Protein AF-A0A351NG83-F1 (afdb_monomer_lite)

pLDDT: mean 91.75, std 8.19, range [42.44, 98.88]

Foldseek 3Di:
DDPPPDDDDDDDDDFFQKEKEKEADAQWEWEAEPVRDIFTADGQKAPKWKDWVVDTDDFADDGRITMDIGRADPPTWIKIWIAHPNDIDIDTQDGHRDGPYYGYYYDYNYHHPYYDADAFLWFAFQSGHTHDNVNLVPDLFDDPRTFFTFLFQPPVLADVVQCVLFPDWGTKTWGQAFFDFPPHQKDFQFDPPPPDPCNGQDAQQDADPVDGPLGFHALFDQQALVSSVVSQLPPFCQLSLLVSCCVVVVVVVVVVGRRQQVSQVVVCVVRPHHPNKSRWTFGGSNVVVSNLCRQQVQDPPPQWDDDDSGSKIWRALVRRVCRQVSQCVSSVRYPPVRHDGPVNFPQKAFHSHWHWTADPVRDIGTFTFMWGGDSITITDGHHSRDMGGTIIMMID

Sequence (396 aa):
MEKTDTELSVTAILEHLMSVAAWSLTDGTVYSAHSGFKYTTPSSCSNMKVSLGDKTITPGTIPFYYTFYYYPEEGKHLTVSYDEAGVSKSFDVQLGTESGKLSFLEEGSFKDGGARELSVGDLFYGDGSILPVETVREMSQAPSGVAGVVFQTDLSRISDKEKSVLAGAHALVLSARMPSYKGNTSMKWFDDYPEGKDDGNRNESVEDPDYPGMYLPFITDTKDYMHSYELNRADINGYWNNVVIRTRRAADMEKGWYPAFSAVVAFGDQVPAPSYSTGWYLPSAGQLMDAFANLGKVDFDDHIRDFNGNGDFLVDASYCADMIKFMDSYLEKIPSEERDLFSGATGALWSSSHSWTYFSTGDISYAARLVSFYNDFSVISYSTFGVSETRAVLAF

Structure (mmCIF, N/CA/C/O backbone):
data_AF-A0A351NG83-F1
#
_entry.id   AF-A0A351NG83-F1
#
loop_
_atom_site.group_PDB
_atom_site.id
_atom_site.type_symbol
_atom_site.label_atom_id
_atom_site.label_alt_id
_atom_site.label_comp_id
_atom_site.label_asym_id
_atom_site.label_entity_id
_atom_site.label_seq_id
_atom_site.pdbx_PDB_ins_code
_atom_site.Cartn_x
_atom_site.Cartn_y
_atom_site.Cartn_z
_atom_site.occupancy
_atom_site.B_iso_or_equiv
_atom_site.auth_seq_id
_atom_site.auth_comp_id
_atom_site.auth_asym_id
_atom_site.auth_atom_id
_atom_site.pdbx_PDB_model_num
ATOM 1 N N . MET A 1 1 ? -7.869 -52.369 -19.961 1.00 42.44 1 MET A N 1
ATOM 2 C CA . MET A 1 1 ? -8.127 -52.101 -18.532 1.00 42.44 1 MET A CA 1
ATOM 3 C C . MET A 1 1 ? -8.518 -50.643 -18.432 1.00 42.44 1 MET A C 1
ATOM 5 O O . MET A 1 1 ? -7.645 -49.794 -18.550 1.00 42.44 1 MET A O 1
ATOM 9 N N . GLU A 1 2 ? -9.815 -50.359 -18.338 1.00 43.56 2 GLU A N 1
ATOM 10 C CA . GLU A 1 2 ? -10.303 -49.026 -17.971 1.00 43.56 2 GLU A CA 1
ATOM 11 C C . GLU A 1 2 ? -9.914 -48.769 -16.514 1.00 43.56 2 GLU A C 1
ATOM 13 O O . GLU A 1 2 ? -10.270 -49.550 -15.631 1.00 43.56 2 GLU A O 1
ATOM 18 N N . LYS A 1 3 ? -9.135 -47.713 -16.263 1.00 47.25 3 LYS A N 1
ATOM 19 C CA . LYS A 1 3 ? -8.992 -47.158 -14.918 1.00 47.25 3 LYS A CA 1
ATOM 20 C C . LYS A 1 3 ? -10.252 -46.345 -14.648 1.00 47.25 3 LYS A C 1
ATOM 22 O O . LYS A 1 3 ? -10.395 -45.241 -15.159 1.00 47.25 3 LYS A O 1
ATOM 27 N N . THR A 1 4 ? -11.178 -46.911 -13.891 1.00 51.69 4 THR A N 1
ATOM 28 C CA . THR A 1 4 ? -12.226 -46.137 -13.230 1.00 51.69 4 THR A CA 1
ATOM 29 C C . THR A 1 4 ? -11.583 -45.393 -12.065 1.00 51.69 4 THR A C 1
ATOM 31 O O . THR A 1 4 ? -11.309 -46.002 -11.031 1.00 51.69 4 THR A O 1
ATOM 34 N N . ASP A 1 5 ? -11.305 -44.103 -12.245 1.00 55.81 5 ASP A N 1
ATOM 35 C CA . ASP A 1 5 ? -10.977 -43.200 -11.142 1.00 55.81 5 ASP A CA 1
ATOM 36 C C . ASP A 1 5 ? -12.251 -42.988 -10.313 1.00 55.81 5 ASP A C 1
ATOM 38 O O . ASP A 1 5 ? -13.104 -42.161 -10.624 1.00 55.81 5 ASP A O 1
ATOM 42 N N . THR A 1 6 ? -12.435 -43.809 -9.280 1.00 63.91 6 THR A N 1
ATOM 43 C CA . THR A 1 6 ? -13.439 -43.559 -8.242 1.00 63.91 6 THR A CA 1
ATOM 44 C C . THR A 1 6 ? -12.976 -42.383 -7.393 1.00 63.91 6 THR A C 1
ATOM 46 O O . THR A 1 6 ? -12.051 -42.521 -6.594 1.00 63.91 6 THR A O 1
ATOM 49 N N . GLU A 1 7 ? -13.621 -41.233 -7.570 1.00 66.75 7 GLU A N 1
ATOM 50 C CA . GLU A 1 7 ? -13.459 -40.061 -6.714 1.00 66.75 7 GLU A CA 1
ATOM 51 C C . GLU A 1 7 ? -13.867 -40.421 -5.275 1.00 66.75 7 GLU A C 1
ATOM 53 O O . GLU A 1 7 ? -15.012 -40.790 -5.001 1.00 66.75 7 GLU A O 1
ATOM 58 N N . LEU A 1 8 ? -12.910 -40.369 -4.347 1.00 72.31 8 LEU A N 1
ATOM 59 C CA . LEU A 1 8 ? -13.147 -40.618 -2.929 1.00 72.31 8 LEU A CA 1
ATOM 60 C C . LEU A 1 8 ? -13.460 -39.277 -2.256 1.00 72.31 8 LEU A C 1
ATOM 62 O O . LEU A 1 8 ? -12.559 -38.478 -2.011 1.00 72.31 8 LEU A O 1
ATOM 66 N N . SER A 1 9 ? -14.734 -39.012 -1.971 1.00 76.12 9 SER A N 1
ATOM 67 C CA . SER A 1 9 ? -15.136 -37.815 -1.226 1.00 76.12 9 SER A CA 1
ATOM 68 C C . SER A 1 9 ? -15.107 -38.095 0.277 1.00 76.12 9 SER A C 1
ATOM 70 O O . SER A 1 9 ? -15.742 -39.039 0.751 1.00 76.12 9 SER A O 1
ATOM 72 N N . VAL A 1 10 ? -14.364 -37.280 1.031 1.00 78.12 10 VAL A N 1
ATOM 73 C CA . VAL A 1 10 ? -14.358 -37.292 2.500 1.00 78.12 10 VAL A CA 1
ATOM 74 C C . VAL A 1 10 ? -15.059 -36.032 2.989 1.00 78.12 10 VAL A C 1
ATOM 76 O O . VAL A 1 10 ? -14.613 -34.921 2.719 1.00 78.12 10 VAL A O 1
ATOM 79 N N . THR A 1 11 ? -16.144 -36.202 3.741 1.00 80.62 11 THR A N 1
ATOM 80 C CA . THR A 1 11 ? -16.802 -35.111 4.467 1.00 80.62 11 THR A CA 1
ATOM 81 C C . THR A 1 11 ? -16.404 -35.190 5.935 1.00 80.62 11 THR A C 1
ATOM 83 O O . THR A 1 11 ? -16.713 -36.173 6.606 1.00 80.62 11 THR A O 1
ATOM 86 N N . ALA A 1 12 ? -15.716 -34.164 6.433 1.00 83.19 12 ALA A N 1
ATOM 87 C CA . ALA A 1 12 ? -15.406 -34.011 7.850 1.00 83.19 12 ALA A CA 1
ATOM 88 C C . ALA A 1 12 ? -16.297 -32.923 8.461 1.00 83.19 12 ALA A C 1
ATOM 90 O O . ALA A 1 12 ? -16.466 -31.855 7.875 1.00 83.19 12 ALA A O 1
ATOM 91 N N . ILE A 1 13 ? -16.844 -33.193 9.646 1.00 85.06 13 ILE A N 1
ATOM 92 C CA . ILE A 1 13 ? -17.485 -32.185 10.496 1.00 85.06 13 ILE A CA 1
ATOM 93 C C . ILE A 1 13 ? -16.449 -31.801 11.547 1.00 85.06 13 ILE A C 1
ATOM 95 O O . ILE A 1 13 ? -15.964 -32.663 12.279 1.00 85.06 13 ILE A O 1
ATOM 99 N N . LEU A 1 14 ? -16.078 -30.525 11.578 1.00 84.06 14 LEU A N 1
ATOM 100 C CA . LEU A 1 14 ? -15.133 -29.978 12.544 1.00 84.06 14 LEU A CA 1
ATOM 101 C C . LEU A 1 14 ? -15.899 -29.103 13.532 1.00 84.06 14 LEU A C 1
ATOM 103 O O . LEU A 1 14 ? -16.695 -28.259 13.127 1.00 84.06 14 LEU A O 1
ATOM 107 N N . GLU A 1 15 ? -15.636 -29.299 14.819 1.00 86.94 15 GLU A N 1
ATOM 108 C CA . GLU A 1 15 ? -16.169 -28.466 15.895 1.00 86.94 15 GLU A CA 1
ATOM 109 C C . GLU A 1 15 ? -15.043 -27.610 16.482 1.00 86.94 15 GLU A C 1
ATOM 111 O O . GLU A 1 15 ? -13.910 -28.071 16.658 1.00 86.94 15 GLU A O 1
ATOM 116 N N . HIS A 1 16 ? -15.341 -26.348 16.787 1.00 88.75 16 HIS A N 1
ATOM 117 C CA . HIS A 1 16 ? -14.373 -25.456 17.417 1.00 88.75 16 HIS A CA 1
ATOM 118 C C . HIS A 1 16 ? -14.199 -25.823 18.894 1.00 88.75 16 HIS A C 1
ATOM 120 O O . HIS A 1 16 ? -15.128 -25.697 19.685 1.00 88.75 16 HIS A O 1
ATOM 126 N N . LEU A 1 17 ? -12.989 -26.239 19.277 1.00 90.25 17 LEU A N 1
ATOM 127 C CA . LEU A 1 17 ? -12.651 -26.549 20.675 1.00 90.25 17 LEU A CA 1
ATOM 128 C C . LEU A 1 17 ? -12.497 -25.290 21.541 1.00 90.25 17 LEU A C 1
ATOM 130 O O . LEU A 1 17 ? -12.757 -25.323 22.745 1.00 90.25 17 LEU A O 1
ATOM 134 N N . MET A 1 18 ? -12.070 -24.190 20.920 1.00 92.62 18 MET A N 1
ATOM 135 C CA . MET A 1 18 ? -11.889 -22.890 21.561 1.00 92.62 18 MET A CA 1
ATOM 136 C C . MET A 1 18 ? -13.145 -22.028 21.424 1.00 92.62 18 MET A C 1
ATOM 138 O O . MET A 1 18 ? -13.962 -22.231 20.524 1.00 92.62 18 MET A O 1
ATOM 142 N N . SER A 1 19 ? -13.251 -21.039 22.300 1.00 93.25 19 SER A N 1
ATOM 143 C CA . SER A 1 19 ? -14.236 -19.962 22.246 1.00 93.25 19 SER A CA 1
ATOM 144 C C . SER A 1 19 ? -13.538 -18.617 22.083 1.00 93.25 19 SER A C 1
ATOM 146 O O . SER A 1 19 ? -12.317 -18.511 22.235 1.00 93.25 19 SER A O 1
ATOM 148 N N . VAL A 1 20 ? -14.309 -17.596 21.723 1.00 92.62 20 VAL A N 1
ATOM 149 C CA . VAL A 1 20 ? -13.804 -16.250 21.442 1.00 92.62 20 VAL A CA 1
ATOM 150 C C . VAL A 1 20 ? -14.465 -15.267 22.388 1.00 92.62 20 VAL A C 1
ATOM 152 O O . VAL A 1 20 ? -15.683 -15.259 22.530 1.00 92.62 20 VAL A O 1
ATOM 155 N N . ALA A 1 21 ? -13.664 -14.437 23.042 1.00 93.38 21 ALA A N 1
ATOM 156 C CA . ALA A 1 21 ? -14.142 -13.240 23.711 1.00 93.38 21 ALA A CA 1
ATOM 157 C C . ALA A 1 21 ? -13.855 -12.068 22.783 1.00 93.38 21 ALA A C 1
ATOM 159 O O . ALA A 1 21 ? -12.723 -11.933 22.320 1.00 93.38 21 ALA A O 1
ATOM 160 N N . ALA A 1 22 ? -14.866 -11.257 22.504 1.00 92.31 22 ALA A N 1
ATOM 161 C CA . ALA A 1 22 ? -14.753 -10.058 21.699 1.00 92.31 22 ALA A CA 1
ATOM 162 C C . ALA A 1 22 ? -15.296 -8.862 22.476 1.00 92.31 22 ALA A C 1
ATOM 164 O O . ALA A 1 22 ? -16.342 -8.955 23.121 1.00 92.31 22 ALA A O 1
ATOM 165 N N . TRP A 1 23 ? -14.590 -7.741 22.417 1.00 91.50 23 TRP A N 1
ATOM 166 C CA . TRP A 1 23 ? -15.070 -6.502 23.009 1.00 91.50 23 TRP A CA 1
ATOM 167 C C . TRP A 1 23 ? -14.701 -5.298 22.162 1.00 91.50 23 TRP A C 1
ATOM 169 O O . TRP A 1 23 ? -13.664 -5.279 21.496 1.00 91.50 23 TRP A O 1
ATOM 179 N N . SER A 1 24 ? -15.553 -4.282 22.200 1.00 87.00 24 SER A N 1
ATOM 180 C CA . SER A 1 24 ? -15.232 -2.967 21.657 1.00 87.00 24 SER A CA 1
ATOM 181 C C . SER A 1 24 ? -14.767 -2.037 22.765 1.00 87.00 24 SER A C 1
ATOM 183 O O . SER A 1 24 ? -15.198 -2.163 23.909 1.00 87.00 24 SER A O 1
ATOM 185 N N . LEU A 1 25 ? -13.920 -1.081 22.400 1.00 84.75 25 LEU A N 1
ATOM 186 C CA . LEU A 1 25 ? -13.549 0.035 23.257 1.00 84.75 25 LEU A CA 1
ATOM 187 C C . LEU A 1 25 ? -13.326 1.270 22.384 1.00 84.75 25 LEU A C 1
ATOM 189 O O . LEU A 1 25 ? -12.249 1.448 21.816 1.00 84.75 25 LEU A O 1
ATOM 193 N N . THR A 1 26 ? -14.348 2.111 22.237 1.00 78.19 26 THR A N 1
ATOM 194 C CA . THR A 1 26 ? -14.203 3.372 21.500 1.00 78.19 26 THR A CA 1
ATOM 195 C C . THR A 1 26 ? -15.241 4.416 21.907 1.00 78.19 26 THR A C 1
ATOM 197 O O . THR A 1 26 ? -16.398 4.113 22.203 1.00 78.19 26 THR A O 1
ATOM 200 N N . ASP A 1 27 ? -14.815 5.671 21.910 1.00 83.81 27 ASP A N 1
ATOM 201 C CA . ASP A 1 27 ? -15.650 6.876 21.943 1.00 83.81 27 ASP A CA 1
ATOM 202 C C . ASP A 1 27 ? -15.748 7.539 20.552 1.00 83.81 27 ASP A C 1
ATOM 204 O O . ASP A 1 27 ? -16.252 8.659 20.394 1.00 83.81 27 ASP A O 1
ATOM 208 N N . GLY A 1 28 ? -15.240 6.840 19.534 1.00 87.81 28 GLY A N 1
ATOM 209 C CA . GLY A 1 28 ? -15.212 7.263 18.149 1.00 87.81 28 GLY A CA 1
ATOM 210 C C . GLY A 1 28 ? -16.588 7.280 17.485 1.00 87.81 28 GLY A C 1
ATOM 211 O O . GLY A 1 28 ? -17.612 6.837 18.013 1.00 87.81 28 GLY A O 1
ATOM 212 N N . THR A 1 29 ? -16.597 7.818 16.272 1.00 92.38 29 THR A N 1
ATOM 213 C CA . THR A 1 29 ? -17.779 7.884 15.416 1.00 92.38 29 THR A CA 1
ATOM 214 C C . THR A 1 29 ? -17.796 6.684 14.478 1.00 92.38 29 THR A C 1
ATOM 216 O O . THR A 1 29 ? -16.798 6.413 13.814 1.00 92.38 29 THR A O 1
ATOM 219 N N . VAL A 1 30 ? -18.917 5.969 14.424 1.00 92.06 30 VAL A N 1
ATOM 220 C CA . VAL A 1 30 ? -19.143 4.828 13.532 1.00 92.06 30 VAL A CA 1
ATOM 221 C C . VAL A 1 30 ? -19.791 5.327 12.250 1.00 92.06 30 VAL A C 1
ATOM 223 O O . VAL A 1 30 ? -20.857 5.934 12.295 1.00 92.06 30 VAL A O 1
ATOM 226 N N . TYR A 1 31 ? -19.187 5.020 11.110 1.00 94.62 31 TYR A N 1
ATOM 227 C CA . TYR A 1 31 ? -19.758 5.276 9.791 1.00 94.62 31 TYR A CA 1
ATOM 228 C C . TYR A 1 31 ? -20.116 3.964 9.105 1.00 94.62 31 TYR A C 1
ATOM 230 O O . TYR A 1 31 ? -19.478 2.934 9.331 1.00 94.62 31 TYR A O 1
ATOM 238 N N . SER A 1 32 ? -21.142 4.004 8.258 1.00 94.62 32 SER A N 1
ATOM 239 C CA . SER A 1 32 ? -21.557 2.864 7.435 1.00 94.62 32 SER A CA 1
ATOM 240 C C . SER A 1 32 ? -21.501 3.229 5.952 1.00 94.62 32 SER A C 1
ATOM 242 O O . SER A 1 32 ? -22.180 4.154 5.514 1.00 94.62 32 SER A O 1
ATOM 244 N N . ALA A 1 33 ? -20.729 2.487 5.168 1.00 92.94 33 ALA A N 1
ATOM 245 C CA . ALA A 1 33 ? -20.773 2.542 3.713 1.00 92.94 33 ALA A CA 1
ATOM 246 C C . ALA A 1 33 ? -22.022 1.814 3.187 1.00 92.94 33 ALA A C 1
ATOM 248 O O . ALA A 1 33 ? -22.579 0.930 3.848 1.00 92.94 33 ALA A O 1
ATOM 249 N N . HIS A 1 34 ? -22.452 2.129 1.967 1.00 91.31 34 HIS A N 1
ATOM 250 C CA . HIS A 1 34 ? -23.617 1.504 1.331 1.00 91.31 34 HIS A CA 1
ATOM 251 C C . HIS A 1 34 ? -23.414 0.006 1.076 1.00 91.31 34 HIS A C 1
ATOM 253 O O . HIS A 1 34 ? -24.388 -0.743 1.015 1.00 91.31 34 HIS A O 1
ATOM 259 N N . SER A 1 35 ? -22.162 -0.448 0.971 1.00 87.56 35 SER A N 1
ATOM 260 C CA . SER A 1 35 ? -21.803 -1.871 0.893 1.00 87.56 35 SER A CA 1
ATOM 261 C C . SER A 1 35 ? -22.109 -2.651 2.178 1.00 87.56 35 SER A C 1
ATOM 263 O O . SER A 1 35 ? -22.038 -3.878 2.181 1.00 87.56 35 SER A O 1
ATOM 265 N N . GLY A 1 36 ? -22.431 -1.958 3.274 1.00 88.38 36 GLY A N 1
ATOM 266 C CA . GLY A 1 36 ? -22.555 -2.534 4.609 1.00 88.38 36 GLY A CA 1
ATOM 267 C C . GLY A 1 36 ? -21.229 -2.600 5.367 1.00 88.38 36 GLY A C 1
ATOM 268 O O . GLY A 1 36 ? -21.243 -2.939 6.551 1.00 88.38 36 GLY A O 1
ATOM 269 N N . PHE A 1 37 ? -20.105 -2.242 4.729 1.00 90.00 37 PHE A N 1
ATOM 270 C CA . PHE A 1 37 ? -18.849 -2.023 5.439 1.00 90.00 37 PHE A CA 1
ATOM 271 C C . PHE A 1 37 ? -19.033 -0.898 6.451 1.00 90.00 37 PHE A C 1
ATOM 273 O O . PHE A 1 37 ? -19.611 0.145 6.146 1.00 90.00 37 PHE A O 1
ATOM 280 N N . LYS A 1 38 ? -18.537 -1.106 7.662 1.00 90.56 38 LYS A N 1
ATOM 281 C CA . LYS A 1 38 ? -18.536 -0.084 8.696 1.00 90.56 38 LYS A CA 1
ATOM 282 C C . LYS A 1 38 ? -17.090 0.190 9.083 1.00 90.56 38 LYS A C 1
ATOM 284 O O . LYS A 1 38 ? -16.280 -0.731 9.101 1.00 90.56 38 LYS A O 1
ATOM 289 N N . TYR A 1 39 ? -16.804 1.413 9.515 1.00 90.94 39 TYR A N 1
ATOM 290 C CA . TYR A 1 39 ? -15.543 1.747 10.182 1.00 90.94 39 TYR A CA 1
ATOM 291 C C . TYR A 1 39 ? -15.767 2.745 11.323 1.00 90.94 39 TYR A C 1
ATOM 293 O O . TYR A 1 39 ? -16.790 3.433 11.370 1.00 90.94 39 TYR A O 1
ATOM 301 N N . THR A 1 40 ? -14.813 2.826 12.251 1.00 91.44 40 THR A N 1
ATOM 302 C CA . THR A 1 40 ? -14.808 3.827 13.329 1.00 91.44 40 THR A CA 1
ATOM 303 C C . THR A 1 40 ? -13.722 4.860 13.118 1.00 91.44 40 THR A C 1
ATOM 305 O O . THR A 1 40 ? -12.652 4.528 12.615 1.00 91.44 40 THR A O 1
ATOM 308 N N . THR A 1 41 ? -13.940 6.087 13.584 1.00 92.94 41 THR A N 1
ATOM 309 C CA . THR A 1 41 ? -12.832 7.027 13.801 1.00 92.94 41 THR A CA 1
ATOM 310 C C . THR A 1 41 ? -11.921 6.540 14.931 1.00 92.94 41 THR A C 1
ATOM 312 O O . THR A 1 41 ? -12.380 5.763 15.777 1.00 92.94 41 THR A O 1
ATOM 315 N N . PRO A 1 42 ? -10.666 7.021 14.987 1.00 89.56 42 PRO A N 1
ATOM 316 C CA . PRO A 1 42 ? -9.767 6.744 16.101 1.00 89.56 42 PRO A CA 1
ATOM 317 C C . PRO A 1 42 ? -10.409 7.076 17.446 1.00 89.56 42 PRO A C 1
ATOM 319 O O . PRO A 1 42 ? -11.111 8.084 17.579 1.00 89.56 42 PRO A O 1
ATOM 322 N N . SER A 1 43 ? -10.164 6.207 18.421 1.00 87.12 43 SER A N 1
ATOM 323 C CA . SER A 1 43 ? -10.601 6.377 19.805 1.00 87.12 43 SER A CA 1
ATOM 324 C C . SER A 1 43 ? -9.673 7.342 20.545 1.00 87.12 43 SER A C 1
ATOM 326 O O . SER A 1 43 ? -8.468 7.366 20.293 1.00 87.12 43 SER A O 1
ATOM 328 N N . SER A 1 44 ? -10.207 8.109 21.496 1.00 85.44 44 SER A N 1
ATOM 329 C CA . SER A 1 44 ? -9.383 8.832 22.474 1.00 85.44 44 SER A CA 1
ATOM 330 C C . SER A 1 44 ? -8.885 7.927 23.609 1.00 85.44 44 SER A C 1
ATOM 332 O O . SER A 1 44 ? -8.035 8.340 24.405 1.00 85.44 44 SER A O 1
ATOM 334 N N . CYS A 1 45 ? -9.392 6.689 23.684 1.00 86.69 45 CYS A N 1
ATOM 335 C CA . CYS A 1 45 ? -8.940 5.699 24.652 1.00 86.69 45 CYS A CA 1
ATOM 336 C C . CYS A 1 45 ? -7.484 5.309 24.375 1.00 86.69 45 CYS A C 1
ATOM 338 O O . CYS A 1 45 ? -7.104 5.002 23.248 1.00 86.69 45 CYS A O 1
ATOM 340 N N . SER A 1 46 ? -6.670 5.274 25.423 1.00 86.25 46 SER A N 1
ATOM 341 C CA . SER A 1 46 ? -5.237 4.988 25.336 1.00 86.25 46 SER A CA 1
ATOM 342 C C . SER A 1 46 ? -4.790 4.030 26.440 1.00 86.25 46 SER A C 1
ATOM 344 O O . SER A 1 46 ? -5.576 3.654 27.310 1.00 86.25 46 SER A O 1
ATOM 346 N N . ASN A 1 47 ? -3.528 3.590 26.387 1.00 87.56 47 ASN A N 1
ATOM 347 C CA . ASN A 1 47 ? -2.910 2.719 27.396 1.00 87.56 47 ASN A CA 1
ATOM 348 C C . ASN A 1 47 ? -3.699 1.435 27.703 1.00 87.56 47 ASN A C 1
ATOM 350 O O . ASN A 1 47 ? -3.647 0.931 28.829 1.00 87.56 47 ASN A O 1
ATOM 354 N N . MET A 1 48 ? -4.408 0.893 26.707 1.00 90.19 48 MET A N 1
ATOM 355 C CA . MET A 1 48 ? -5.180 -0.328 26.892 1.00 90.19 48 MET A CA 1
ATOM 356 C C . MET A 1 48 ? -4.255 -1.490 27.275 1.00 90.19 48 MET A C 1
ATOM 358 O O . MET A 1 48 ? -3.265 -1.775 26.600 1.00 90.19 48 MET A O 1
ATOM 362 N N . LYS A 1 49 ? -4.602 -2.185 28.356 1.00 93.19 49 LYS A N 1
ATOM 363 C CA . LYS A 1 49 ? -3.957 -3.419 28.807 1.00 93.19 49 LYS A CA 1
ATOM 364 C C . LYS A 1 49 ? -5.023 -4.455 29.095 1.00 93.19 49 LYS A C 1
ATOM 366 O O . LYS A 1 49 ? -6.062 -4.135 29.666 1.00 93.19 49 LYS A O 1
ATOM 371 N N . VAL A 1 50 ? -4.731 -5.691 28.718 1.00 94.69 50 VAL A N 1
ATOM 372 C CA . VAL A 1 50 ? -5.618 -6.834 28.918 1.00 94.69 50 VAL A CA 1
ATOM 373 C C . VAL A 1 50 ? -4.877 -7.856 29.761 1.00 94.69 50 VAL A C 1
ATOM 375 O O . VAL A 1 50 ? -3.723 -8.181 29.468 1.00 94.69 50 VAL A O 1
ATOM 378 N N . SER A 1 51 ? -5.522 -8.376 30.799 1.00 94.94 51 SER A N 1
ATOM 379 C CA . SER A 1 51 ? -4.950 -9.424 31.639 1.00 94.94 51 SER A CA 1
ATOM 380 C C . SER A 1 51 ? -5.927 -10.560 31.903 1.00 94.94 51 SER A C 1
ATOM 382 O O . SER A 1 51 ? -7.124 -10.348 32.073 1.00 94.94 51 SER A O 1
ATOM 384 N N . LEU A 1 52 ? -5.388 -11.776 31.976 1.00 92.69 52 LEU A N 1
ATOM 385 C CA . LEU A 1 52 ? -6.078 -12.975 32.441 1.00 92.69 52 LEU A CA 1
ATOM 386 C C . LEU A 1 52 ? -5.391 -13.448 33.727 1.00 92.69 52 LEU A C 1
ATOM 388 O O . LEU A 1 52 ? -4.343 -14.103 33.674 1.00 92.69 52 LEU A O 1
ATOM 392 N N . GLY A 1 53 ? -5.951 -13.083 34.883 1.00 88.75 53 GLY A N 1
ATOM 393 C CA . GLY A 1 53 ? -5.232 -13.176 36.158 1.00 88.75 53 GLY A CA 1
ATOM 394 C C . GLY A 1 53 ? -3.945 -12.346 36.110 1.00 88.75 53 GLY A C 1
ATOM 395 O O . GLY A 1 53 ? -3.965 -11.205 35.660 1.00 88.75 53 GLY A O 1
ATOM 396 N N . ASP A 1 54 ? -2.812 -12.940 36.486 1.00 88.56 54 ASP A N 1
ATOM 397 C CA . ASP A 1 54 ? -1.506 -12.256 36.495 1.00 88.56 54 ASP A CA 1
ATOM 398 C C . ASP A 1 54 ? -0.817 -12.192 35.117 1.00 88.56 54 ASP A C 1
ATOM 400 O O . ASP A 1 54 ? 0.301 -11.687 34.994 1.00 88.56 54 ASP A O 1
ATOM 404 N N . LYS A 1 55 ? -1.433 -12.749 34.066 1.00 91.12 55 LYS A N 1
ATOM 405 C CA . LYS A 1 55 ? -0.839 -12.795 32.725 1.00 91.12 55 LYS A CA 1
ATOM 406 C C . LYS A 1 55 ? -1.332 -11.638 31.874 1.00 91.12 55 LYS A C 1
ATOM 408 O O . LYS A 1 55 ? -2.527 -11.536 31.614 1.00 91.12 55 LYS A O 1
ATOM 413 N N . THR A 1 56 ? -0.402 -10.841 31.360 1.00 92.88 56 THR A N 1
ATOM 414 C CA . THR A 1 56 ? -0.683 -9.870 30.298 1.00 92.88 56 THR A CA 1
ATOM 415 C C . THR A 1 56 ? -0.988 -10.592 28.991 1.00 92.88 56 THR A C 1
ATOM 417 O O . THR A 1 56 ? -0.283 -11.529 28.609 1.00 92.88 56 THR A O 1
ATOM 420 N N . ILE A 1 57 ? -2.028 -10.136 28.305 1.00 90.62 57 ILE A N 1
ATOM 421 C CA . ILE A 1 57 ? -2.497 -10.665 27.032 1.00 90.62 57 ILE A CA 1
ATOM 422 C C . ILE A 1 57 ? -2.352 -9.583 25.963 1.00 90.62 57 ILE A C 1
ATOM 424 O O . ILE A 1 57 ? -2.734 -8.434 26.177 1.00 90.62 57 ILE A O 1
ATOM 428 N N . THR A 1 58 ? -1.848 -9.973 24.794 1.00 87.50 58 THR A N 1
ATOM 429 C CA . THR A 1 58 ? -1.970 -9.170 23.574 1.00 87.50 58 THR A CA 1
ATOM 430 C C . THR A 1 58 ? -3.229 -9.634 22.844 1.00 87.50 58 THR A C 1
ATOM 432 O O . THR A 1 58 ? -3.251 -10.778 22.380 1.00 87.50 58 THR A O 1
ATOM 435 N N . PRO A 1 59 ? -4.297 -8.820 22.785 1.00 88.25 59 PRO A N 1
ATOM 436 C CA . PRO A 1 59 ? -5.504 -9.209 22.072 1.00 88.25 59 PRO A CA 1
ATOM 437 C C . PRO A 1 59 ? -5.237 -9.273 20.565 1.00 88.25 59 PRO A C 1
ATOM 439 O O . PRO A 1 59 ? -4.449 -8.495 20.027 1.00 88.25 59 PRO A O 1
ATOM 442 N N . GLY A 1 60 ? -5.922 -10.185 19.881 1.00 81.56 60 GLY A N 1
ATOM 443 C CA . GLY A 1 60 ? -6.099 -10.082 18.437 1.00 81.56 60 GLY A CA 1
ATOM 444 C C . GLY A 1 60 ? -7.090 -8.967 18.107 1.00 81.56 60 GLY A C 1
ATOM 445 O O . GLY A 1 60 ? -7.782 -8.451 18.984 1.00 81.56 60 GLY A O 1
ATOM 446 N N . THR A 1 61 ? -7.215 -8.623 16.834 1.00 73.94 61 THR A N 1
ATOM 447 C CA . THR A 1 61 ? -8.228 -7.679 16.352 1.00 73.94 61 THR A CA 1
ATOM 448 C C . THR A 1 61 ? -9.009 -8.302 15.207 1.00 73.94 61 THR A C 1
ATOM 450 O O . THR A 1 61 ? -8.470 -9.056 14.399 1.00 73.94 61 THR A O 1
ATOM 453 N N . ILE A 1 62 ? -10.298 -8.009 15.168 1.00 73.25 62 ILE A N 1
ATOM 454 C CA . ILE A 1 62 ? -11.155 -8.077 13.983 1.00 73.25 62 ILE A CA 1
ATOM 455 C C . ILE A 1 62 ? -11.765 -6.677 13.824 1.00 73.25 62 ILE A C 1
ATOM 457 O O . ILE A 1 62 ? -11.697 -5.896 14.780 1.00 73.25 62 ILE A O 1
ATOM 461 N N . PRO A 1 63 ? -12.344 -6.305 12.669 1.00 69.25 63 PRO A N 1
ATOM 462 C CA . PRO A 1 63 ? -12.985 -5.000 12.542 1.00 69.25 63 PRO A CA 1
ATOM 463 C C . PRO A 1 63 ? -13.925 -4.746 13.730 1.00 69.25 63 PRO A C 1
ATOM 465 O O . PRO A 1 63 ? -14.725 -5.621 14.061 1.00 69.25 63 PRO A O 1
ATOM 468 N N . PHE A 1 64 ? -13.796 -3.580 14.375 1.00 71.50 64 PHE A N 1
ATOM 469 C CA . PHE A 1 64 ? -14.530 -3.131 15.578 1.00 71.50 64 PHE A CA 1
ATOM 470 C C . PHE A 1 64 ? -14.183 -3.761 16.923 1.00 71.50 64 PHE A C 1
ATOM 472 O O . PHE A 1 64 ? -14.537 -3.176 17.952 1.00 71.50 64 PHE A O 1
ATOM 479 N N . TYR A 1 65 ? -13.522 -4.917 16.948 1.00 83.06 65 TYR A N 1
ATOM 480 C CA . TYR A 1 65 ? -13.410 -5.695 18.175 1.00 83.06 65 TYR A CA 1
ATOM 481 C C . TYR A 1 65 ? -11.996 -6.192 18.432 1.00 83.06 65 TYR A C 1
ATOM 483 O O . TYR A 1 65 ? -11.344 -6.809 17.587 1.00 83.06 65 TYR A O 1
ATOM 491 N N . TYR A 1 66 ? -11.560 -6.005 19.667 1.00 87.75 66 TYR A N 1
ATOM 492 C CA . TYR A 1 66 ? -10.468 -6.778 20.227 1.00 87.75 66 TYR A CA 1
ATOM 493 C C . TYR A 1 66 ? -10.966 -8.187 20.511 1.00 87.75 66 TYR A C 1
ATOM 495 O O . TYR A 1 66 ? -12.118 -8.379 20.897 1.00 87.75 66 TYR A O 1
ATOM 503 N N . THR A 1 67 ? -10.107 -9.177 20.302 1.00 91.00 67 THR A N 1
ATOM 504 C CA . THR A 1 67 ? -10.461 -10.587 20.431 1.00 91.00 67 THR A CA 1
ATOM 505 C C . THR A 1 67 ? -9.435 -11.359 21.238 1.00 91.00 67 THR A C 1
ATOM 507 O O . THR A 1 67 ? -8.237 -11.072 21.229 1.00 91.00 67 THR A O 1
ATOM 510 N N . PHE A 1 68 ? -9.908 -12.388 21.927 1.00 92.56 68 PHE A N 1
ATOM 511 C CA . PHE A 1 68 ? -9.067 -13.355 22.610 1.00 92.56 68 PHE A CA 1
ATOM 512 C C . PHE A 1 68 ? -9.658 -14.753 22.451 1.00 92.56 68 PHE A C 1
ATOM 514 O O . PHE A 1 68 ? -10.820 -14.985 22.783 1.00 92.56 68 PHE A O 1
ATOM 521 N N . TYR A 1 69 ? -8.851 -15.682 21.941 1.00 91.44 69 TYR A N 1
ATOM 522 C CA . TYR A 1 69 ? -9.224 -17.086 21.796 1.00 91.44 69 TYR A CA 1
ATOM 523 C C . TYR A 1 69 ? -8.823 -17.842 23.060 1.00 91.44 69 TYR A C 1
ATOM 525 O O . TYR A 1 69 ? -7.671 -17.774 23.489 1.00 91.44 69 TYR A O 1
ATOM 533 N N . TYR A 1 70 ? -9.753 -18.594 23.642 1.00 91.19 70 TYR A N 1
ATOM 534 C CA . TYR A 1 70 ? -9.529 -19.289 24.906 1.00 91.19 70 TYR A CA 1
ATOM 535 C C . TYR A 1 70 ? -10.185 -20.673 24.933 1.00 91.19 70 TYR A C 1
ATOM 537 O O . TYR A 1 70 ? -11.136 -20.949 24.203 1.00 91.19 70 TYR A O 1
ATOM 545 N N . TYR A 1 71 ? -9.668 -21.555 25.789 1.00 91.12 71 TYR A N 1
ATOM 546 C CA . TYR A 1 71 ? -10.367 -22.788 26.148 1.00 91.12 71 TYR A CA 1
ATOM 547 C C . TYR A 1 71 ? -11.412 -22.470 27.222 1.00 91.12 71 TYR A C 1
ATOM 549 O O . TYR A 1 71 ? -11.041 -21.851 28.223 1.00 91.12 71 TYR A O 1
ATOM 557 N N . PRO A 1 72 ? -12.685 -22.859 27.035 1.00 89.19 72 PRO A N 1
ATOM 558 C CA . PRO A 1 72 ? -13.739 -22.559 27.996 1.00 89.19 72 PRO A CA 1
ATOM 559 C C . PRO A 1 72 ? -13.437 -23.120 29.384 1.00 89.19 72 PRO A C 1
ATOM 561 O O . PRO A 1 72 ? -13.077 -24.287 29.534 1.00 89.19 72 PRO A O 1
ATOM 564 N N . GLU A 1 73 ? -13.592 -22.278 30.400 1.00 81.44 73 GLU A N 1
ATOM 565 C CA . GLU A 1 73 ? -13.330 -22.621 31.795 1.00 81.44 73 GLU A CA 1
ATOM 566 C C . GLU A 1 73 ? -14.194 -21.737 32.700 1.00 81.44 73 GLU A C 1
ATOM 568 O O . GLU A 1 73 ? -14.416 -20.562 32.409 1.00 81.44 73 GLU A O 1
ATOM 573 N N . GLU A 1 74 ? -14.710 -22.301 33.789 1.00 77.38 74 GLU A N 1
ATOM 574 C CA . GLU A 1 74 ? -15.648 -21.610 34.674 1.00 77.38 74 GLU A CA 1
ATOM 575 C C . GLU A 1 74 ? -14.975 -20.483 35.476 1.00 77.38 74 GLU A C 1
ATOM 577 O O . GLU A 1 74 ? -13.878 -20.638 36.011 1.00 77.38 74 GLU A O 1
ATOM 582 N N . GLY A 1 75 ? -15.651 -19.332 35.573 1.00 75.69 75 GLY A N 1
ATOM 583 C CA . GLY A 1 75 ? -15.275 -18.231 36.468 1.00 75.69 75 GLY A CA 1
ATOM 584 C C . GLY A 1 75 ? -14.099 -17.356 36.018 1.00 75.69 75 GLY A C 1
ATOM 585 O O . GLY A 1 75 ? -13.673 -16.487 36.782 1.00 75.69 75 GLY A O 1
ATOM 586 N N . LYS A 1 76 ? -13.564 -17.544 34.804 1.00 86.56 76 LYS A N 1
ATOM 587 C CA . LYS A 1 76 ? -12.502 -16.683 34.262 1.00 86.56 76 LYS A CA 1
ATOM 588 C C . LYS A 1 76 ? -13.067 -15.452 33.551 1.00 86.56 76 LYS A C 1
ATOM 590 O O . LYS A 1 76 ? -14.075 -15.518 32.855 1.00 86.56 76 LYS A O 1
ATOM 595 N N . HIS A 1 77 ? -12.368 -14.333 33.691 1.00 92.75 77 HIS A N 1
ATOM 596 C CA . HIS A 1 77 ? -12.627 -13.092 32.968 1.00 92.75 77 HIS A CA 1
ATOM 597 C C . HIS A 1 77 ? -11.304 -12.487 32.503 1.00 92.75 77 HIS A C 1
ATOM 599 O O . HIS A 1 77 ? -10.242 -12.773 33.065 1.00 92.75 77 HIS A O 1
ATOM 605 N N . LEU A 1 78 ? -11.377 -11.658 31.469 1.00 94.81 78 LEU A N 1
ATOM 606 C CA . LEU A 1 78 ? -10.305 -10.734 31.124 1.00 94.81 78 LEU A CA 1
ATOM 607 C C . LEU A 1 78 ? -10.586 -9.413 31.821 1.00 94.81 78 LEU A C 1
ATOM 609 O O . LEU A 1 78 ? -11.699 -8.909 31.710 1.00 94.81 78 LEU A O 1
ATOM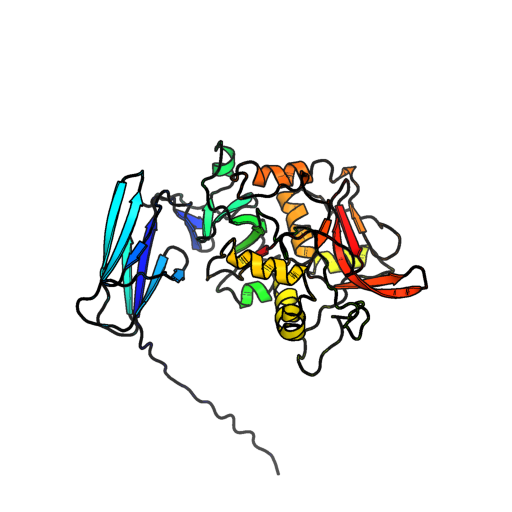 613 N N . THR A 1 79 ? -9.585 -8.833 32.466 1.00 95.62 79 THR A N 1
ATOM 614 C CA . THR A 1 79 ? -9.662 -7.442 32.915 1.00 95.62 79 THR A CA 1
ATOM 615 C C . THR A 1 79 ? -9.037 -6.565 31.845 1.00 95.62 79 THR A C 1
ATOM 617 O O . THR A 1 79 ? -7.878 -6.760 31.466 1.00 95.62 79 THR A O 1
ATOM 620 N N . VAL A 1 80 ? -9.811 -5.606 31.350 1.00 94.94 80 VAL A N 1
ATOM 621 C CA . VAL A 1 80 ? -9.368 -4.605 30.383 1.00 94.94 80 VAL A CA 1
ATOM 622 C C . VAL A 1 80 ? -9.268 -3.276 31.115 1.00 94.94 80 VAL A C 1
ATOM 624 O O . VAL A 1 80 ? -10.264 -2.776 31.628 1.00 94.94 80 VAL A O 1
ATOM 627 N N . SER A 1 81 ? -8.070 -2.702 31.178 1.00 94.19 81 SER A N 1
ATOM 628 C CA . SER A 1 81 ? -7.829 -1.365 31.732 1.00 94.19 81 SER A CA 1
ATOM 629 C C . SER A 1 81 ? -7.390 -0.409 30.635 1.00 94.19 81 SER A C 1
ATOM 631 O O . SER A 1 81 ? -6.618 -0.817 29.770 1.00 94.19 81 SER A O 1
ATOM 633 N N . TYR A 1 82 ? -7.825 0.843 30.689 1.00 92.81 82 TYR A N 1
ATOM 634 C CA . TYR A 1 82 ? -7.525 1.868 29.690 1.00 92.81 82 TYR A CA 1
ATOM 635 C C . TYR A 1 82 ? -7.638 3.264 30.306 1.00 92.81 82 TYR A C 1
ATOM 637 O O . TYR A 1 82 ? -8.238 3.432 31.366 1.00 92.81 82 TYR A O 1
ATOM 645 N N . ASP A 1 83 ? -7.092 4.267 29.629 1.00 90.69 83 ASP A N 1
ATOM 646 C CA . ASP A 1 83 ? -7.269 5.672 29.982 1.00 90.69 83 ASP A CA 1
ATOM 647 C C . ASP A 1 83 ? -8.200 6.345 28.971 1.00 90.69 83 ASP A C 1
ATOM 649 O O . ASP A 1 83 ? -7.970 6.266 27.765 1.00 90.69 83 ASP A O 1
ATOM 653 N N . GLU A 1 84 ? -9.219 7.052 29.452 1.00 87.69 84 GLU A N 1
ATOM 654 C CA . GLU A 1 84 ? -10.127 7.859 28.632 1.00 87.69 84 GLU A CA 1
ATOM 655 C C . GLU A 1 84 ? -10.164 9.280 29.185 1.00 87.69 84 GLU A C 1
ATOM 657 O O . GLU A 1 84 ? -10.429 9.490 30.370 1.00 87.69 84 GLU A O 1
ATOM 662 N N . ALA A 1 85 ? -9.844 10.263 28.339 1.00 83.00 85 ALA A N 1
ATOM 663 C CA . ALA A 1 85 ? -9.719 11.667 28.739 1.00 83.00 85 ALA A CA 1
ATOM 664 C C . ALA A 1 85 ? -8.839 11.876 29.999 1.00 83.00 85 ALA A C 1
ATOM 666 O O . ALA A 1 85 ? -9.119 12.732 30.840 1.00 83.00 85 ALA A O 1
ATOM 667 N N . GLY A 1 86 ? -7.773 11.076 30.140 1.00 84.00 86 GLY A N 1
ATOM 668 C CA . GLY A 1 86 ? -6.846 11.121 31.279 1.00 84.00 86 GLY A CA 1
ATOM 669 C C . GLY A 1 86 ? -7.351 10.445 32.560 1.00 84.00 86 GLY A C 1
ATOM 670 O O . GLY A 1 86 ? -6.701 10.560 33.598 1.00 84.00 86 GLY A O 1
ATOM 671 N N . VAL A 1 87 ? -8.491 9.752 32.510 1.00 88.75 87 VAL A N 1
ATOM 672 C CA . VAL A 1 87 ? -9.049 8.990 33.631 1.00 88.75 87 VAL A CA 1
ATOM 673 C C . VAL A 1 87 ? -8.868 7.500 33.372 1.00 88.75 87 VAL A C 1
ATOM 675 O O . VAL A 1 87 ? -9.390 6.977 32.389 1.00 88.75 87 VAL A O 1
ATOM 678 N N . SER A 1 88 ? -8.177 6.812 34.281 1.00 93.19 88 SER A N 1
ATOM 679 C CA . SER A 1 88 ? -8.043 5.358 34.219 1.00 93.19 88 SER A CA 1
ATOM 680 C C . SER A 1 88 ? -9.367 4.673 34.547 1.00 93.19 88 SER A C 1
ATOM 682 O O . SER A 1 88 ? -9.998 4.944 35.574 1.00 93.19 88 SER A O 1
ATOM 684 N N . LYS A 1 89 ? -9.772 3.765 33.667 1.00 93.19 89 LYS A N 1
ATOM 685 C CA . LYS A 1 89 ? -10.991 2.965 33.733 1.00 93.19 89 LYS A CA 1
ATOM 686 C C . LYS A 1 89 ? -10.657 1.492 33.534 1.00 93.19 89 LYS A C 1
ATOM 688 O O . LYS A 1 89 ? -9.589 1.134 33.034 1.00 93.19 89 LYS A O 1
ATOM 693 N N . SER A 1 90 ? -11.583 0.632 33.936 1.00 94.25 90 SER A N 1
ATOM 694 C CA . SER A 1 90 ? -11.477 -0.800 33.695 1.00 94.25 90 SER A CA 1
ATOM 695 C C . SER A 1 90 ? -12.838 -1.471 33.671 1.00 94.25 90 SER A C 1
ATOM 697 O O . SER A 1 90 ? -13.736 -1.066 34.409 1.00 94.25 90 SER A O 1
ATOM 699 N N . PHE A 1 91 ? -12.946 -2.540 32.894 1.00 93.81 91 PHE A N 1
ATOM 700 C CA . PHE A 1 91 ? -14.099 -3.432 32.862 1.00 93.81 91 PHE A CA 1
ATOM 701 C C . PHE A 1 91 ? -13.639 -4.879 32.682 1.00 93.81 91 PHE A C 1
ATOM 703 O O . PHE A 1 91 ? -12.513 -5.139 32.250 1.00 93.81 91 PHE A O 1
ATOM 710 N N . ASP A 1 92 ? -14.533 -5.814 32.995 1.00 94.44 92 ASP A N 1
ATOM 711 C CA . ASP A 1 92 ? -14.269 -7.241 32.860 1.00 94.44 92 ASP A CA 1
ATOM 712 C C . ASP A 1 92 ? -15.049 -7.841 31.686 1.00 94.44 92 ASP A C 1
ATOM 714 O O . ASP A 1 92 ? -16.273 -7.717 31.603 1.00 94.44 92 ASP A O 1
ATOM 718 N N . VAL A 1 93 ? -14.349 -8.565 30.812 1.00 93.75 93 VAL A N 1
ATOM 719 C CA . VAL A 1 93 ? -14.948 -9.387 29.754 1.00 93.75 93 VAL A CA 1
ATOM 720 C C . VAL A 1 93 ? -15.095 -10.811 30.277 1.00 93.75 93 VAL A C 1
ATOM 722 O O . VAL A 1 93 ? -14.107 -11.519 30.484 1.00 93.75 93 VAL A O 1
ATOM 725 N N . GLN A 1 94 ? -16.334 -11.241 30.497 1.00 92.44 94 GLN A N 1
ATOM 726 C CA . GLN A 1 94 ? -16.622 -12.579 31.014 1.00 92.44 94 GLN A CA 1
ATOM 727 C C . GLN A 1 94 ? -16.350 -13.656 29.954 1.00 92.44 94 GLN A C 1
ATOM 729 O O . GLN A 1 94 ? -16.841 -13.572 28.823 1.00 92.44 94 GLN A O 1
ATOM 734 N N . LEU A 1 95 ? -15.598 -14.695 30.327 1.00 92.44 95 LEU A N 1
ATOM 735 C CA . LEU A 1 95 ? -15.333 -15.837 29.454 1.00 92.44 95 LEU A CA 1
ATOM 736 C C . LEU A 1 95 ? -16.433 -16.891 29.634 1.00 92.44 95 LEU A C 1
ATOM 738 O O . LEU A 1 95 ? -16.745 -17.308 30.746 1.00 92.44 95 LEU A O 1
ATOM 742 N N . GLY A 1 96 ? -17.044 -17.313 28.527 1.00 88.81 96 GLY A N 1
ATOM 743 C CA . GLY A 1 96 ? -18.063 -18.365 28.518 1.00 88.81 96 GLY A CA 1
ATOM 744 C C . GLY A 1 96 ? -17.501 -19.762 28.812 1.00 88.81 96 GLY A C 1
ATOM 745 O O . GLY A 1 96 ? -16.313 -20.018 28.634 1.00 88.81 96 GLY A O 1
ATOM 746 N N . THR A 1 97 ? -18.373 -20.688 29.213 1.00 90.50 97 THR A N 1
ATOM 747 C CA . THR A 1 97 ? -18.018 -22.064 29.616 1.00 90.50 97 THR A CA 1
ATOM 748 C C . THR A 1 97 ? -18.228 -23.120 28.529 1.00 90.50 97 THR A C 1
ATOM 750 O O . THR A 1 97 ? -17.830 -24.268 28.703 1.00 90.50 97 THR A O 1
ATOM 753 N N . GLU A 1 98 ? -18.818 -22.745 27.395 1.00 90.88 98 GLU A N 1
ATOM 754 C CA . GLU A 1 98 ? -19.074 -23.638 26.262 1.00 90.88 98 GLU A CA 1
ATOM 755 C C . GLU A 1 98 ? -18.049 -23.423 25.144 1.00 90.88 98 GLU A C 1
ATOM 757 O O . GLU A 1 98 ? -17.673 -22.282 24.870 1.00 90.88 98 GLU A O 1
ATOM 762 N N . SER A 1 99 ? -17.626 -24.507 24.482 1.00 91.75 99 SER A N 1
ATOM 763 C CA . SER A 1 99 ? -16.748 -24.478 23.299 1.00 91.75 99 SER A CA 1
ATOM 764 C C . SER A 1 99 ? -17.477 -23.960 22.059 1.00 91.75 99 SER A C 1
ATOM 766 O O . SER A 1 99 ? -18.683 -24.157 21.905 1.00 91.75 99 SER A O 1
ATOM 768 N N . GLY A 1 100 ? -16.742 -23.301 21.160 1.00 90.75 100 GLY A N 1
ATOM 769 C CA . GLY A 1 100 ? -17.277 -22.795 19.896 1.00 90.75 100 GLY A CA 1
ATOM 770 C C . GLY A 1 100 ? -18.272 -21.642 20.048 1.00 90.75 100 GLY A C 1
ATOM 771 O O . GLY A 1 100 ? -19.107 -21.439 19.165 1.00 90.75 100 GLY A O 1
ATOM 772 N N . LYS A 1 101 ? -18.222 -20.899 21.161 1.00 91.88 101 LYS A N 1
ATOM 773 C CA . LYS A 1 101 ? -19.093 -19.743 21.423 1.00 91.88 101 LYS A CA 1
ATOM 774 C C . LYS A 1 101 ? -18.333 -18.421 21.363 1.00 91.88 101 LYS A C 1
ATOM 776 O O . LYS A 1 101 ? -17.129 -18.364 21.602 1.00 91.88 101 LYS A O 1
ATOM 781 N N . LEU A 1 102 ? -19.081 -17.360 21.070 1.00 89.50 102 LEU A N 1
ATOM 782 C CA . LEU A 1 102 ? -18.632 -15.974 21.140 1.00 89.50 102 LEU A CA 1
ATOM 783 C C . LEU A 1 102 ? -19.231 -15.312 22.388 1.00 89.50 102 LEU A C 1
ATOM 785 O O . LEU A 1 102 ? -20.454 -15.235 22.511 1.00 89.50 102 LEU A O 1
ATOM 789 N N . SER A 1 103 ? -18.374 -14.820 23.279 1.00 89.88 103 SER A N 1
ATOM 790 C CA . SER A 1 103 ? -18.732 -13.851 24.317 1.00 89.88 103 SER A CA 1
ATOM 791 C C . SER A 1 103 ? -18.482 -12.448 23.784 1.00 89.88 103 SER A C 1
ATOM 793 O O . SER A 1 103 ? -17.406 -12.184 23.252 1.00 89.88 103 SER A O 1
ATOM 795 N N . PHE A 1 104 ? -19.452 -11.552 23.939 1.00 89.31 104 PHE A N 1
ATOM 796 C CA . PHE A 1 104 ? -19.391 -10.211 23.374 1.00 89.31 104 PHE A CA 1
ATOM 797 C C . PHE A 1 104 ? -19.694 -9.139 24.422 1.00 89.31 104 PHE A C 1
ATOM 799 O O . PHE A 1 104 ? -20.670 -9.273 25.162 1.00 89.31 104 PHE A O 1
ATOM 806 N N . LEU A 1 105 ? -18.878 -8.084 24.467 1.00 90.25 105 LEU A N 1
ATOM 807 C CA . LEU A 1 105 ? -19.098 -6.920 25.322 1.00 90.25 105 LEU A CA 1
ATOM 808 C C . LEU A 1 105 ? -18.857 -5.616 24.556 1.00 90.25 105 LEU A C 1
ATOM 810 O O . LEU A 1 105 ? -17.770 -5.382 24.037 1.00 90.25 105 LEU A O 1
ATOM 814 N N . GLU A 1 106 ? -19.854 -4.740 24.546 1.00 86.81 106 GLU A N 1
ATOM 815 C CA . GLU A 1 106 ? -19.693 -3.371 24.060 1.00 86.81 106 GLU A CA 1
ATOM 816 C C . GLU A 1 106 ? -19.388 -2.439 25.229 1.00 86.81 106 GLU A C 1
ATOM 818 O O . GLU A 1 106 ? -20.277 -2.126 26.019 1.00 86.81 106 GLU A O 1
ATOM 823 N N . GLU A 1 107 ? -18.136 -1.992 25.320 1.00 84.62 107 GLU A N 1
ATOM 824 C CA . GLU A 1 107 ? -17.746 -0.875 26.177 1.00 84.62 107 GLU A CA 1
ATOM 825 C C . GLU A 1 107 ? -17.457 0.358 25.302 1.00 84.62 107 GLU A C 1
ATOM 827 O O . GLU A 1 107 ? -16.861 0.258 24.223 1.00 84.62 107 GLU A O 1
ATOM 832 N N . GLY A 1 108 ? -17.888 1.535 25.760 1.00 76.88 108 GLY A N 1
ATOM 833 C CA . GLY A 1 108 ? -17.665 2.810 25.076 1.00 76.88 108 GLY A CA 1
ATOM 834 C C . GLY A 1 108 ? -18.943 3.597 24.788 1.00 76.88 108 GLY A C 1
ATOM 835 O O . GLY A 1 108 ? -20.045 3.226 25.190 1.00 76.88 108 GLY A O 1
ATOM 836 N N . SER A 1 109 ? -18.788 4.730 24.105 1.00 75.81 109 SER A N 1
ATOM 837 C CA . SER A 1 109 ? -19.886 5.649 23.776 1.00 75.81 109 SER A CA 1
ATOM 838 C C . SER A 1 109 ? -19.840 6.053 22.306 1.00 75.81 109 SER A C 1
ATOM 840 O O . SER A 1 109 ? -19.579 7.202 21.953 1.00 75.81 109 SER A O 1
ATOM 842 N N . PHE A 1 110 ? -20.093 5.073 21.439 1.00 81.88 110 PHE A N 1
ATOM 843 C CA . PHE A 1 110 ? -20.134 5.274 19.996 1.00 81.88 110 PHE A CA 1
ATOM 844 C C . PHE A 1 110 ? -21.050 6.434 19.611 1.00 81.88 110 PHE A C 1
ATOM 846 O O . PHE A 1 110 ? -22.200 6.525 20.054 1.00 81.88 110 PHE A O 1
ATOM 853 N N . LYS A 1 111 ? -20.559 7.285 18.715 1.00 89.31 111 LYS A N 1
ATOM 854 C CA . LYS A 1 111 ? -21.396 8.258 18.013 1.00 89.31 111 LYS A CA 1
ATOM 855 C C . LYS A 1 111 ? -21.794 7.673 16.669 1.00 89.31 111 LYS A C 1
ATOM 857 O O . LYS A 1 111 ? -20.950 7.140 15.957 1.00 89.31 111 LYS A O 1
ATOM 862 N N . ASP A 1 112 ? -23.066 7.780 16.315 1.00 91.38 112 ASP A N 1
ATOM 863 C CA . ASP A 1 112 ? -23.514 7.431 14.969 1.00 91.38 112 ASP A CA 1
ATOM 864 C C . ASP A 1 112 ? -23.135 8.562 14.002 1.00 91.38 112 ASP A C 1
ATOM 866 O O . ASP A 1 112 ? -23.610 9.692 14.137 1.00 91.38 112 ASP A O 1
ATOM 870 N N . GLY A 1 113 ? -22.239 8.264 13.064 1.00 92.88 113 GLY A N 1
ATOM 871 C CA . GLY A 1 113 ? -21.828 9.160 11.984 1.00 92.88 113 GLY A CA 1
ATOM 872 C C . GLY A 1 113 ? -22.702 9.051 10.738 1.00 92.88 113 GLY A C 1
ATOM 873 O O . GLY A 1 113 ? -22.549 9.845 9.811 1.00 92.88 113 GLY A O 1
ATOM 874 N N . GLY A 1 114 ? -23.624 8.087 10.701 1.00 95.31 114 GLY A N 1
ATOM 875 C CA . GLY A 1 114 ? -24.501 7.837 9.570 1.00 95.31 114 GLY A CA 1
ATOM 876 C C . GLY A 1 114 ? -23.794 7.206 8.368 1.00 95.31 114 GLY A C 1
ATOM 877 O O . GLY A 1 114 ? -22.774 6.518 8.480 1.00 95.31 114 GLY A O 1
ATOM 878 N N . ALA A 1 115 ? -24.394 7.409 7.195 1.00 96.75 115 ALA A N 1
ATOM 879 C CA . ALA A 1 115 ? -23.909 6.837 5.948 1.00 96.75 115 ALA A CA 1
ATOM 880 C C . ALA A 1 115 ? -22.743 7.654 5.373 1.00 96.75 115 ALA A C 1
ATOM 882 O O . ALA A 1 115 ? -22.889 8.855 5.135 1.00 96.75 115 ALA A O 1
ATOM 883 N N . ARG A 1 116 ? -21.609 6.999 5.108 1.00 97.00 116 ARG A N 1
ATOM 884 C CA . ARG A 1 116 ? -20.437 7.611 4.473 1.00 97.00 116 ARG A CA 1
ATOM 885 C C . ARG A 1 116 ? -19.590 6.558 3.759 1.00 97.00 116 ARG A C 1
ATOM 887 O O . ARG A 1 116 ? -19.241 5.537 4.341 1.00 97.00 116 ARG A O 1
ATOM 894 N N . GLU A 1 117 ? -19.234 6.846 2.511 1.00 96.94 117 GLU A N 1
ATOM 895 C CA . GLU A 1 117 ? -18.284 6.041 1.738 1.00 96.94 117 GLU A CA 1
ATOM 896 C C . GLU A 1 117 ? -16.835 6.343 2.119 1.00 96.94 117 GLU A C 1
ATOM 898 O O . GLU A 1 117 ? -16.501 7.469 2.498 1.00 96.94 117 GLU A O 1
ATOM 903 N N . LEU A 1 118 ? -15.957 5.353 1.945 1.00 97.12 118 LEU A N 1
ATOM 904 C CA . LEU A 1 118 ? -14.517 5.594 1.967 1.00 97.12 118 LEU A CA 1
ATOM 905 C C . LEU A 1 118 ? -14.134 6.566 0.852 1.00 97.12 118 LEU A C 1
ATOM 907 O O . LEU A 1 118 ? -14.667 6.511 -0.258 1.00 97.12 118 LEU A O 1
ATOM 911 N N . SER A 1 119 ? -13.192 7.452 1.147 1.00 98.00 119 SER A N 1
ATOM 912 C CA . SER A 1 119 ? -12.740 8.478 0.217 1.00 98.00 119 SER A CA 1
ATOM 913 C C . SER A 1 119 ? -11.222 8.524 0.132 1.00 98.00 119 SER A C 1
ATOM 915 O O . SER A 1 119 ? -10.510 8.330 1.116 1.00 98.00 119 SER A O 1
ATOM 917 N N . VAL A 1 120 ? -10.720 8.841 -1.062 1.00 98.62 120 VAL A N 1
ATOM 918 C CA . VAL A 1 120 ? -9.310 9.193 -1.256 1.00 98.62 120 VAL A CA 1
ATOM 919 C C . VAL A 1 120 ? -8.946 10.348 -0.319 1.00 98.62 120 VAL A C 1
ATOM 921 O O . VAL A 1 120 ? -9.611 11.388 -0.315 1.00 98.62 120 VAL A O 1
ATOM 924 N N . GLY A 1 121 ? -7.881 10.162 0.457 1.00 98.62 121 GLY A N 1
ATOM 925 C CA . GLY A 1 121 ? -7.419 11.098 1.477 1.00 98.62 121 GLY A CA 1
ATOM 926 C C . GLY A 1 121 ? -7.870 10.780 2.903 1.00 98.62 121 GLY A C 1
ATOM 927 O O . GLY A 1 121 ? -7.421 11.466 3.819 1.00 98.62 121 GLY A O 1
ATOM 928 N N . ASP A 1 122 ? -8.730 9.777 3.115 1.00 98.81 122 ASP A N 1
ATOM 929 C CA . ASP A 1 122 ? -9.043 9.300 4.465 1.00 98.81 122 ASP A CA 1
ATOM 930 C C . ASP A 1 122 ? -7.761 8.786 5.140 1.00 98.81 122 ASP A C 1
ATOM 932 O O . ASP A 1 122 ? -6.961 8.082 4.515 1.00 98.81 122 ASP A O 1
ATOM 936 N N . LEU A 1 123 ? -7.547 9.137 6.412 1.00 98.62 123 LEU A N 1
ATOM 937 C CA . LEU A 1 123 ? -6.391 8.644 7.164 1.00 98.62 123 LEU A CA 1
ATOM 938 C C . LEU A 1 123 ? -6.714 7.286 7.774 1.00 98.62 123 LEU A C 1
ATOM 940 O O . LEU A 1 123 ? -7.732 7.131 8.446 1.00 98.62 123 LEU A O 1
ATOM 944 N N . PHE A 1 124 ? -5.824 6.326 7.563 1.00 97.69 124 PHE A N 1
ATOM 945 C CA . PHE A 1 124 ? -5.932 4.962 8.059 1.00 97.69 124 PHE A CA 1
ATOM 946 C C . PHE A 1 124 ? -4.955 4.742 9.215 1.00 97.69 124 PHE A C 1
ATOM 948 O O . PHE A 1 124 ? -3.783 5.120 9.125 1.00 97.69 124 PHE A O 1
ATOM 955 N N . TYR A 1 125 ? -5.428 4.116 10.288 1.00 94.38 125 TYR A N 1
ATOM 956 C CA . TYR A 1 125 ? -4.671 3.884 11.518 1.00 94.38 125 TYR A CA 1
ATOM 957 C C . TYR A 1 125 ? -4.266 2.415 11.662 1.00 94.38 125 TYR A C 1
ATOM 959 O O . TYR A 1 125 ? -4.863 1.527 11.057 1.00 94.38 125 TYR A O 1
ATOM 967 N N . GLY A 1 126 ? -3.244 2.138 12.477 1.00 87.31 126 GLY A N 1
ATOM 968 C CA . GLY A 1 126 ? -2.733 0.770 12.678 1.00 87.31 126 GLY A CA 1
ATOM 969 C C . GLY A 1 126 ? -3.719 -0.187 13.364 1.00 87.31 126 GLY A C 1
ATOM 970 O O . GLY A 1 126 ? -3.608 -1.402 13.217 1.00 87.31 126 GLY A O 1
ATOM 971 N N . ASP A 1 127 ? -4.715 0.344 14.077 1.00 84.56 127 ASP A N 1
ATOM 972 C CA . ASP A 1 127 ? -5.849 -0.420 14.618 1.00 84.56 127 ASP A CA 1
ATOM 973 C C . ASP A 1 127 ? -6.987 -0.615 13.593 1.00 84.56 127 ASP A C 1
ATOM 975 O O . ASP A 1 127 ? -7.959 -1.329 13.849 1.00 84.56 127 ASP A O 1
ATOM 979 N N . GLY A 1 128 ? -6.837 -0.004 12.414 1.00 89.50 128 GLY A N 1
ATOM 980 C CA . GLY A 1 128 ? -7.769 -0.010 11.298 1.00 89.50 128 GLY A CA 1
ATOM 981 C C . GLY A 1 128 ? -8.970 0.917 11.468 1.00 89.50 128 GLY A C 1
ATOM 982 O O . GLY A 1 128 ? -9.921 0.853 10.689 1.00 89.50 128 GLY A O 1
ATOM 983 N N . SER A 1 129 ? -8.925 1.811 12.458 1.00 91.62 129 SER A N 1
ATOM 984 C CA . SER A 1 129 ? -9.794 2.981 12.470 1.00 91.62 129 SER A CA 1
ATOM 985 C C . SER A 1 129 ? -9.452 3.924 11.309 1.00 91.62 129 SER A C 1
ATOM 987 O O . SER A 1 129 ? -8.339 3.934 10.771 1.00 91.62 129 SER A O 1
ATOM 989 N N . ILE A 1 130 ? -10.445 4.698 10.875 1.00 95.75 130 ILE A N 1
ATOM 990 C CA . ILE A 1 130 ? -10.359 5.560 9.698 1.00 95.75 130 ILE A CA 1
ATOM 991 C C . ILE A 1 130 ? -10.900 6.934 10.059 1.00 95.75 130 ILE A C 1
ATOM 993 O O . ILE A 1 130 ? -12.040 7.072 10.511 1.00 95.75 130 ILE A O 1
ATOM 997 N N . LEU A 1 131 ? -10.086 7.962 9.843 1.00 97.12 131 LEU A N 1
ATOM 998 C CA . LEU A 1 131 ? -10.470 9.349 10.053 1.00 97.12 131 LEU A CA 1
ATOM 999 C C . LEU A 1 131 ? -10.855 9.993 8.707 1.00 97.12 131 LEU A C 1
ATOM 1001 O O . LEU A 1 131 ? -9.994 10.125 7.832 1.00 97.12 131 LEU A O 1
ATOM 1005 N N . PRO A 1 132 ? -12.124 10.416 8.538 1.00 98.12 132 PRO A N 1
ATOM 1006 C CA . PRO A 1 132 ? -12.611 11.054 7.320 1.00 98.12 132 PRO A CA 1
ATOM 1007 C C . PRO A 1 132 ? -11.790 12.262 6.862 1.00 98.12 132 PRO A C 1
ATOM 1009 O O . PRO A 1 132 ? -11.516 13.167 7.654 1.00 98.12 132 PRO A O 1
ATOM 1012 N N . VAL A 1 133 ? -11.481 12.336 5.567 1.00 98.19 133 VAL A N 1
ATOM 1013 C CA . VAL A 1 133 ? -10.699 13.423 4.957 1.00 98.19 133 VAL A CA 1
ATOM 1014 C C . VAL A 1 133 ? -11.292 14.812 5.222 1.00 98.19 133 VAL A C 1
ATOM 1016 O O . VAL A 1 133 ? -10.559 15.765 5.478 1.00 98.19 133 VAL A O 1
ATOM 1019 N N . GLU A 1 134 ? -12.616 14.958 5.222 1.00 96.88 134 GLU A N 1
ATOM 1020 C CA . GLU A 1 134 ? -13.287 16.217 5.549 1.00 96.88 134 GLU A CA 1
ATOM 1021 C C . GLU A 1 134 ? -13.117 16.607 7.018 1.00 96.88 134 GLU A C 1
ATOM 1023 O O . GLU A 1 134 ? -13.016 17.790 7.316 1.00 96.88 134 GLU A O 1
ATOM 1028 N N . THR A 1 135 ? -12.998 15.633 7.926 1.00 96.19 135 THR A N 1
ATOM 1029 C CA . THR A 1 135 ? -12.680 15.912 9.333 1.00 96.19 135 THR A CA 1
ATOM 1030 C C . THR A 1 135 ? -11.233 16.372 9.448 1.00 96.19 135 THR A C 1
ATOM 1032 O O . THR A 1 135 ? -10.963 17.405 10.052 1.00 96.19 135 THR A O 1
ATOM 1035 N N . VAL A 1 136 ? -10.305 15.668 8.792 1.00 97.00 136 VAL A N 1
ATOM 1036 C CA . VAL A 1 136 ? -8.875 16.017 8.762 1.00 97.00 136 VAL A CA 1
ATOM 1037 C C . VAL A 1 136 ? -8.675 17.455 8.273 1.00 97.00 136 VAL A C 1
ATOM 1039 O O . VAL A 1 136 ? -7.906 18.211 8.867 1.00 97.00 136 VAL A O 1
ATOM 1042 N N . ARG A 1 137 ? -9.412 17.892 7.244 1.00 95.50 137 ARG A N 1
ATOM 1043 C CA . ARG A 1 137 ? -9.349 19.263 6.696 1.00 95.50 137 ARG A CA 1
ATOM 1044 C C . ARG A 1 137 ? -9.694 20.369 7.694 1.00 95.50 137 ARG A C 1
ATOM 1046 O O . ARG A 1 137 ? -9.125 21.450 7.566 1.00 95.50 137 ARG A O 1
ATOM 1053 N N . GLU A 1 138 ? -10.478 20.086 8.726 1.00 96.19 138 GLU A N 1
ATOM 1054 C CA . GLU A 1 138 ? -10.826 21.057 9.773 1.00 96.19 138 GLU A CA 1
ATOM 1055 C C . GLU A 1 138 ? -9.882 21.009 10.988 1.00 96.19 138 GLU A C 1
ATOM 1057 O O . GLU A 1 138 ? -9.898 21.898 11.838 1.00 96.19 138 GLU A O 1
ATOM 1062 N N . MET A 1 139 ? -9.024 19.989 11.084 1.00 95.44 139 MET A N 1
ATOM 1063 C CA . MET A 1 139 ? -8.088 19.831 12.201 1.00 95.44 139 MET A CA 1
ATOM 1064 C C . MET A 1 139 ? -6.810 20.646 11.999 1.00 95.44 139 MET A C 1
ATOM 1066 O O . MET A 1 139 ? -6.347 20.836 10.876 1.00 95.44 139 MET A O 1
ATOM 1070 N N . SER A 1 140 ? -6.174 21.076 13.088 1.00 96.19 140 SER A N 1
ATOM 1071 C CA . SER A 1 140 ? -4.795 21.580 13.032 1.00 96.19 140 SER A CA 1
ATOM 1072 C C . SER A 1 140 ? -3.774 20.448 12.880 1.00 96.19 140 SER A C 1
ATOM 1074 O O . SER A 1 140 ? -2.731 20.640 12.267 1.00 96.19 140 SER A O 1
ATOM 1076 N N . GLN A 1 141 ? -4.077 19.280 13.451 1.00 97.31 141 GLN A N 1
ATOM 1077 C CA . GLN A 1 141 ? -3.249 18.076 13.440 1.00 97.31 141 GLN A CA 1
ATOM 1078 C C . GLN A 1 141 ? -4.145 16.855 13.700 1.00 97.31 141 GLN A C 1
ATOM 1080 O O . GLN A 1 141 ? -5.067 16.943 14.512 1.00 97.31 141 GLN A O 1
ATOM 1085 N N . ALA A 1 142 ? -3.892 15.742 13.015 1.00 97.00 142 ALA A N 1
ATOM 1086 C CA . ALA A 1 142 ? -4.571 14.469 13.235 1.00 97.00 142 ALA A CA 1
ATOM 1087 C C . ALA A 1 142 ? -4.069 13.787 14.528 1.00 97.00 142 ALA A C 1
ATOM 1089 O O . ALA A 1 142 ? -2.914 13.994 14.912 1.00 97.00 142 ALA A O 1
ATOM 1090 N N . PRO A 1 143 ? -4.898 12.964 15.199 1.00 93.81 143 PRO A N 1
ATOM 1091 C CA . PRO A 1 143 ? -4.449 12.125 16.307 1.00 93.81 143 PRO A CA 1
ATOM 1092 C C . PRO A 1 143 ? -3.307 11.199 15.878 1.00 93.81 143 PRO A C 1
ATOM 1094 O O . PRO A 1 143 ? -3.311 10.722 14.742 1.00 93.81 143 PRO A O 1
ATOM 1097 N N . SER A 1 144 ? -2.375 10.934 16.795 1.00 92.88 144 SER A N 1
ATOM 1098 C CA . SER A 1 144 ? -1.269 9.986 16.608 1.00 92.88 144 SER A CA 1
ATOM 1099 C C . SER A 1 144 ? -1.743 8.561 16.318 1.00 92.88 144 SER A C 1
ATOM 1101 O O . SER A 1 144 ? -2.840 8.165 16.712 1.00 92.88 144 SER A O 1
ATOM 1103 N N . GLY A 1 145 ? -0.882 7.780 15.674 1.00 92.12 145 GLY A N 1
ATOM 1104 C CA . GLY A 1 145 ? -1.123 6.405 15.244 1.00 92.12 145 GLY A CA 1
ATOM 1105 C C . GLY A 1 145 ? -1.490 6.264 13.766 1.00 92.12 145 GLY A C 1
ATOM 1106 O O . GLY A 1 145 ? -1.976 5.200 13.370 1.00 92.12 145 GLY A O 1
ATOM 1107 N N . VAL A 1 146 ? -1.279 7.302 12.947 1.00 96.94 146 VAL A N 1
ATOM 1108 C CA . VAL A 1 146 ? -1.596 7.243 11.515 1.00 96.94 146 VAL A CA 1
ATOM 1109 C C . VAL A 1 146 ? -0.622 6.294 10.823 1.00 96.94 146 VAL A C 1
ATOM 1111 O O . VAL A 1 146 ? 0.593 6.473 10.865 1.00 96.94 146 VAL A O 1
ATOM 1114 N N . ALA A 1 147 ? -1.162 5.286 10.147 1.00 97.25 147 ALA A N 1
ATOM 1115 C CA . ALA A 1 147 ? -0.382 4.312 9.397 1.00 97.25 147 ALA A CA 1
ATOM 1116 C C . ALA A 1 147 ? -0.221 4.730 7.924 1.00 97.25 147 ALA A C 1
ATOM 1118 O O . ALA A 1 147 ? 0.837 4.536 7.314 1.00 97.25 147 ALA A O 1
ATOM 1119 N N . GLY A 1 148 ? -1.257 5.337 7.342 1.00 98.44 148 GLY A N 1
ATOM 1120 C CA . GLY A 1 148 ? -1.244 5.745 5.944 1.00 98.44 148 GLY A CA 1
ATOM 1121 C C . GLY A 1 148 ? -2.475 6.521 5.501 1.00 98.44 148 GLY A C 1
ATOM 1122 O O . GLY A 1 148 ? -3.319 6.907 6.307 1.00 98.44 148 GLY A O 1
ATOM 1123 N N . VAL A 1 149 ? -2.558 6.745 4.193 1.00 98.81 149 VAL A N 1
ATOM 1124 C CA . VAL A 1 149 ? -3.638 7.486 3.534 1.00 98.81 149 VAL A CA 1
ATOM 1125 C C . VAL A 1 149 ? -4.314 6.582 2.511 1.00 98.81 149 VAL A C 1
ATOM 1127 O O . VAL A 1 149 ? -3.640 5.954 1.693 1.00 98.81 149 VAL A O 1
ATOM 1130 N N . VAL A 1 150 ? -5.644 6.532 2.527 1.00 98.88 150 VAL A N 1
ATOM 1131 C CA . VAL A 1 150 ? -6.435 5.861 1.491 1.00 98.88 150 VAL A CA 1
ATOM 1132 C C . VAL A 1 150 ? -6.203 6.562 0.153 1.00 98.88 150 VAL A C 1
ATOM 1134 O O . VAL A 1 150 ? -6.475 7.755 0.020 1.00 98.88 150 VAL A O 1
ATOM 1137 N N . PHE A 1 151 ? -5.722 5.832 -0.853 1.00 98.88 151 PHE A N 1
ATOM 1138 C CA . PHE A 1 151 ? -5.468 6.390 -2.188 1.00 98.88 151 PHE A CA 1
ATOM 1139 C C . PHE A 1 151 ? -6.326 5.772 -3.289 1.00 98.88 151 PHE A C 1
ATOM 1141 O O . PHE A 1 151 ? -6.415 6.353 -4.364 1.00 98.88 151 PHE A O 1
ATOM 1148 N N . GLN A 1 152 ? -6.956 4.620 -3.055 1.00 98.44 152 GLN A N 1
ATOM 1149 C CA . GLN A 1 152 ? -7.785 3.944 -4.052 1.00 98.44 152 GLN A CA 1
ATOM 1150 C C . GLN A 1 152 ? -9.008 3.326 -3.382 1.00 98.44 152 GLN A C 1
ATOM 1152 O O . GLN A 1 152 ? -8.867 2.567 -2.427 1.00 98.44 152 GLN A O 1
ATOM 1157 N N . THR A 1 153 ? -10.192 3.640 -3.898 1.00 97.62 153 THR A N 1
ATOM 1158 C CA . THR A 1 153 ? -11.482 3.092 -3.443 1.00 97.62 153 THR A CA 1
ATOM 1159 C C . THR A 1 153 ? -12.271 2.444 -4.583 1.00 97.62 153 THR A C 1
ATOM 1161 O O . THR A 1 153 ? -13.285 1.792 -4.340 1.00 97.62 153 THR A O 1
ATOM 1164 N N . ASP A 1 154 ? -11.807 2.567 -5.831 1.00 97.25 154 ASP A N 1
ATOM 1165 C CA . ASP A 1 154 ? -12.362 1.819 -6.952 1.00 97.25 154 ASP A CA 1
ATOM 1166 C C . ASP A 1 154 ? -11.954 0.346 -6.836 1.00 97.25 154 ASP A C 1
ATOM 1168 O O . ASP A 1 154 ? -10.803 -0.036 -7.058 1.00 97.25 154 ASP A O 1
ATOM 1172 N N . LEU A 1 155 ? -12.927 -0.506 -6.514 1.00 95.31 155 LEU A N 1
ATOM 1173 C CA . LEU A 1 155 ? -12.712 -1.941 -6.346 1.00 95.31 155 LEU A CA 1
ATOM 1174 C C . LEU A 1 155 ? -12.238 -2.629 -7.634 1.00 95.31 155 LEU A C 1
ATOM 1176 O O . LEU A 1 155 ? -11.652 -3.709 -7.559 1.00 95.31 155 LEU A O 1
ATOM 1180 N N . SER A 1 156 ? -12.460 -2.046 -8.817 1.00 96.62 156 SER A N 1
ATOM 1181 C CA . SER A 1 156 ? -11.922 -2.574 -10.079 1.00 96.62 156 SER A CA 1
ATOM 1182 C C . SER A 1 156 ? -10.403 -2.401 -10.195 1.00 96.62 156 SER A C 1
ATOM 1184 O O . SER A 1 156 ? -9.756 -3.107 -10.967 1.00 96.62 156 SER A O 1
ATOM 1186 N N . ARG A 1 157 ? -9.828 -1.511 -9.380 1.00 97.81 157 ARG A N 1
ATOM 1187 C CA . ARG A 1 157 ? -8.395 -1.215 -9.291 1.00 97.81 157 ARG A CA 1
ATOM 1188 C C . ARG A 1 157 ? -7.686 -1.931 -8.139 1.00 97.81 157 ARG A C 1
ATOM 1190 O O . ARG A 1 157 ? -6.512 -1.683 -7.889 1.00 97.81 157 ARG A O 1
ATOM 1197 N N . ILE A 1 158 ? -8.376 -2.855 -7.474 1.00 97.62 158 ILE A N 1
ATOM 1198 C CA . ILE A 1 158 ? -7.795 -3.782 -6.495 1.00 97.62 158 ILE A CA 1
ATOM 1199 C C . ILE A 1 158 ? -7.678 -5.158 -7.155 1.00 97.62 158 ILE A C 1
ATOM 1201 O O . ILE A 1 158 ? -8.650 -5.646 -7.743 1.00 97.62 158 ILE A O 1
ATOM 1205 N N . SER A 1 159 ? -6.509 -5.793 -7.077 1.00 96.38 159 SER A N 1
ATOM 1206 C CA . SER A 1 159 ? -6.262 -7.073 -7.742 1.00 96.38 159 SER A CA 1
ATOM 1207 C C . SER A 1 159 ? -7.098 -8.203 -7.151 1.00 96.38 159 SER A C 1
ATOM 1209 O O . SER A 1 159 ? -7.490 -8.203 -5.980 1.00 96.38 159 SER A O 1
ATOM 1211 N N . ASP A 1 160 ? -7.311 -9.236 -7.960 1.00 94.94 160 ASP A N 1
ATOM 1212 C CA . ASP A 1 160 ? -7.986 -10.451 -7.509 1.00 94.94 160 ASP A CA 1
ATOM 1213 C C . ASP A 1 160 ? -7.199 -11.168 -6.408 1.00 94.94 160 ASP A C 1
ATOM 1215 O O . ASP A 1 160 ? -7.794 -11.832 -5.563 1.00 94.94 160 ASP A O 1
ATOM 1219 N N . LYS A 1 161 ? -5.868 -11.017 -6.368 1.00 94.75 161 LYS A N 1
ATOM 1220 C CA . LYS A 1 161 ? -5.043 -11.634 -5.325 1.00 94.75 161 LYS A CA 1
ATOM 1221 C C . LYS A 1 161 ? -5.225 -10.963 -3.971 1.00 94.75 161 LYS A C 1
ATOM 1223 O O . LYS A 1 161 ? -5.412 -11.688 -2.998 1.00 94.75 161 LYS A O 1
ATOM 1228 N N . GLU A 1 162 ? -5.270 -9.633 -3.914 1.00 96.31 162 GLU A N 1
ATOM 1229 C CA . GLU A 1 162 ? -5.652 -8.906 -2.692 1.00 96.31 162 GLU A CA 1
ATOM 1230 C C . GLU A 1 162 ? -7.061 -9.307 -2.249 1.00 96.31 162 GLU A C 1
ATOM 1232 O O . GLU A 1 162 ? -7.261 -9.732 -1.116 1.00 96.31 162 GLU A O 1
ATOM 1237 N N . LYS A 1 163 ? -8.032 -9.296 -3.168 1.00 94.81 163 LYS A N 1
ATOM 1238 C CA . LYS A 1 163 ? -9.409 -9.715 -2.867 1.00 94.81 163 LYS A CA 1
ATOM 1239 C C . LYS A 1 163 ? -9.511 -11.163 -2.397 1.00 94.81 163 LYS A C 1
ATOM 1241 O O . LYS A 1 163 ? -10.381 -11.456 -1.597 1.00 94.81 163 LYS A O 1
ATOM 1246 N N . SER A 1 164 ? -8.664 -12.068 -2.888 1.00 92.50 164 SER A N 1
ATOM 1247 C CA . SER A 1 164 ? -8.730 -13.492 -2.531 1.00 92.50 164 SER A CA 1
ATOM 1248 C C . SER A 1 164 ? -8.252 -13.794 -1.113 1.00 92.50 164 SER A C 1
ATOM 1250 O O . SER A 1 164 ? -8.681 -14.790 -0.534 1.00 92.50 164 SER A O 1
ATOM 1252 N N . VAL A 1 165 ? -7.359 -12.963 -0.564 1.00 91.62 165 VAL A N 1
ATOM 1253 C CA . VAL A 1 165 ? -6.871 -13.119 0.815 1.00 91.62 165 VAL A CA 1
ATOM 1254 C C . VAL A 1 165 ? -7.725 -12.348 1.820 1.00 91.62 165 VAL A C 1
ATOM 1256 O O . VAL A 1 165 ? -7.663 -12.627 3.014 1.00 91.62 165 VAL A O 1
ATOM 1259 N N . LEU A 1 166 ? -8.540 -11.410 1.336 1.00 90.19 166 LEU A N 1
ATOM 1260 C CA . LEU A 1 166 ? -9.481 -10.631 2.129 1.00 90.19 166 LEU A CA 1
ATOM 1261 C C . LEU A 1 166 ? -10.889 -11.236 2.046 1.00 90.19 166 LEU A C 1
ATOM 1263 O O . LEU A 1 166 ? -11.290 -11.799 1.033 1.00 90.19 166 LEU A O 1
ATOM 1267 N N . ALA A 1 167 ? -11.706 -11.055 3.083 1.00 74.62 167 ALA A N 1
ATOM 1268 C CA . ALA A 1 167 ? -13.133 -11.407 3.041 1.00 74.62 167 ALA A CA 1
ATOM 1269 C C . ALA A 1 167 ? -13.989 -10.344 2.305 1.00 74.62 167 ALA A C 1
ATOM 1271 O O . ALA A 1 167 ? -15.198 -10.253 2.516 1.00 74.62 167 ALA A O 1
ATOM 1272 N N . GLY A 1 168 ? -13.346 -9.541 1.451 1.00 80.31 168 GLY A N 1
ATOM 1273 C CA . GLY A 1 168 ? -13.865 -8.332 0.818 1.00 80.31 168 GLY A CA 1
ATOM 1274 C C . GLY A 1 168 ? -12.850 -7.200 0.961 1.00 80.31 168 GLY A C 1
ATOM 1275 O O . GLY A 1 168 ? -12.533 -6.818 2.075 1.00 80.31 168 GLY A O 1
ATOM 1276 N N . ALA A 1 169 ? -12.326 -6.696 -0.158 1.00 91.81 169 ALA A N 1
ATOM 1277 C CA . ALA A 1 169 ? -11.452 -5.525 -0.154 1.00 91.81 169 ALA A CA 1
ATOM 1278 C C . ALA A 1 169 ? -12.288 -4.241 -0.211 1.00 91.81 169 ALA A C 1
ATOM 1280 O O . ALA A 1 169 ? -13.281 -4.180 -0.944 1.00 91.81 169 ALA A O 1
ATOM 1281 N N . HIS A 1 170 ? -11.866 -3.219 0.521 1.00 94.19 170 HIS A N 1
ATOM 1282 C CA . HIS A 1 170 ? -12.555 -1.941 0.648 1.00 94.19 170 HIS A CA 1
ATOM 1283 C C . HIS A 1 170 ? -11.768 -0.796 0.015 1.00 94.19 170 HIS A C 1
ATOM 1285 O O . HIS A 1 170 ? -12.359 0.055 -0.650 1.00 94.19 170 HIS A O 1
ATOM 1291 N N . ALA A 1 171 ? -10.449 -0.774 0.205 1.00 97.31 171 ALA A N 1
ATOM 1292 C CA . ALA A 1 171 ? -9.579 0.272 -0.319 1.00 97.31 171 ALA A CA 1
ATOM 1293 C C . ALA A 1 171 ? -8.099 -0.145 -0.304 1.00 97.31 171 ALA A C 1
ATOM 1295 O O . ALA A 1 171 ? -7.724 -1.139 0.321 1.00 97.31 171 ALA A O 1
ATOM 1296 N N . LEU A 1 172 ? -7.252 0.656 -0.959 1.00 98.75 172 LEU A N 1
ATOM 1297 C CA . LEU A 1 172 ? -5.797 0.615 -0.800 1.00 98.75 172 LEU A CA 1
ATOM 1298 C C . LEU A 1 172 ? -5.300 1.825 -0.007 1.00 98.75 172 LEU A C 1
ATOM 1300 O O . LEU A 1 172 ? -5.756 2.957 -0.208 1.00 98.75 172 LEU A O 1
ATOM 1304 N N . VAL A 1 173 ? -4.315 1.577 0.851 1.00 98.88 173 VAL A N 1
ATOM 1305 C CA . VAL A 1 173 ? -3.674 2.569 1.720 1.00 98.88 173 VAL A CA 1
ATOM 1306 C C . VAL A 1 173 ? -2.202 2.676 1.358 1.00 98.88 173 VAL A C 1
ATOM 1308 O O . VAL A 1 173 ? -1.513 1.664 1.273 1.00 98.88 173 VAL A O 1
ATOM 1311 N N . LEU A 1 174 ? -1.714 3.901 1.178 1.00 98.81 174 LEU A N 1
ATOM 1312 C CA . LEU A 1 174 ? -0.304 4.217 0.967 1.00 98.81 174 LEU A CA 1
ATOM 1313 C C . LEU A 1 174 ? 0.323 4.626 2.301 1.00 98.81 174 LEU A C 1
ATOM 1315 O O . LEU A 1 174 ? -0.254 5.435 3.031 1.00 98.81 174 LEU A O 1
ATOM 1319 N N . SER A 1 175 ? 1.496 4.090 2.626 1.00 98.75 175 SER A N 1
ATOM 1320 C CA . SER A 1 175 ? 2.146 4.342 3.912 1.00 98.75 175 SER A CA 1
ATOM 1321 C C . SER A 1 175 ? 2.529 5.815 4.099 1.00 98.75 175 SER A C 1
ATOM 1323 O O . SER A 1 175 ? 3.156 6.431 3.231 1.00 98.75 175 SER A O 1
ATOM 1325 N N . ALA A 1 176 ? 2.208 6.380 5.269 1.00 98.31 176 ALA A N 1
ATOM 1326 C CA . ALA A 1 176 ? 2.558 7.765 5.599 1.00 98.31 176 ALA A CA 1
ATOM 1327 C C . ALA A 1 176 ? 4.078 7.938 5.760 1.00 98.31 176 ALA A C 1
ATOM 1329 O O . ALA A 1 176 ? 4.651 8.951 5.352 1.00 98.31 176 ALA A O 1
ATOM 1330 N N . ARG A 1 177 ? 4.750 6.908 6.285 1.00 97.00 177 ARG A N 1
ATOM 1331 C CA . ARG A 1 177 ? 6.214 6.812 6.388 1.00 97.00 177 ARG A CA 1
ATOM 1332 C C . ARG A 1 177 ? 6.815 5.976 5.269 1.00 97.00 177 ARG A C 1
ATOM 1334 O O . ARG A 1 177 ? 6.154 5.094 4.717 1.00 97.00 177 ARG A O 1
ATOM 1341 N N . MET A 1 178 ? 8.064 6.256 4.932 1.00 96.94 178 MET A N 1
ATOM 1342 C CA . MET A 1 178 ? 8.857 5.439 4.027 1.00 96.94 178 MET A CA 1
ATOM 1343 C C . MET A 1 178 ? 9.450 4.254 4.796 1.00 96.94 178 MET A C 1
ATOM 1345 O O . MET A 1 178 ? 10.076 4.442 5.845 1.00 96.94 178 MET A O 1
ATOM 1349 N N . PRO A 1 179 ? 9.294 3.021 4.288 1.00 97.69 179 PRO A N 1
ATOM 1350 C CA . PRO A 1 179 ? 10.083 1.890 4.746 1.00 97.69 179 PRO A CA 1
ATOM 1351 C C . PRO A 1 179 ? 11.585 2.188 4.688 1.00 97.69 179 PRO A C 1
ATOM 1353 O O . PRO A 1 179 ? 12.073 2.842 3.767 1.00 97.69 179 PRO A O 1
ATOM 1356 N N . SER A 1 180 ? 12.327 1.661 5.661 1.00 95.38 180 SER A N 1
ATOM 1357 C CA . SER A 1 180 ? 13.787 1.727 5.669 1.00 95.38 180 SER A CA 1
ATOM 1358 C C . SER A 1 180 ? 14.387 0.330 5.714 1.00 95.38 180 SER A C 1
ATOM 1360 O O . SER A 1 180 ? 13.830 -0.597 6.305 1.00 95.38 180 SER A O 1
ATOM 1362 N N . TYR A 1 181 ? 15.557 0.182 5.105 1.00 94.19 181 TYR A N 1
ATOM 1363 C CA . TYR A 1 181 ? 16.348 -1.035 5.155 1.00 94.19 181 TYR A CA 1
ATOM 1364 C C . TYR A 1 181 ? 17.709 -0.736 5.770 1.00 94.19 181 TYR A C 1
ATOM 1366 O O . TYR A 1 181 ? 18.464 0.102 5.272 1.00 94.19 181 TYR A O 1
ATOM 1374 N N . LYS A 1 182 ? 18.023 -1.412 6.883 1.00 91.19 182 LYS A N 1
ATOM 1375 C CA . LYS A 1 182 ? 19.275 -1.218 7.640 1.00 91.19 182 LYS A CA 1
ATOM 1376 C C . LYS A 1 182 ? 19.563 0.267 7.941 1.00 91.19 182 LYS A C 1
ATOM 1378 O O . LYS A 1 182 ? 20.701 0.715 7.840 1.00 91.19 182 LYS A O 1
ATOM 1383 N N . GLY A 1 183 ? 18.518 1.024 8.285 1.00 90.31 183 GLY A N 1
ATOM 1384 C CA . GLY A 1 183 ? 18.605 2.446 8.634 1.00 90.31 183 GLY A CA 1
ATOM 1385 C C . GLY A 1 183 ? 18.641 3.424 7.455 1.00 90.31 183 GLY A C 1
ATOM 1386 O O . GLY A 1 183 ? 18.777 4.618 7.696 1.00 90.31 183 GLY A O 1
ATOM 1387 N N . ASN A 1 184 ? 18.504 2.959 6.207 1.00 93.06 184 ASN A N 1
ATOM 1388 C CA . ASN A 1 184 ? 18.468 3.817 5.018 1.00 93.06 184 ASN A CA 1
ATOM 1389 C C . ASN A 1 184 ? 17.095 3.763 4.340 1.00 93.06 184 ASN A C 1
ATOM 1391 O O . ASN A 1 184 ? 16.539 2.680 4.163 1.00 93.06 184 ASN A O 1
ATOM 1395 N N . THR A 1 185 ? 16.570 4.919 3.932 1.00 93.56 185 THR A N 1
ATOM 1396 C CA . THR A 1 185 ? 15.334 5.030 3.136 1.00 93.56 185 THR A CA 1
ATOM 1397 C C . THR A 1 185 ? 15.578 4.860 1.646 1.00 93.56 185 THR A C 1
ATOM 1399 O O . THR A 1 185 ? 14.627 4.623 0.922 1.00 93.56 185 THR A O 1
ATOM 1402 N N . SER A 1 186 ? 16.825 4.947 1.174 1.00 95.38 186 SER A N 1
ATOM 1403 C CA . SER A 1 186 ? 17.207 4.596 -0.196 1.00 95.38 186 SER A CA 1
ATOM 1404 C C . SER A 1 186 ? 17.899 3.238 -0.214 1.00 95.38 186 SER A C 1
ATOM 1406 O O . SER A 1 186 ? 18.838 2.994 0.545 1.00 95.38 186 SER A O 1
ATOM 1408 N N . MET A 1 187 ? 17.444 2.347 -1.086 1.00 96.19 187 MET A N 1
ATOM 1409 C CA . MET A 1 187 ? 17.927 0.974 -1.161 1.00 96.19 187 MET A CA 1
ATOM 1410 C C . MET A 1 187 ? 17.878 0.451 -2.591 1.00 96.19 187 MET A C 1
ATOM 1412 O O . MET A 1 187 ? 17.230 1.034 -3.460 1.00 96.19 187 MET A O 1
ATOM 1416 N N . LYS A 1 188 ? 18.574 -0.657 -2.835 1.00 95.56 188 LYS A N 1
ATOM 1417 C CA . LYS A 1 188 ? 18.508 -1.362 -4.115 1.00 95.56 188 LYS A CA 1
ATOM 1418 C C . LYS A 1 188 ? 17.229 -2.185 -4.219 1.00 95.56 188 LYS A C 1
ATOM 1420 O O . LYS A 1 188 ? 16.680 -2.615 -3.202 1.00 95.56 188 LYS A O 1
ATOM 1425 N N . TRP A 1 189 ? 16.778 -2.437 -5.443 1.00 96.00 189 TRP A N 1
ATOM 1426 C CA . TRP A 1 189 ? 15.672 -3.366 -5.674 1.00 96.00 189 TRP A CA 1
ATOM 1427 C C . TRP A 1 189 ? 16.132 -4.807 -5.429 1.00 96.00 189 TRP A C 1
ATOM 1429 O O . TRP A 1 189 ? 15.507 -5.545 -4.665 1.00 96.00 189 TRP A O 1
ATOM 1439 N N . PHE A 1 190 ? 17.283 -5.154 -6.013 1.00 94.00 190 PHE A N 1
ATOM 1440 C CA . PHE A 1 190 ? 17.965 -6.434 -5.861 1.00 94.00 190 PHE A CA 1
ATOM 1441 C C . PHE A 1 190 ? 19.486 -6.256 -5.976 1.00 94.00 190 PHE A C 1
ATOM 1443 O O . PHE A 1 190 ? 19.951 -5.446 -6.778 1.00 94.00 190 PHE A O 1
ATOM 1450 N N . ASP A 1 191 ? 20.252 -6.997 -5.174 1.00 90.12 191 ASP A N 1
ATOM 1451 C CA . ASP A 1 191 ? 21.717 -6.997 -5.195 1.00 90.12 191 ASP A CA 1
ATOM 1452 C C . ASP A 1 191 ? 22.289 -8.264 -4.550 1.00 90.12 191 ASP A C 1
ATOM 1454 O O . ASP A 1 191 ? 22.266 -8.406 -3.326 1.00 90.12 191 ASP A O 1
ATOM 1458 N N . ASP A 1 192 ? 22.819 -9.172 -5.367 1.00 89.44 192 ASP A N 1
ATOM 1459 C CA . ASP A 1 192 ? 23.533 -10.367 -4.907 1.00 89.44 192 ASP A CA 1
ATOM 1460 C C . ASP A 1 192 ? 25.052 -10.295 -5.156 1.00 89.44 192 ASP A C 1
ATOM 1462 O O . ASP A 1 192 ? 25.773 -11.245 -4.855 1.00 89.44 192 ASP A O 1
ATOM 1466 N N . TYR A 1 193 ? 25.579 -9.171 -5.655 1.00 83.06 193 TYR A N 1
ATOM 1467 C CA . TYR A 1 193 ? 26.996 -9.040 -5.998 1.00 83.06 193 TYR A CA 1
ATOM 1468 C C . TYR A 1 193 ? 27.920 -9.032 -4.759 1.00 83.06 193 TYR A C 1
ATOM 1470 O O . TYR A 1 193 ? 27.618 -8.359 -3.769 1.00 83.06 193 TYR A O 1
ATOM 1478 N N . PRO A 1 194 ? 29.106 -9.681 -4.812 1.00 80.12 194 PRO A N 1
ATOM 1479 C CA . PRO A 1 194 ? 29.635 -10.538 -5.885 1.00 80.12 194 PRO A CA 1
ATOM 1480 C C . PRO A 1 194 ? 29.297 -12.029 -5.701 1.00 80.12 194 PRO A C 1
ATOM 1482 O O . PRO A 1 194 ? 29.880 -12.879 -6.367 1.00 80.12 194 PRO A O 1
ATOM 1485 N N . GLU A 1 195 ? 28.451 -12.374 -4.731 1.00 82.38 195 GLU A N 1
ATOM 1486 C CA . GLU A 1 195 ? 28.180 -13.765 -4.337 1.00 82.38 195 GLU A CA 1
ATOM 1487 C C . GLU A 1 195 ? 27.207 -14.481 -5.287 1.00 82.38 195 GLU A C 1
ATOM 1489 O O . GLU A 1 195 ? 27.203 -15.712 -5.384 1.00 82.38 195 GLU A O 1
ATOM 1494 N N . GLY A 1 196 ? 26.370 -13.705 -5.965 1.00 76.12 196 GLY A N 1
ATOM 1495 C CA . GLY A 1 196 ? 25.360 -14.133 -6.910 1.00 76.12 196 GLY A CA 1
ATOM 1496 C C . GLY A 1 196 ? 25.904 -14.865 -8.122 1.00 76.12 196 GLY A C 1
ATOM 1497 O O . GLY A 1 196 ? 26.988 -14.577 -8.614 1.00 76.12 196 GLY A O 1
ATOM 1498 N N . LYS A 1 197 ? 25.104 -15.790 -8.658 1.00 72.06 197 LYS A N 1
ATOM 1499 C CA . LYS A 1 197 ? 25.410 -16.445 -9.941 1.00 72.06 197 LYS A CA 1
ATOM 1500 C C . LYS A 1 197 ? 25.097 -15.564 -11.152 1.00 72.06 197 LYS A C 1
ATOM 1502 O O . LYS A 1 197 ? 25.621 -15.838 -12.225 1.00 72.06 197 LYS A O 1
ATOM 1507 N N . ASP A 1 198 ? 24.250 -14.553 -10.966 1.00 67.25 198 ASP A N 1
ATOM 1508 C CA . ASP A 1 198 ? 23.720 -13.709 -12.042 1.00 67.25 198 ASP A CA 1
ATOM 1509 C C . ASP A 1 198 ? 24.377 -12.318 -12.069 1.00 67.25 198 ASP A C 1
ATOM 1511 O O . ASP A 1 198 ? 23.851 -11.406 -12.704 1.00 67.25 198 ASP A O 1
ATOM 1515 N N . ASP A 1 199 ? 25.490 -12.134 -11.345 1.00 69.06 199 ASP A N 1
ATOM 1516 C CA . ASP A 1 199 ? 26.214 -10.864 -11.185 1.00 69.06 199 ASP A CA 1
ATOM 1517 C C . ASP A 1 199 ? 25.303 -9.665 -10.844 1.00 69.06 199 ASP A C 1
ATOM 1519 O O . ASP A 1 199 ? 25.650 -8.531 -11.155 1.00 69.06 199 ASP A O 1
ATOM 1523 N N . GLY A 1 200 ? 24.146 -9.909 -10.211 1.00 73.12 200 GLY A N 1
ATOM 1524 C CA . GLY A 1 200 ? 23.092 -8.950 -9.862 1.00 73.12 200 GLY A CA 1
ATOM 1525 C C . GLY A 1 200 ? 22.085 -8.589 -10.967 1.00 73.12 200 GLY A C 1
ATOM 1526 O O . GLY A 1 200 ? 21.187 -7.776 -10.742 1.00 73.12 200 GLY A O 1
ATOM 1527 N N . ASN A 1 201 ? 22.178 -9.207 -12.146 1.00 81.56 201 ASN A N 1
ATOM 1528 C CA . ASN A 1 201 ? 21.269 -9.024 -13.281 1.00 81.56 201 ASN A CA 1
ATOM 1529 C C . ASN A 1 201 ? 20.280 -10.201 -13.385 1.00 81.56 201 ASN A C 1
ATOM 1531 O O . ASN A 1 201 ? 20.349 -11.020 -14.303 1.00 81.56 201 ASN A O 1
ATOM 1535 N N . ARG A 1 202 ? 19.375 -10.319 -12.409 1.00 88.38 202 ARG A N 1
ATOM 1536 C CA . ARG A 1 202 ? 18.482 -11.480 -12.278 1.00 88.38 202 ARG A CA 1
ATOM 1537 C C . ARG A 1 202 ? 17.176 -11.327 -13.057 1.00 88.38 202 ARG A C 1
ATOM 1539 O O . ARG A 1 202 ? 16.507 -10.300 -12.974 1.00 88.38 202 ARG A O 1
ATOM 1546 N N . ASN A 1 203 ? 16.787 -12.396 -13.754 1.00 91.88 203 ASN A N 1
ATOM 1547 C CA . ASN A 1 203 ? 15.529 -12.472 -14.491 1.00 91.88 203 ASN A CA 1
ATOM 1548 C C . ASN A 1 203 ? 14.421 -13.133 -13.657 1.00 91.88 203 ASN A C 1
ATOM 1550 O O . ASN A 1 203 ? 14.394 -14.356 -13.510 1.00 91.88 203 ASN A O 1
ATOM 1554 N N . GLU A 1 204 ? 13.470 -12.341 -13.162 1.00 93.81 204 GLU A N 1
ATOM 1555 C CA . GLU A 1 204 ? 12.326 -12.854 -12.393 1.00 93.81 204 GLU A CA 1
ATOM 1556 C C . GLU A 1 204 ? 11.139 -13.278 -13.267 1.00 93.81 204 GLU A C 1
ATOM 1558 O O . GLU A 1 204 ? 10.160 -13.817 -12.749 1.00 93.81 204 GLU A O 1
ATOM 1563 N N . SER A 1 205 ? 11.226 -13.088 -14.588 1.00 94.62 205 SER A N 1
ATOM 1564 C CA . SER A 1 205 ? 10.185 -13.490 -15.547 1.00 94.62 205 SER A CA 1
ATOM 1565 C C . SER A 1 205 ? 10.261 -14.952 -15.982 1.00 94.62 205 SER A C 1
ATOM 1567 O O . SER A 1 205 ? 9.364 -15.437 -16.669 1.00 94.62 205 SER A O 1
ATOM 1569 N N . VAL A 1 206 ? 11.321 -15.664 -15.592 1.00 92.94 206 VAL A N 1
ATOM 1570 C CA . VAL A 1 206 ? 11.509 -17.069 -15.959 1.00 92.94 206 VAL A CA 1
ATOM 1571 C C . VAL A 1 206 ? 10.752 -17.969 -14.989 1.00 92.94 206 VAL A C 1
ATOM 1573 O O . VAL A 1 206 ? 10.907 -17.862 -13.765 1.00 92.94 206 VAL A O 1
ATOM 1576 N N . GLU A 1 207 ? 9.963 -18.870 -15.574 1.00 93.06 207 GLU A N 1
ATOM 1577 C CA . GLU A 1 207 ? 9.279 -19.961 -14.885 1.00 93.06 207 GLU A CA 1
ATOM 1578 C C . GLU A 1 207 ? 10.281 -20.822 -14.111 1.00 93.06 207 GLU A C 1
ATOM 1580 O O . GLU A 1 207 ? 11.323 -21.225 -14.632 1.00 93.06 207 GLU A O 1
ATOM 1585 N N . ASP A 1 208 ? 9.935 -21.129 -12.867 1.00 91.25 208 ASP A N 1
ATOM 1586 C CA . ASP A 1 208 ? 10.707 -22.016 -12.011 1.00 91.25 208 ASP A CA 1
ATOM 1587 C C . ASP A 1 208 ? 9.951 -23.331 -11.842 1.00 91.25 208 ASP A C 1
ATOM 1589 O O . ASP A 1 208 ? 8.834 -23.307 -11.319 1.00 91.25 208 ASP A O 1
ATOM 1593 N N . PRO A 1 209 ? 10.514 -24.477 -12.258 1.00 94.00 209 PRO A N 1
ATOM 1594 C CA . PRO A 1 209 ? 9.859 -25.767 -12.079 1.00 94.00 209 PRO A CA 1
ATOM 1595 C C . PRO A 1 209 ? 9.506 -26.086 -10.620 1.00 94.00 209 PRO A C 1
ATOM 1597 O O . PRO A 1 209 ? 8.544 -26.817 -10.386 1.00 94.00 209 PRO A O 1
ATOM 1600 N N . ASP A 1 210 ? 10.245 -25.529 -9.654 1.00 95.06 210 ASP A N 1
ATOM 1601 C CA . ASP A 1 210 ? 9.978 -25.725 -8.226 1.00 95.06 210 ASP A CA 1
ATOM 1602 C C . ASP A 1 210 ? 8.834 -24.825 -7.714 1.00 95.06 210 ASP A C 1
ATOM 1604 O O . ASP A 1 210 ? 8.258 -25.090 -6.657 1.00 95.06 210 ASP A O 1
ATOM 1608 N N . TYR A 1 211 ? 8.464 -23.786 -8.473 1.00 95.19 211 TYR A N 1
ATOM 1609 C CA . TYR A 1 211 ? 7.436 -22.801 -8.122 1.00 95.19 211 TYR A CA 1
ATOM 1610 C C . TYR A 1 211 ? 6.569 -22.434 -9.340 1.00 95.19 211 TYR A C 1
ATOM 1612 O O . TYR A 1 211 ? 6.634 -21.303 -9.840 1.00 95.19 211 TYR A O 1
ATOM 1620 N N . PRO A 1 212 ? 5.744 -23.375 -9.830 1.00 94.94 212 PRO A N 1
ATOM 1621 C CA . PRO A 1 212 ? 5.018 -23.201 -11.078 1.00 94.94 212 PRO A CA 1
ATOM 1622 C C . PRO A 1 212 ? 4.062 -21.999 -11.036 1.00 94.94 212 PRO A C 1
ATOM 1624 O O . PRO A 1 212 ? 3.279 -21.838 -10.096 1.00 94.94 212 PRO A O 1
ATOM 1627 N N . GLY A 1 213 ? 4.117 -21.155 -12.068 1.00 93.81 213 GLY A N 1
ATOM 1628 C CA . GLY A 1 213 ? 3.292 -19.956 -12.234 1.00 93.81 213 GLY A CA 1
ATOM 1629 C C . GLY A 1 213 ? 3.665 -18.774 -11.335 1.00 93.81 213 GLY A C 1
ATOM 1630 O O . GLY A 1 213 ? 2.948 -17.772 -11.313 1.00 93.81 213 GLY A O 1
ATOM 1631 N N . MET A 1 214 ? 4.761 -18.859 -10.579 1.00 96.31 214 MET A N 1
ATOM 1632 C CA . MET A 1 214 ? 5.202 -17.791 -9.681 1.00 96.31 214 MET A CA 1
ATOM 1633 C C . MET A 1 214 ? 6.311 -16.958 -10.326 1.00 96.31 214 MET A C 1
ATOM 1635 O O . MET A 1 214 ? 7.430 -16.970 -9.849 1.00 96.31 214 MET A O 1
ATOM 1639 N N . TYR A 1 215 ? 6.057 -16.214 -11.396 1.00 95.62 215 TYR A N 1
ATOM 1640 C CA . TYR A 1 215 ? 7.060 -15.334 -12.020 1.00 95.62 215 TYR A CA 1
ATOM 1641 C C . TYR A 1 215 ? 6.534 -13.907 -12.178 1.00 95.62 215 TYR A C 1
ATOM 1643 O O . TYR A 1 215 ? 5.328 -13.668 -12.102 1.00 95.62 215 TYR A O 1
ATOM 1651 N N . LEU A 1 216 ? 7.446 -12.953 -12.370 1.00 97.06 216 LEU A N 1
ATOM 1652 C CA . LEU A 1 216 ? 7.111 -11.551 -12.606 1.00 97.06 216 LEU A CA 1
ATOM 1653 C C . LEU A 1 216 ? 7.174 -11.258 -14.110 1.00 97.06 216 LEU A C 1
ATOM 1655 O O . LEU A 1 216 ? 8.272 -11.256 -14.671 1.00 97.06 216 LEU A O 1
ATOM 1659 N N . PRO A 1 217 ? 6.042 -11.026 -14.797 1.00 95.50 217 PRO A N 1
ATOM 1660 C CA . PRO A 1 217 ? 6.066 -10.737 -16.224 1.00 95.50 217 PRO A CA 1
ATOM 1661 C C . PRO A 1 217 ? 6.789 -9.416 -16.496 1.00 95.50 217 PRO A C 1
ATOM 1663 O O . PRO A 1 217 ? 6.758 -8.492 -15.682 1.00 95.50 217 PRO A O 1
ATOM 1666 N N . PHE A 1 218 ? 7.409 -9.307 -17.670 1.00 95.12 218 PHE A N 1
ATOM 1667 C CA . PHE A 1 218 ? 7.903 -8.020 -18.137 1.00 95.12 218 PHE A CA 1
ATOM 1668 C C . PHE A 1 218 ? 6.737 -7.119 -18.518 1.00 95.12 218 PHE A C 1
ATOM 1670 O O . PHE A 1 218 ? 5.965 -7.449 -19.416 1.00 95.12 218 PHE A O 1
ATOM 1677 N N . ILE A 1 219 ? 6.652 -5.962 -17.870 1.00 95.31 219 ILE A N 1
ATOM 1678 C CA . ILE A 1 219 ? 5.636 -4.949 -18.167 1.00 95.31 219 ILE A CA 1
ATOM 1679 C C . ILE A 1 219 ? 6.234 -3.752 -18.919 1.00 95.31 219 ILE A C 1
ATOM 1681 O O . ILE A 1 219 ? 6.015 -2.598 -18.564 1.00 95.31 219 ILE A O 1
ATOM 1685 N N . THR A 1 220 ? 7.011 -4.043 -19.964 1.00 94.56 220 THR A N 1
ATOM 1686 C CA . THR A 1 220 ? 7.587 -3.047 -20.880 1.00 94.56 220 THR A CA 1
ATOM 1687 C C . THR A 1 220 ? 7.598 -3.601 -22.302 1.00 94.56 220 THR A C 1
ATOM 1689 O O . THR A 1 220 ? 8.030 -4.734 -22.525 1.00 94.56 220 THR A O 1
ATOM 1692 N N . ASP A 1 221 ? 7.196 -2.773 -23.261 1.00 94.50 221 ASP A N 1
ATOM 1693 C CA . ASP A 1 221 ? 7.436 -2.936 -24.692 1.00 94.50 221 ASP A CA 1
ATOM 1694 C C . ASP A 1 221 ? 8.415 -1.862 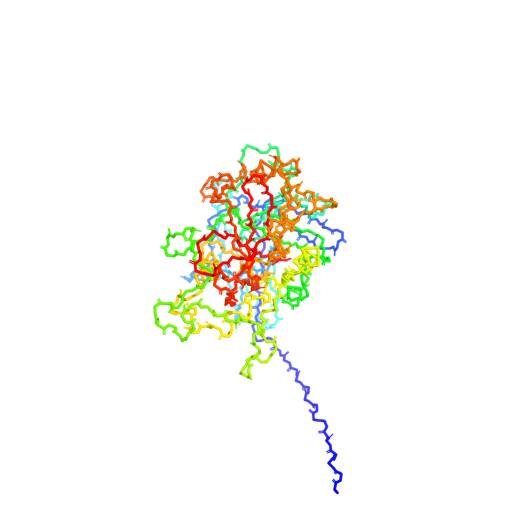-25.169 1.00 94.50 221 ASP A C 1
ATOM 1696 O O . ASP A 1 221 ? 8.082 -0.683 -25.291 1.00 94.50 221 ASP A O 1
ATOM 1700 N N . THR A 1 222 ? 9.642 -2.283 -25.473 1.00 90.75 222 THR A N 1
ATOM 1701 C CA . THR A 1 222 ? 10.734 -1.364 -25.806 1.00 90.75 222 THR A CA 1
ATOM 1702 C C . THR A 1 222 ? 10.581 -0.650 -27.146 1.00 90.75 222 THR A C 1
ATOM 1704 O O . THR A 1 222 ? 11.395 0.210 -27.480 1.00 90.75 222 THR A O 1
ATOM 1707 N N . LYS A 1 223 ? 9.557 -1.000 -27.930 1.00 92.25 223 LYS A N 1
ATOM 1708 C CA . LYS A 1 223 ? 9.258 -0.396 -29.232 1.00 92.25 223 LYS A CA 1
ATOM 1709 C C . LYS A 1 223 ? 8.006 0.471 -29.209 1.00 92.25 223 LYS A C 1
ATOM 1711 O O . LYS A 1 223 ? 7.772 1.191 -30.178 1.00 92.25 223 LYS A O 1
ATOM 1716 N N . ASP A 1 224 ? 7.217 0.390 -28.143 1.00 95.56 224 ASP A N 1
ATOM 1717 C CA . ASP A 1 224 ? 5.939 1.076 -28.022 1.00 95.56 224 ASP A CA 1
ATOM 1718 C C . ASP A 1 224 ? 5.712 1.526 -26.571 1.00 95.56 224 ASP A C 1
ATOM 1720 O O . ASP A 1 224 ? 5.319 0.758 -25.686 1.00 95.56 224 ASP A O 1
ATOM 1724 N N . TYR A 1 225 ? 5.971 2.810 -26.317 1.00 96.00 225 TYR A N 1
ATOM 1725 C CA . TYR A 1 225 ? 5.777 3.406 -24.995 1.00 96.00 225 TYR A CA 1
ATOM 1726 C C . TYR A 1 225 ? 4.294 3.482 -24.599 1.00 96.00 225 TYR A C 1
ATOM 1728 O O . TYR A 1 225 ? 3.983 3.450 -23.409 1.00 96.00 225 TYR A O 1
ATOM 1736 N N . MET A 1 226 ? 3.367 3.544 -25.564 1.00 96.69 226 MET A N 1
ATOM 1737 C CA . MET A 1 226 ? 1.932 3.545 -25.272 1.00 96.69 226 MET A CA 1
ATOM 1738 C C . MET A 1 226 ? 1.468 2.154 -24.861 1.00 96.69 226 MET A C 1
ATOM 1740 O O . MET A 1 226 ? 0.749 2.023 -23.872 1.00 96.69 226 MET A O 1
ATOM 1744 N N . HIS A 1 227 ? 1.945 1.108 -25.539 1.00 96.94 227 HIS A N 1
ATOM 1745 C CA . HIS A 1 227 ? 1.693 -0.257 -25.087 1.00 96.94 227 HIS A CA 1
ATOM 1746 C C . HIS A 1 227 ? 2.329 -0.520 -23.713 1.00 96.94 227 HIS A C 1
ATOM 1748 O O . HIS A 1 227 ? 1.708 -1.119 -22.835 1.00 96.94 227 HIS A O 1
ATOM 1754 N N . SER A 1 228 ? 3.533 0.008 -23.466 1.00 96.81 228 SER A N 1
ATOM 1755 C CA . SER A 1 228 ? 4.148 -0.025 -22.133 1.00 96.81 228 SER A CA 1
ATOM 1756 C C . SER A 1 228 ? 3.280 0.666 -21.082 1.00 96.81 228 SER A C 1
ATOM 1758 O O . SER A 1 228 ? 3.070 0.105 -20.006 1.00 96.81 228 SER A O 1
ATOM 1760 N N . TYR A 1 229 ? 2.734 1.846 -21.375 1.00 97.31 229 TYR A N 1
ATOM 1761 C CA . TYR A 1 229 ? 1.796 2.536 -20.489 1.00 97.31 229 TYR A CA 1
ATOM 1762 C C . TYR A 1 229 ? 0.570 1.671 -20.164 1.00 97.31 229 TYR A C 1
ATOM 1764 O O . TYR A 1 229 ? 0.225 1.528 -18.990 1.00 97.31 229 TYR A O 1
ATOM 1772 N N . GLU A 1 230 ? -0.035 1.021 -21.159 1.00 97.25 230 GLU A N 1
ATOM 1773 C CA . GLU A 1 230 ? -1.171 0.112 -20.956 1.00 97.25 230 GLU A CA 1
ATOM 1774 C C . GLU A 1 230 ? -0.814 -1.073 -20.047 1.00 97.25 230 GLU A C 1
ATOM 1776 O O . GLU A 1 230 ? -1.563 -1.374 -19.113 1.00 97.25 230 GLU A O 1
ATOM 1781 N N . LEU A 1 231 ? 0.345 -1.706 -20.265 1.00 97.56 231 LEU A N 1
ATOM 1782 C CA . LEU A 1 231 ? 0.844 -2.802 -19.426 1.00 97.56 231 LEU A CA 1
ATOM 1783 C C . LEU A 1 231 ? 1.063 -2.353 -17.975 1.00 97.56 231 LEU A C 1
ATOM 1785 O O . LEU A 1 231 ? 0.642 -3.043 -17.049 1.00 97.56 231 LEU A O 1
ATOM 1789 N N . ASN A 1 232 ? 1.682 -1.186 -17.766 1.00 97.81 232 ASN A N 1
ATOM 1790 C CA . ASN A 1 232 ? 1.944 -0.651 -16.426 1.00 97.81 232 ASN A CA 1
ATOM 1791 C C . ASN A 1 232 ? 0.645 -0.250 -15.718 1.00 97.81 232 ASN A C 1
ATOM 1793 O O . ASN A 1 232 ? 0.468 -0.574 -14.549 1.00 97.81 232 ASN A O 1
ATOM 1797 N N . ARG A 1 233 ? -0.300 0.384 -16.421 1.00 96.88 233 ARG A N 1
ATOM 1798 C CA . ARG A 1 233 ? -1.620 0.729 -15.873 1.00 96.88 233 ARG A CA 1
ATOM 1799 C C . ARG A 1 233 ? -2.423 -0.518 -15.492 1.00 96.88 233 ARG A C 1
ATOM 1801 O O . ARG A 1 233 ? -3.153 -0.503 -14.497 1.00 96.88 233 ARG A O 1
ATOM 1808 N N . ALA A 1 234 ? -2.313 -1.589 -16.275 1.00 97.62 234 ALA A N 1
ATOM 1809 C CA . ALA A 1 234 ? -2.969 -2.865 -16.003 1.00 97.62 234 ALA A CA 1
ATOM 1810 C C . ALA A 1 234 ? -2.313 -3.648 -14.852 1.00 97.62 234 ALA A C 1
ATOM 1812 O O . ALA A 1 234 ? -2.992 -4.449 -14.207 1.00 97.62 234 ALA A O 1
ATOM 1813 N N . ASP A 1 235 ? -1.031 -3.414 -14.563 1.00 97.88 235 ASP A N 1
ATOM 1814 C CA . ASP A 1 235 ? -0.335 -4.077 -13.464 1.00 97.88 235 ASP A CA 1
ATOM 1815 C C . ASP A 1 235 ? -0.716 -3.489 -12.102 1.00 97.88 235 ASP A C 1
ATOM 1817 O O . ASP A 1 235 ? -0.057 -2.598 -11.571 1.00 97.88 235 ASP A O 1
ATOM 1821 N N . ILE A 1 236 ? -1.789 -4.033 -11.532 1.00 97.94 236 ILE A N 1
ATOM 1822 C CA . ILE A 1 236 ? -2.230 -3.787 -10.153 1.00 97.94 236 ILE A CA 1
ATOM 1823 C C . ILE A 1 236 ? -1.852 -4.929 -9.203 1.00 97.94 236 ILE A C 1
ATOM 1825 O O . ILE A 1 236 ? -2.407 -5.042 -8.116 1.00 97.94 236 ILE A O 1
ATOM 1829 N N . ASN A 1 237 ? -0.917 -5.805 -9.586 1.00 97.19 237 ASN A N 1
ATOM 1830 C CA . ASN A 1 237 ? -0.643 -7.063 -8.885 1.00 97.19 237 ASN A CA 1
ATOM 1831 C C . ASN A 1 237 ? 0.454 -6.954 -7.815 1.00 97.19 237 ASN A C 1
ATOM 1833 O O . ASN A 1 237 ? 1.169 -7.925 -7.560 1.00 97.19 237 ASN A O 1
ATOM 1837 N N . GLY A 1 238 ? 0.600 -5.800 -7.156 1.00 98.44 238 GLY A N 1
ATOM 1838 C CA . GLY A 1 238 ? 1.706 -5.567 -6.220 1.00 98.44 238 GLY A CA 1
ATOM 1839 C C . GLY A 1 238 ? 1.775 -6.604 -5.101 1.00 98.44 238 GLY A C 1
ATOM 1840 O O . GLY A 1 238 ? 2.855 -7.126 -4.810 1.00 98.44 238 GLY A O 1
ATOM 1841 N N . TYR A 1 239 ? 0.630 -6.989 -4.531 1.00 98.44 239 TYR A N 1
ATOM 1842 C CA . TYR A 1 239 ? 0.584 -8.048 -3.524 1.00 98.44 239 TYR A CA 1
ATOM 1843 C C . TYR A 1 239 ? 1.104 -9.387 -4.064 1.00 98.44 239 TYR A C 1
ATOM 1845 O O . TYR A 1 239 ? 1.957 -10.019 -3.439 1.00 98.44 239 TYR A O 1
ATOM 1853 N N . TRP A 1 240 ? 0.658 -9.802 -5.253 1.00 98.00 240 TRP A N 1
ATOM 1854 C CA . TRP A 1 240 ? 1.111 -11.050 -5.871 1.00 98.00 240 TRP A CA 1
ATOM 1855 C C . TRP A 1 240 ? 2.604 -11.028 -6.195 1.00 98.00 240 TRP A C 1
ATOM 1857 O O . TRP A 1 240 ? 3.299 -11.997 -5.898 1.00 98.00 240 TRP A O 1
ATOM 1867 N N . ASN A 1 241 ? 3.123 -9.913 -6.711 1.00 98.56 241 ASN A N 1
ATOM 1868 C CA . ASN A 1 241 ? 4.552 -9.760 -6.989 1.00 98.56 241 ASN A CA 1
ATOM 1869 C C . ASN A 1 241 ? 5.388 -9.975 -5.715 1.00 98.56 241 ASN A C 1
ATOM 1871 O O . ASN A 1 241 ? 6.423 -10.643 -5.735 1.00 98.56 241 ASN A O 1
ATOM 1875 N N . ASN A 1 242 ? 4.904 -9.475 -4.572 1.00 98.56 242 ASN A N 1
ATOM 1876 C CA . ASN A 1 242 ? 5.538 -9.718 -3.277 1.00 98.56 242 ASN A CA 1
ATOM 1877 C C . ASN A 1 242 ? 5.422 -11.183 -2.845 1.00 98.56 242 ASN A C 1
ATOM 1879 O O . ASN A 1 242 ? 6.400 -11.721 -2.337 1.00 98.56 242 ASN A O 1
ATOM 1883 N N . VAL A 1 243 ? 4.275 -11.840 -3.047 1.00 98.12 243 VAL A N 1
ATOM 1884 C CA . VAL A 1 243 ? 4.117 -13.281 -2.770 1.00 98.12 243 VAL A CA 1
ATOM 1885 C C . VAL A 1 243 ? 5.110 -14.105 -3.591 1.00 98.12 243 VAL A C 1
ATOM 1887 O O . VAL A 1 243 ? 5.761 -14.992 -3.037 1.00 98.12 243 VAL A O 1
ATOM 1890 N N . VAL A 1 244 ? 5.284 -13.783 -4.876 1.00 98.06 244 VAL A N 1
ATOM 1891 C CA . VAL A 1 244 ? 6.260 -14.430 -5.763 1.00 98.06 244 VAL A CA 1
ATOM 1892 C C . VAL A 1 244 ? 7.672 -14.323 -5.193 1.00 98.06 244 VAL A C 1
ATOM 1894 O O . VAL A 1 244 ? 8.301 -15.353 -4.949 1.00 98.06 244 VAL A O 1
ATOM 1897 N N . ILE A 1 245 ? 8.150 -13.106 -4.913 1.00 97.62 245 ILE A N 1
ATOM 1898 C CA . ILE A 1 245 ? 9.510 -12.889 -4.398 1.00 97.62 245 ILE A CA 1
ATOM 1899 C C . ILE A 1 245 ? 9.687 -13.509 -3.009 1.00 97.62 245 ILE A C 1
ATOM 1901 O O . ILE A 1 245 ? 10.626 -14.274 -2.802 1.00 97.62 245 ILE A O 1
ATOM 1905 N N . ARG A 1 246 ? 8.765 -13.271 -2.071 1.00 97.00 246 ARG A N 1
ATOM 1906 C CA . ARG A 1 246 ? 8.861 -13.803 -0.699 1.00 97.00 246 ARG A CA 1
ATOM 1907 C C . ARG A 1 246 ? 8.863 -15.329 -0.656 1.00 97.00 246 ARG A C 1
ATOM 1909 O O . ARG A 1 246 ? 9.489 -15.897 0.229 1.00 97.00 246 ARG A O 1
ATOM 1916 N N . THR A 1 247 ? 8.197 -15.985 -1.605 1.00 96.94 247 THR A N 1
ATOM 1917 C CA . THR A 1 247 ? 8.144 -17.452 -1.667 1.00 96.94 247 THR A CA 1
ATOM 1918 C C . THR A 1 247 ? 9.351 -18.023 -2.405 1.00 96.94 247 THR A C 1
ATOM 1920 O O . THR A 1 247 ? 10.115 -18.789 -1.824 1.00 96.94 247 THR A O 1
ATOM 1923 N N . ARG A 1 248 ? 9.581 -17.622 -3.663 1.00 95.62 248 ARG A N 1
ATOM 1924 C CA . ARG A 1 248 ? 10.673 -18.165 -4.494 1.00 95.62 248 ARG A CA 1
ATOM 1925 C C . ARG A 1 248 ? 12.056 -17.794 -3.993 1.00 95.62 248 ARG A C 1
ATOM 1927 O O . ARG A 1 248 ? 13.019 -18.519 -4.226 1.00 95.62 248 ARG A O 1
ATOM 1934 N N . ARG A 1 249 ? 12.171 -16.627 -3.361 1.00 93.94 249 ARG A N 1
ATOM 1935 C CA . ARG A 1 249 ? 13.447 -16.004 -3.005 1.00 93.94 249 ARG A CA 1
ATOM 1936 C C . ARG A 1 249 ? 13.622 -15.865 -1.499 1.00 93.94 249 ARG A C 1
ATOM 1938 O O . ARG A 1 249 ? 14.464 -15.082 -1.076 1.00 93.94 249 ARG A O 1
ATOM 1945 N N . ALA A 1 250 ? 12.897 -16.643 -0.691 1.00 95.62 250 ALA A N 1
ATOM 1946 C CA . ALA A 1 250 ? 12.987 -16.597 0.772 1.00 95.62 250 ALA A CA 1
ATOM 1947 C C . ALA A 1 250 ? 14.445 -16.649 1.276 1.00 95.62 250 ALA A C 1
ATOM 1949 O O . ALA A 1 250 ? 14.894 -15.748 1.982 1.00 95.62 250 ALA A O 1
ATOM 1950 N N . ALA A 1 251 ? 15.225 -17.631 0.812 1.00 94.19 251 ALA A N 1
ATOM 1951 C CA . ALA A 1 251 ? 16.632 -17.789 1.195 1.00 94.19 251 ALA A CA 1
ATOM 1952 C C . ALA A 1 251 ? 17.537 -16.628 0.735 1.00 94.19 251 ALA A C 1
ATOM 1954 O O . ALA A 1 251 ? 18.561 -16.347 1.352 1.00 94.19 251 ALA A O 1
ATOM 1955 N N . ASP A 1 252 ? 17.185 -15.943 -0.350 1.00 94.00 252 ASP A N 1
ATOM 1956 C CA . ASP A 1 252 ? 17.951 -14.803 -0.857 1.00 94.00 252 ASP A CA 1
ATOM 1957 C C . ASP A 1 252 ? 17.559 -13.502 -0.146 1.00 94.00 252 ASP A C 1
ATOM 1959 O O . ASP A 1 252 ? 18.404 -12.640 0.102 1.00 94.00 252 ASP A O 1
ATOM 1963 N N . MET A 1 253 ? 16.296 -13.378 0.268 1.00 95.06 253 MET A N 1
ATOM 1964 C CA . MET A 1 253 ? 15.850 -12.319 1.171 1.00 95.06 253 MET A CA 1
ATOM 1965 C C . MET A 1 253 ? 16.549 -12.411 2.530 1.00 95.06 253 MET A C 1
ATOM 1967 O O . MET A 1 253 ? 16.963 -11.379 3.055 1.00 95.06 253 MET A O 1
ATOM 1971 N N . GLU A 1 254 ? 16.755 -13.620 3.063 1.00 94.88 254 GLU A N 1
ATOM 1972 C CA . GLU A 1 254 ? 17.517 -13.848 4.303 1.00 94.88 254 GLU A CA 1
ATOM 1973 C C . GLU A 1 254 ? 18.981 -13.394 4.188 1.00 94.88 254 GLU A C 1
ATOM 1975 O O . GLU A 1 254 ? 19.532 -12.828 5.133 1.00 94.88 254 GLU A O 1
ATOM 1980 N N . LYS A 1 255 ? 19.600 -13.555 3.011 1.00 94.38 255 LYS A N 1
ATOM 1981 C CA . LYS A 1 255 ? 20.936 -12.996 2.711 1.00 94.38 255 LYS A CA 1
ATOM 1982 C C . LYS A 1 255 ? 20.920 -11.478 2.517 1.00 94.38 255 LYS A C 1
ATOM 1984 O O . LYS A 1 255 ? 21.969 -10.836 2.500 1.00 94.38 255 LYS A O 1
ATOM 1989 N N . GLY A 1 256 ? 19.736 -10.886 2.388 1.00 93.94 256 GLY A N 1
ATOM 1990 C CA . GLY A 1 256 ? 19.544 -9.456 2.203 1.00 93.94 256 GLY A CA 1
ATOM 1991 C C . GLY A 1 256 ? 19.624 -8.985 0.754 1.00 93.94 256 GLY A C 1
ATOM 1992 O O . GLY A 1 256 ? 19.818 -7.786 0.551 1.00 93.94 256 GLY A O 1
ATOM 1993 N N . TRP A 1 257 ? 19.467 -9.887 -0.223 1.00 95.25 257 TRP A N 1
ATOM 1994 C CA . TRP A 1 257 ? 19.608 -9.585 -1.652 1.00 95.25 257 TRP A CA 1
ATOM 1995 C C . TRP A 1 257 ? 18.402 -8.876 -2.272 1.00 95.25 257 TRP A C 1
ATOM 1997 O O . TRP A 1 257 ? 18.535 -8.353 -3.367 1.00 95.25 257 TRP A O 1
ATOM 2007 N N . TYR A 1 258 ? 17.259 -8.773 -1.582 1.00 96.56 258 TYR A N 1
ATOM 2008 C CA . TYR A 1 258 ? 16.096 -7.980 -2.030 1.00 96.56 258 TYR A CA 1
ATOM 2009 C C . TYR A 1 258 ? 15.762 -6.854 -1.037 1.00 96.56 258 TYR A C 1
ATOM 2011 O O . TYR A 1 258 ? 14.746 -6.929 -0.336 1.00 96.56 258 TYR A O 1
ATOM 2019 N N . PRO A 1 259 ? 16.602 -5.805 -0.928 1.00 96.94 259 PRO A N 1
ATOM 2020 C CA . PRO A 1 259 ? 16.448 -4.774 0.095 1.00 96.94 259 PRO A CA 1
ATOM 2021 C C . PRO A 1 259 ? 15.087 -4.076 0.079 1.00 96.94 259 PRO A C 1
ATOM 2023 O O . PRO A 1 259 ? 14.507 -3.893 1.144 1.00 96.94 259 PRO A O 1
ATOM 2026 N N . ALA A 1 260 ? 14.550 -3.727 -1.096 1.00 97.69 260 ALA A N 1
ATOM 2027 C CA . ALA A 1 260 ? 13.266 -3.027 -1.204 1.00 97.69 260 ALA A CA 1
ATOM 2028 C C . ALA A 1 260 ? 12.094 -3.856 -0.649 1.00 97.69 260 ALA A C 1
ATOM 2030 O O . ALA A 1 260 ? 11.252 -3.337 0.083 1.00 97.69 260 ALA A O 1
ATOM 2031 N N . PHE A 1 261 ? 12.065 -5.162 -0.932 1.00 98.25 261 PHE A N 1
ATOM 2032 C CA . PHE A 1 261 ? 11.047 -6.070 -0.395 1.00 98.25 261 PHE A CA 1
ATOM 2033 C C . PHE A 1 261 ? 11.229 -6.288 1.109 1.00 98.25 261 PHE A C 1
ATOM 2035 O O . PHE A 1 261 ? 10.255 -6.240 1.862 1.00 98.25 261 PHE A O 1
ATOM 2042 N N . SER A 1 262 ? 12.472 -6.477 1.561 1.00 97.62 262 SER A N 1
ATOM 2043 C CA . SER A 1 262 ? 12.794 -6.636 2.982 1.00 97.62 262 SER A CA 1
ATOM 2044 C C . SER A 1 262 ? 12.489 -5.377 3.799 1.00 97.62 262 SER A C 1
ATOM 2046 O O . SER A 1 262 ? 12.060 -5.495 4.944 1.00 97.62 262 SER A O 1
ATOM 2048 N N . ALA 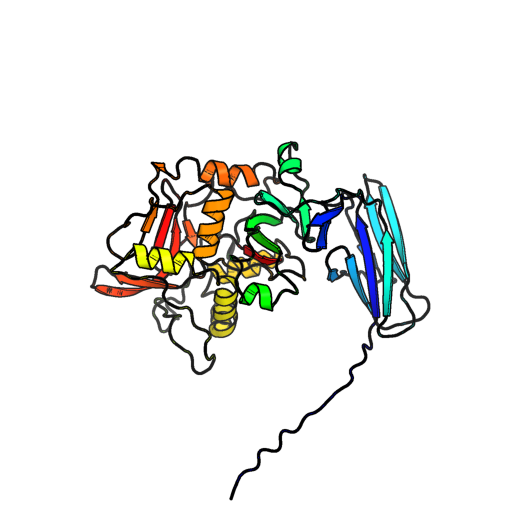A 1 263 ? 12.647 -4.182 3.219 1.00 97.88 263 ALA A N 1
ATOM 2049 C CA . ALA A 1 263 ? 12.274 -2.917 3.851 1.00 97.88 263 ALA A CA 1
ATOM 2050 C C . ALA A 1 263 ? 10.786 -2.896 4.203 1.00 97.88 263 ALA A C 1
ATOM 2052 O O . ALA A 1 263 ? 10.420 -2.539 5.317 1.00 97.88 263 ALA A O 1
ATOM 2053 N N . VAL A 1 264 ? 9.927 -3.316 3.269 1.00 97.81 264 VAL A N 1
ATOM 2054 C CA . VAL A 1 264 ? 8.475 -3.327 3.480 1.00 97.81 264 VAL A CA 1
ATOM 2055 C C . VAL A 1 264 ? 8.057 -4.395 4.493 1.00 97.81 264 VAL A C 1
ATOM 2057 O O . VAL A 1 264 ? 7.144 -4.163 5.280 1.00 97.81 264 VAL A O 1
ATOM 2060 N N . VAL A 1 265 ? 8.744 -5.541 4.532 1.00 95.50 265 VAL A N 1
ATOM 2061 C CA . VAL A 1 265 ? 8.524 -6.545 5.587 1.00 95.50 265 VAL A CA 1
ATOM 2062 C C . VAL A 1 265 ? 8.871 -5.960 6.959 1.00 95.50 265 VAL A C 1
ATOM 2064 O O . VAL A 1 265 ? 8.019 -5.942 7.841 1.00 95.50 265 VAL A O 1
ATOM 2067 N N . ALA A 1 266 ? 10.072 -5.397 7.115 1.00 95.69 266 ALA A N 1
ATOM 2068 C CA . ALA A 1 266 ? 10.516 -4.781 8.368 1.00 95.69 266 ALA A CA 1
ATOM 2069 C C . ALA A 1 266 ? 9.699 -3.534 8.758 1.00 95.69 266 ALA A C 1
ATOM 2071 O O . ALA A 1 266 ? 9.667 -3.140 9.924 1.00 95.69 266 ALA A O 1
ATOM 2072 N N . PHE A 1 267 ? 9.046 -2.889 7.790 1.00 97.00 267 PHE A N 1
ATOM 2073 C CA . PHE A 1 267 ? 8.128 -1.785 8.039 1.00 97.00 267 PHE A CA 1
ATOM 2074 C C . PHE A 1 267 ? 6.874 -2.245 8.787 1.00 97.00 267 PHE A C 1
ATOM 2076 O O . PHE A 1 267 ? 6.410 -1.521 9.663 1.00 97.00 267 PHE A O 1
ATOM 2083 N N . GLY A 1 268 ? 6.373 -3.456 8.520 1.00 94.06 268 GLY A N 1
ATOM 2084 C CA . GLY A 1 268 ? 5.219 -4.013 9.231 1.00 94.06 268 GLY A CA 1
ATOM 2085 C C . GLY A 1 268 ? 5.444 -4.233 10.726 1.00 94.06 268 GLY A C 1
ATOM 2086 O O . GLY A 1 268 ? 4.487 -4.160 11.490 1.00 94.06 268 GLY A O 1
ATOM 2087 N N . ASP A 1 269 ? 6.695 -4.404 11.158 1.00 91.06 269 ASP A N 1
ATOM 2088 C CA . ASP A 1 269 ? 7.043 -4.478 12.584 1.00 91.06 269 ASP A CA 1
ATOM 2089 C C . ASP A 1 269 ? 7.023 -3.097 13.265 1.00 91.06 269 ASP A C 1
ATOM 2091 O O . ASP A 1 269 ? 6.832 -2.992 14.475 1.00 91.06 269 ASP A O 1
ATOM 2095 N N . GLN A 1 270 ? 7.240 -2.026 12.494 1.00 92.38 270 GLN A N 1
ATOM 2096 C CA . GLN A 1 270 ? 7.307 -0.644 12.987 1.00 92.38 270 GLN A CA 1
ATOM 2097 C C . GLN A 1 270 ? 5.955 0.064 12.915 1.00 92.38 270 GLN A C 1
ATOM 2099 O O . GLN A 1 270 ? 5.628 0.868 13.786 1.00 92.38 270 GLN A O 1
ATOM 2104 N N . VAL A 1 271 ? 5.188 -0.224 11.867 1.00 93.75 271 VAL A N 1
ATOM 2105 C CA . VAL A 1 271 ? 3.845 0.296 11.620 1.00 93.75 271 VAL A CA 1
ATOM 2106 C C . VAL A 1 271 ? 2.934 -0.912 11.391 1.00 93.75 271 VAL A C 1
ATOM 2108 O O . VAL A 1 271 ? 2.739 -1.324 10.244 1.00 93.75 271 VAL A O 1
ATOM 2111 N N . PRO A 1 272 ? 2.408 -1.521 12.470 1.00 89.19 272 PRO A N 1
ATOM 2112 C CA . PRO A 1 272 ? 1.560 -2.698 12.363 1.00 89.19 272 PRO A CA 1
ATOM 2113 C C . PRO A 1 272 ? 0.336 -2.433 11.490 1.00 89.19 272 PRO A C 1
ATOM 2115 O O . PRO A 1 272 ? -0.344 -1.417 11.638 1.00 89.19 272 PRO A O 1
ATOM 2118 N N . ALA A 1 273 ? 0.064 -3.362 10.579 1.00 89.69 273 ALA A N 1
ATOM 2119 C CA . ALA A 1 273 ? -1.169 -3.389 9.809 1.00 89.69 273 ALA A CA 1
ATOM 2120 C C . ALA A 1 273 ? -2.211 -4.262 10.534 1.00 89.69 273 ALA A C 1
ATOM 2122 O O . ALA A 1 273 ? -1.830 -5.266 11.148 1.00 89.69 273 ALA A O 1
ATOM 2123 N N . PRO A 1 274 ? -3.515 -3.945 10.449 1.00 86.00 274 PRO A N 1
ATOM 2124 C CA . PRO A 1 274 ? -4.553 -4.791 11.025 1.00 86.00 274 PRO A CA 1
ATOM 2125 C C . PRO A 1 274 ? -4.522 -6.212 10.454 1.00 86.00 274 PRO A C 1
ATOM 2127 O O . PRO A 1 274 ? -4.236 -6.420 9.275 1.00 86.00 274 PRO A O 1
ATOM 2130 N N . SER A 1 275 ? -4.877 -7.193 11.282 1.00 84.12 275 SER A N 1
ATOM 2131 C CA . SER A 1 275 ? -4.910 -8.625 10.931 1.00 84.12 275 SER A CA 1
ATOM 2132 C C . SER A 1 275 ? -5.832 -8.962 9.752 1.00 84.12 275 SER A C 1
ATOM 2134 O O . SER A 1 275 ? -5.630 -9.971 9.085 1.00 84.12 275 SER A O 1
ATOM 2136 N N . TYR A 1 276 ? -6.846 -8.129 9.513 1.00 85.44 276 TYR A N 1
ATOM 2137 C CA . TYR A 1 276 ? -7.813 -8.265 8.426 1.00 85.44 276 TYR A CA 1
ATOM 2138 C C . TYR A 1 276 ? -7.386 -7.533 7.147 1.00 85.44 276 TYR A C 1
ATOM 2140 O O . TYR A 1 276 ? -8.189 -7.399 6.236 1.00 85.44 276 TYR A O 1
ATOM 2148 N N . SER A 1 277 ? -6.141 -7.061 7.080 1.00 93.31 277 SER A N 1
ATOM 2149 C CA . SER A 1 277 ? -5.536 -6.492 5.877 1.00 93.31 277 SER A CA 1
ATOM 2150 C C . SER A 1 277 ? -4.601 -7.499 5.202 1.00 93.31 277 SER A C 1
ATOM 2152 O O . SER A 1 277 ? -4.268 -8.549 5.751 1.00 93.31 277 SER A O 1
ATOM 2154 N N . THR A 1 278 ? -4.085 -7.153 4.026 1.00 96.44 278 THR A N 1
ATOM 2155 C CA . THR A 1 278 ? -3.021 -7.914 3.349 1.00 96.44 278 THR A CA 1
ATOM 2156 C C . THR A 1 278 ? -1.673 -7.863 4.073 1.00 96.44 278 THR A C 1
ATOM 2158 O O . THR A 1 278 ? -0.723 -8.529 3.653 1.00 96.44 278 THR A O 1
ATOM 2161 N N . GLY A 1 279 ? -1.545 -7.012 5.096 1.00 96.25 279 GLY A N 1
ATOM 2162 C CA . GLY A 1 279 ? -0.259 -6.489 5.536 1.00 96.25 279 GLY A CA 1
ATOM 2163 C C . GLY A 1 279 ? 0.395 -5.609 4.466 1.00 96.25 279 GLY A C 1
ATOM 2164 O O . GLY A 1 279 ? -0.111 -5.455 3.350 1.00 96.25 279 GLY A O 1
ATOM 2165 N N . TRP A 1 280 ? 1.544 -5.032 4.811 1.00 98.38 280 TRP A N 1
ATOM 2166 C CA . TRP A 1 280 ? 2.295 -4.163 3.910 1.00 98.38 280 TRP A CA 1
ATOM 2167 C C . TRP A 1 280 ? 3.033 -4.947 2.811 1.00 98.38 280 TRP A C 1
ATOM 2169 O O . TRP A 1 280 ? 3.702 -5.963 3.056 1.00 98.38 280 TRP A O 1
ATOM 2179 N N . TYR A 1 281 ? 2.967 -4.435 1.584 1.00 98.69 281 TYR A N 1
ATOM 2180 C CA . TYR A 1 281 ? 3.684 -4.942 0.416 1.00 98.69 281 TYR A CA 1
ATOM 2181 C C . TYR A 1 281 ? 4.217 -3.805 -0.466 1.00 98.69 281 TYR A C 1
ATOM 2183 O O . TYR A 1 281 ? 3.750 -2.668 -0.408 1.00 98.69 281 TYR A O 1
ATOM 2191 N N . LEU A 1 282 ? 5.256 -4.105 -1.250 1.00 98.75 282 LEU A N 1
ATOM 2192 C CA . LEU A 1 282 ? 5.815 -3.175 -2.232 1.00 98.75 282 LEU A CA 1
ATOM 2193 C C . LEU A 1 282 ? 4.819 -3.032 -3.406 1.00 98.75 282 LEU A C 1
ATOM 2195 O O . LEU A 1 282 ? 4.562 -4.035 -4.079 1.00 98.75 282 LEU A O 1
ATOM 2199 N N . PRO A 1 283 ? 4.237 -1.852 -3.670 1.00 98.75 283 PRO A N 1
ATOM 2200 C CA . PRO A 1 283 ? 3.212 -1.689 -4.698 1.00 98.75 283 PRO A CA 1
ATOM 2201 C C . PRO A 1 283 ? 3.747 -1.970 -6.098 1.00 98.75 283 PRO A C 1
ATOM 2203 O O . PRO A 1 283 ? 4.929 -1.792 -6.377 1.00 98.75 283 PRO A O 1
ATOM 2206 N N . SER A 1 284 ? 2.859 -2.400 -6.985 1.00 98.81 284 SER A N 1
ATOM 2207 C CA . SER A 1 284 ? 3.127 -2.464 -8.429 1.00 98.81 284 SER A CA 1
ATOM 2208 C C . SER A 1 284 ? 3.211 -1.062 -9.045 1.00 98.81 284 SER A C 1
ATOM 2210 O O . SER A 1 284 ? 2.774 -0.076 -8.445 1.00 98.81 284 SER A O 1
ATOM 2212 N N . ALA A 1 285 ? 3.758 -0.961 -10.257 1.00 98.38 285 ALA A N 1
ATOM 2213 C CA . ALA A 1 285 ? 3.832 0.289 -11.005 1.00 98.38 285 ALA A CA 1
ATOM 2214 C C . ALA A 1 285 ? 2.438 0.897 -11.214 1.00 98.38 285 ALA A C 1
ATOM 2216 O O . ALA A 1 285 ? 2.261 2.088 -10.969 1.00 98.38 285 ALA A O 1
ATOM 2217 N N . GLY A 1 286 ? 1.431 0.089 -11.562 1.00 98.50 286 GLY A N 1
ATOM 2218 C CA . GLY A 1 286 ? 0.058 0.563 -11.730 1.00 98.50 286 GLY A CA 1
ATOM 2219 C C . GLY A 1 286 ? -0.579 1.049 -10.429 1.00 98.50 286 GLY A C 1
ATOM 2220 O O . GLY A 1 286 ? -1.300 2.040 -10.442 1.00 98.50 286 GLY A O 1
ATOM 2221 N N . GLN A 1 287 ? -0.266 0.433 -9.285 1.00 98.81 287 GLN A N 1
ATOM 2222 C CA . GLN A 1 287 ? -0.729 0.933 -7.981 1.00 98.81 287 GLN A CA 1
ATOM 2223 C C . GLN A 1 287 ? -0.069 2.257 -7.587 1.00 98.81 287 GLN A C 1
ATOM 2225 O O . GLN A 1 287 ? -0.726 3.121 -7.011 1.00 98.81 287 GLN A O 1
ATOM 2230 N N . LEU A 1 288 ? 1.213 2.449 -7.911 1.00 98.75 288 LEU A N 1
ATOM 2231 C CA . LEU A 1 288 ? 1.860 3.748 -7.735 1.00 98.75 288 LEU A CA 1
ATOM 2232 C C . LEU A 1 288 ? 1.255 4.794 -8.679 1.00 98.75 288 LEU A C 1
ATOM 2234 O O . LEU A 1 288 ? 0.955 5.896 -8.231 1.00 98.75 288 LEU A O 1
ATOM 2238 N N . MET A 1 289 ? 1.007 4.455 -9.947 1.00 98.38 289 MET A N 1
ATOM 2239 C CA . MET A 1 289 ? 0.306 5.342 -10.884 1.00 98.38 289 MET A CA 1
ATOM 2240 C C . MET A 1 289 ? -1.067 5.754 -10.340 1.00 98.38 289 MET A C 1
ATOM 2242 O O . MET A 1 289 ? -1.376 6.941 -10.331 1.00 98.38 289 MET A O 1
ATOM 2246 N N . ASP A 1 290 ? -1.848 4.816 -9.799 1.00 98.69 290 ASP A N 1
ATOM 2247 C CA . ASP A 1 290 ? -3.129 5.114 -9.151 1.00 98.69 290 ASP A CA 1
ATOM 2248 C C . ASP A 1 290 ? -2.966 6.070 -7.959 1.00 98.69 290 ASP A C 1
ATOM 2250 O O . ASP A 1 290 ? -3.756 6.999 -7.803 1.00 98.69 290 ASP A O 1
ATOM 2254 N N . ALA A 1 291 ? -1.932 5.891 -7.130 1.00 98.62 291 ALA A N 1
ATOM 2255 C CA . ALA A 1 291 ? -1.655 6.798 -6.018 1.00 98.62 291 ALA A CA 1
ATOM 2256 C C . ALA A 1 291 ? -1.361 8.225 -6.504 1.00 98.62 291 ALA A C 1
ATOM 2258 O O . ALA A 1 291 ? -1.925 9.184 -5.974 1.00 98.62 291 ALA A O 1
ATOM 2259 N N . PHE A 1 292 ? -0.538 8.378 -7.542 1.00 98.19 292 PHE A N 1
ATOM 2260 C CA . PHE A 1 292 ? -0.224 9.686 -8.118 1.00 98.19 292 PHE A CA 1
ATOM 2261 C C . PHE A 1 292 ? -1.405 10.306 -8.885 1.00 98.19 292 PHE A C 1
ATOM 2263 O O . PHE A 1 292 ? -1.600 11.518 -8.800 1.00 98.19 292 PHE A O 1
ATOM 2270 N N . ALA A 1 293 ? -2.254 9.513 -9.544 1.00 97.56 293 ALA A N 1
ATOM 2271 C CA . ALA A 1 293 ? -3.511 10.002 -10.119 1.00 97.56 293 ALA A CA 1
ATOM 2272 C C . ALA A 1 293 ? -4.456 10.520 -9.024 1.00 97.56 293 ALA A C 1
ATOM 2274 O O . ALA A 1 293 ? -4.943 11.651 -9.065 1.00 97.56 293 ALA A O 1
ATOM 2275 N N . ASN A 1 294 ? -4.702 9.705 -8.000 1.00 98.44 294 ASN A N 1
ATOM 2276 C CA . ASN A 1 294 ? -5.768 9.960 -7.039 1.00 98.44 294 ASN A CA 1
ATOM 2277 C C . ASN A 1 294 ? -5.375 10.982 -5.969 1.00 98.44 294 ASN A C 1
ATOM 2279 O O . ASN A 1 294 ? -6.168 11.880 -5.662 1.00 98.44 294 ASN A O 1
ATOM 2283 N N . LEU A 1 295 ? -4.168 10.878 -5.410 1.00 98.38 295 LEU A N 1
ATOM 2284 C CA . LEU A 1 295 ? -3.655 11.826 -4.419 1.00 98.38 295 LEU A CA 1
ATOM 2285 C C . LEU A 1 295 ? -2.957 12.997 -5.111 1.00 98.38 295 LEU A C 1
ATOM 2287 O O . LEU A 1 295 ? -3.297 14.143 -4.840 1.00 98.38 295 LEU A O 1
ATOM 2291 N N . GLY A 1 296 ? -2.046 12.715 -6.042 1.00 97.00 296 GLY A N 1
ATOM 2292 C CA . GLY A 1 296 ? -1.241 13.728 -6.732 1.00 97.00 296 GLY A CA 1
ATOM 2293 C C . GLY A 1 296 ? -1.986 14.500 -7.821 1.00 97.00 296 GLY A C 1
ATOM 2294 O O . GLY A 1 296 ? -1.487 15.520 -8.279 1.00 97.00 296 GLY A O 1
ATOM 2295 N N . LYS A 1 297 ? -3.186 14.059 -8.220 1.00 95.62 297 LYS A N 1
ATOM 2296 C CA . LYS A 1 297 ? -3.972 14.671 -9.307 1.00 95.62 297 LYS A CA 1
ATOM 2297 C C . LYS A 1 297 ? -3.232 14.686 -10.647 1.00 95.62 297 LYS A C 1
ATOM 2299 O O . LYS A 1 297 ? -3.462 15.582 -11.454 1.00 95.62 297 LYS A O 1
ATOM 2304 N N . VAL A 1 298 ? -2.354 13.707 -10.873 1.00 95.25 298 VAL A N 1
ATOM 2305 C CA . VAL A 1 298 ? -1.705 13.517 -12.175 1.00 95.25 298 VAL A CA 1
ATOM 2306 C C . VAL A 1 298 ? -2.756 13.080 -13.186 1.00 95.25 298 VAL A C 1
ATOM 2308 O O . VAL A 1 298 ? -3.443 12.079 -12.979 1.00 95.25 298 VAL A O 1
ATOM 2311 N N . ASP A 1 299 ? -2.868 13.838 -14.270 1.00 90.62 299 ASP A N 1
ATOM 2312 C CA . ASP A 1 299 ? -3.728 13.495 -15.395 1.00 90.62 299 ASP A CA 1
ATOM 2313 C C . ASP A 1 299 ? -2.933 12.684 -16.421 1.00 90.62 299 ASP A C 1
ATOM 2315 O O . ASP A 1 299 ? -1.994 13.180 -17.047 1.00 90.62 299 ASP A O 1
ATOM 2319 N N . PHE A 1 300 ? -3.292 11.410 -16.548 1.00 90.50 300 PHE A N 1
ATOM 2320 C CA . PHE A 1 300 ? -2.665 10.491 -17.490 1.00 90.50 300 PHE A CA 1
ATOM 2321 C C . PHE A 1 300 ? -3.351 10.482 -18.861 1.00 90.50 300 PHE A C 1
ATOM 2323 O O . PHE A 1 300 ? -2.776 9.952 -19.816 1.00 90.50 300 PHE A O 1
ATOM 2330 N N . ASP A 1 301 ? -4.554 11.042 -18.989 1.00 83.69 301 ASP A N 1
ATOM 2331 C CA . ASP A 1 301 ? -5.339 10.942 -20.215 1.00 83.69 301 ASP A CA 1
ATOM 2332 C C . ASP A 1 301 ? -4.764 11.884 -21.289 1.00 83.69 301 ASP A C 1
ATOM 2334 O O . ASP A 1 301 ? -4.528 13.063 -21.057 1.00 83.69 301 ASP A O 1
ATOM 2338 N N . ASP A 1 302 ? -4.469 11.350 -22.481 1.00 84.44 302 ASP A N 1
ATOM 2339 C CA . ASP A 1 302 ? -3.901 12.064 -23.646 1.00 84.44 302 ASP A CA 1
ATOM 2340 C C . ASP A 1 302 ? -2.544 12.793 -23.436 1.00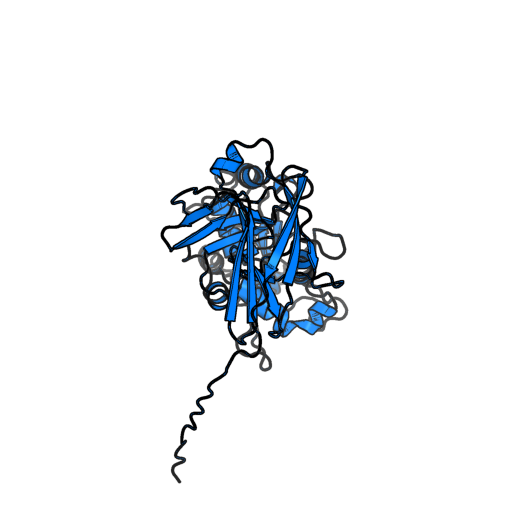 84.44 302 ASP A C 1
ATOM 2342 O O . ASP A 1 302 ? -1.998 13.429 -24.357 1.00 84.44 302 ASP A O 1
ATOM 2346 N N . HIS A 1 303 ? -1.947 12.675 -22.248 1.00 92.44 303 HIS A N 1
ATOM 2347 C CA . HIS A 1 303 ? -0.725 13.383 -21.845 1.00 92.44 303 HIS A CA 1
ATOM 2348 C C . HIS A 1 303 ? 0.518 12.496 -21.739 1.00 92.44 303 HIS A C 1
ATOM 2350 O O . HIS A 1 303 ? 1.606 13.005 -21.474 1.00 92.44 303 HIS A O 1
ATOM 2356 N N . ILE A 1 304 ? 0.391 11.199 -22.030 1.00 96.19 304 ILE A N 1
ATOM 2357 C CA . ILE A 1 304 ? 1.532 10.281 -22.098 1.00 96.19 304 ILE A CA 1
ATOM 2358 C C . ILE A 1 304 ? 2.448 10.650 -23.275 1.00 96.19 304 ILE A C 1
ATOM 2360 O O . ILE A 1 304 ? 1.993 10.939 -24.392 1.00 96.19 304 ILE A O 1
ATOM 2364 N N . ARG A 1 305 ? 3.756 10.636 -23.021 1.00 96.06 305 ARG A N 1
ATOM 2365 C CA . ARG A 1 305 ? 4.826 10.876 -23.993 1.00 96.06 305 ARG A CA 1
ATOM 2366 C C . ARG A 1 305 ? 5.913 9.823 -23.869 1.00 96.06 305 ARG A C 1
ATOM 2368 O O . ARG A 1 305 ? 6.134 9.270 -22.795 1.00 96.06 305 ARG A O 1
ATOM 2375 N N . ASP A 1 306 ? 6.605 9.599 -24.978 1.00 95.44 306 ASP A N 1
ATOM 2376 C CA . ASP A 1 306 ? 7.831 8.809 -25.008 1.00 95.44 306 ASP A CA 1
ATOM 2377 C C . ASP A 1 306 ? 8.919 9.517 -24.192 1.00 95.44 306 ASP A C 1
ATOM 2379 O O . ASP A 1 306 ? 9.190 10.700 -24.420 1.00 95.44 306 ASP A O 1
ATOM 2383 N N . PHE A 1 307 ? 9.530 8.812 -23.241 1.00 93.50 307 PHE A N 1
ATOM 2384 C CA . PHE A 1 307 ? 10.571 9.388 -22.393 1.00 93.50 307 PHE A CA 1
ATOM 2385 C C . PHE A 1 307 ? 11.941 9.403 -23.083 1.00 93.50 307 PHE A C 1
ATOM 2387 O O . PHE A 1 307 ? 12.688 10.375 -22.968 1.00 93.50 307 PHE A O 1
ATOM 2394 N N . ASN A 1 308 ? 12.300 8.337 -23.801 1.00 88.88 308 ASN A N 1
ATOM 2395 C CA . ASN A 1 308 ? 13.661 8.157 -24.332 1.00 88.88 308 ASN A CA 1
ATOM 2396 C C . ASN A 1 308 ? 13.762 7.176 -25.526 1.00 88.88 308 ASN A C 1
ATOM 2398 O O . ASN A 1 308 ? 14.875 6.829 -25.927 1.00 88.88 308 ASN A O 1
ATOM 2402 N N . GLY A 1 309 ? 12.643 6.714 -26.088 1.00 88.56 309 GLY A N 1
ATOM 2403 C CA . GLY A 1 309 ? 12.602 5.788 -27.219 1.00 88.56 309 GLY A CA 1
ATOM 2404 C C . GLY A 1 309 ? 12.816 4.315 -26.868 1.00 88.56 309 GLY A C 1
ATOM 2405 O O . GLY A 1 309 ? 13.092 3.532 -27.776 1.00 88.56 309 GLY A O 1
ATOM 2406 N N . ASN A 1 310 ? 12.735 3.924 -25.590 1.00 88.62 310 ASN A N 1
ATOM 2407 C CA . ASN A 1 310 ? 12.960 2.541 -25.142 1.00 88.62 310 ASN A CA 1
ATOM 2408 C C . ASN A 1 310 ? 11.717 1.871 -24.514 1.00 88.62 310 ASN A C 1
ATOM 2410 O O . ASN A 1 310 ? 11.868 0.877 -23.803 1.00 88.62 310 ASN A O 1
ATOM 2414 N N . GLY A 1 311 ? 10.518 2.426 -24.728 1.00 92.44 311 GLY A N 1
ATOM 2415 C CA . GLY A 1 311 ? 9.280 1.982 -24.073 1.00 92.44 311 GLY A CA 1
ATOM 2416 C C . GLY A 1 311 ? 8.978 2.674 -22.739 1.00 92.44 311 GLY A C 1
ATOM 2417 O O . GLY A 1 311 ? 7.874 2.542 -22.213 1.00 92.44 311 GLY A O 1
ATOM 2418 N N . ASP A 1 312 ? 9.917 3.442 -22.192 1.00 95.69 312 ASP A N 1
ATOM 2419 C CA . ASP A 1 312 ? 9.672 4.303 -21.040 1.00 95.69 312 ASP A CA 1
ATOM 2420 C C . ASP A 1 312 ? 8.765 5.481 -21.412 1.00 95.69 312 ASP A C 1
ATOM 2422 O O . ASP A 1 312 ? 8.802 6.001 -22.530 1.00 95.69 312 ASP A O 1
ATOM 2426 N N . PHE A 1 313 ? 7.952 5.924 -20.455 1.00 97.19 313 PHE A N 1
ATOM 2427 C CA . PHE A 1 313 ? 6.956 6.961 -20.697 1.00 97.19 313 PHE A CA 1
ATOM 2428 C C . PHE A 1 313 ? 6.896 7.986 -19.568 1.00 97.19 313 PHE A C 1
ATOM 2430 O O . PHE A 1 313 ? 7.247 7.700 -18.417 1.00 97.19 313 PHE A O 1
ATOM 2437 N N . LEU A 1 314 ? 6.425 9.184 -19.910 1.00 97.25 314 LEU A N 1
ATOM 2438 C CA . LEU A 1 314 ? 6.258 10.304 -18.990 1.00 97.25 314 LEU A CA 1
ATOM 2439 C C . LEU A 1 314 ? 4.941 11.052 -19.203 1.00 97.25 314 LEU A C 1
ATOM 2441 O O . LEU A 1 314 ? 4.331 10.969 -20.268 1.00 97.25 314 LEU A O 1
ATOM 2445 N N . VAL A 1 315 ? 4.559 11.825 -18.191 1.00 96.94 315 VAL A N 1
ATOM 2446 C CA . VAL A 1 315 ? 3.613 12.940 -18.259 1.00 96.94 315 VAL A CA 1
ATOM 2447 C C . VAL A 1 315 ? 4.392 14.222 -17.970 1.00 96.94 315 VAL A C 1
ATOM 2449 O O . VAL A 1 315 ? 5.036 14.344 -16.924 1.00 96.94 315 VAL A O 1
ATOM 2452 N N . ASP A 1 316 ? 4.347 15.167 -18.912 1.00 92.38 316 ASP A N 1
ATOM 2453 C CA . ASP A 1 316 ? 5.134 16.401 -18.859 1.00 92.38 316 ASP A CA 1
ATOM 2454 C C . ASP A 1 316 ? 4.823 17.241 -17.613 1.00 92.38 316 ASP A C 1
ATOM 2456 O O . ASP A 1 316 ? 3.686 17.313 -17.143 1.00 92.38 316 ASP A O 1
ATOM 2460 N N . ALA A 1 317 ? 5.824 17.989 -17.141 1.00 91.12 317 ALA A N 1
ATOM 2461 C CA . ALA A 1 317 ? 5.727 18.828 -15.945 1.00 91.12 317 ALA A CA 1
ATOM 2462 C C . ALA A 1 317 ? 4.551 19.826 -15.959 1.00 91.12 317 ALA A C 1
ATOM 2464 O O . ALA A 1 317 ? 4.028 20.184 -14.905 1.00 91.12 317 ALA A O 1
ATOM 2465 N N . SER A 1 318 ? 4.087 20.256 -17.139 1.00 89.81 318 SER A N 1
ATOM 2466 C CA . SER A 1 318 ? 2.902 21.116 -17.275 1.00 89.81 318 SER A CA 1
ATOM 2467 C C . SER A 1 318 ? 1.611 20.484 -16.751 1.00 89.81 318 SER A C 1
ATOM 2469 O O . SER A 1 318 ? 0.693 21.216 -16.392 1.00 89.81 318 SER A O 1
ATOM 2471 N N . TYR A 1 319 ? 1.547 19.154 -16.693 1.00 89.19 319 TYR A N 1
ATOM 2472 C CA . TYR A 1 319 ? 0.405 18.382 -16.200 1.00 89.19 319 TYR A CA 1
ATOM 2473 C C . TYR A 1 319 ? 0.649 17.798 -14.798 1.00 89.19 319 TYR A C 1
ATOM 2475 O O . TYR A 1 319 ? -0.256 17.222 -14.204 1.00 89.19 319 TYR A O 1
ATOM 2483 N N . CYS A 1 320 ? 1.849 18.005 -14.240 1.00 91.56 320 CYS A N 1
ATOM 2484 C CA . CYS A 1 320 ? 2.260 17.499 -12.926 1.00 91.56 320 CYS A CA 1
ATOM 2485 C C . CYS A 1 320 ? 2.681 18.610 -11.944 1.00 91.56 320 CYS A C 1
ATOM 2487 O O . CYS A 1 320 ? 3.184 18.312 -10.865 1.00 91.56 320 CYS A O 1
ATOM 2489 N N . ALA A 1 321 ? 2.486 19.891 -12.280 1.00 88.19 321 ALA A N 1
ATOM 2490 C CA . ALA A 1 321 ? 3.095 21.014 -11.556 1.00 88.19 321 ALA A CA 1
ATOM 2491 C C . ALA A 1 321 ? 2.760 21.072 -10.051 1.00 88.19 321 ALA A C 1
ATOM 2493 O O . ALA A 1 321 ? 3.619 21.407 -9.238 1.00 88.19 321 ALA A O 1
ATOM 2494 N N . ASP A 1 322 ? 1.525 20.730 -9.673 1.00 94.50 322 ASP A N 1
ATOM 2495 C CA . ASP A 1 322 ? 1.071 20.701 -8.275 1.00 94.50 322 ASP A CA 1
ATOM 2496 C C . ASP A 1 322 ? 1.074 19.278 -7.676 1.00 94.50 322 ASP A C 1
ATOM 2498 O O . ASP A 1 322 ? 0.612 19.091 -6.550 1.00 94.50 322 ASP A O 1
ATOM 2502 N N . MET A 1 323 ? 1.612 18.274 -8.382 1.00 96.12 323 MET A N 1
ATOM 2503 C CA . MET A 1 323 ? 1.556 16.861 -7.983 1.00 96.12 323 MET A CA 1
ATOM 2504 C C . MET A 1 323 ? 2.045 16.648 -6.551 1.00 96.12 323 MET A C 1
ATOM 2506 O O . MET A 1 323 ? 1.317 16.136 -5.704 1.00 96.12 323 MET A O 1
ATOM 2510 N N . ILE A 1 324 ? 3.263 17.097 -6.253 1.00 96.69 324 ILE A N 1
ATOM 2511 C CA . ILE A 1 324 ? 3.883 16.907 -4.936 1.00 96.69 324 ILE A CA 1
ATOM 2512 C C . ILE A 1 324 ? 3.188 17.720 -3.856 1.00 96.69 324 ILE A C 1
ATOM 2514 O O . ILE A 1 324 ? 3.008 17.236 -2.743 1.00 96.69 324 ILE A O 1
ATOM 2518 N N . LYS A 1 325 ? 2.711 18.917 -4.197 1.00 96.94 325 LYS A N 1
ATOM 2519 C CA . LYS A 1 325 ? 1.908 19.729 -3.285 1.00 96.94 325 LYS A CA 1
ATOM 2520 C C . LYS A 1 325 ? 0.618 19.008 -2.898 1.00 96.94 325 LYS A C 1
ATOM 2522 O O . LYS A 1 325 ? 0.254 19.022 -1.725 1.00 96.94 325 LYS A O 1
ATOM 2527 N N . PHE A 1 326 ? -0.063 18.365 -3.847 1.00 97.88 326 PHE A N 1
ATOM 2528 C CA . PHE A 1 326 ? -1.249 17.578 -3.534 1.00 97.88 326 PHE A CA 1
ATOM 2529 C C . PHE A 1 326 ? -0.903 16.341 -2.709 1.00 97.88 326 PHE A C 1
ATOM 2531 O O . PHE A 1 326 ? -1.542 16.141 -1.678 1.00 97.88 326 PHE A O 1
ATOM 2538 N N . MET A 1 327 ? 0.128 15.575 -3.084 1.00 97.88 327 MET A N 1
ATOM 2539 C CA . MET A 1 327 ? 0.592 14.419 -2.302 1.00 97.88 327 MET A CA 1
ATOM 2540 C C . MET A 1 327 ? 0.874 14.806 -0.841 1.00 97.88 327 MET A C 1
ATOM 2542 O O . MET A 1 327 ? 0.350 14.181 0.081 1.00 97.88 327 MET A O 1
ATOM 2546 N N . ASP A 1 328 ? 1.633 15.882 -0.624 1.00 98.31 328 ASP A N 1
ATOM 2547 C CA . ASP A 1 328 ? 2.003 16.353 0.712 1.00 98.31 328 ASP A CA 1
ATOM 2548 C C . ASP A 1 328 ? 0.821 16.925 1.494 1.00 98.31 328 ASP A C 1
ATOM 2550 O O . ASP A 1 328 ? 0.781 16.773 2.714 1.00 98.31 328 ASP A O 1
ATOM 2554 N N . SER A 1 329 ? -0.179 17.510 0.827 1.00 98.12 329 SER A N 1
ATOM 2555 C CA . SER A 1 329 ? -1.367 18.047 1.507 1.00 98.12 329 SER A CA 1
ATOM 2556 C C . SER A 1 329 ? -2.174 16.981 2.258 1.00 98.12 329 SER A C 1
ATOM 2558 O O . SER A 1 329 ? -2.798 17.286 3.271 1.00 98.12 329 SER A O 1
ATOM 2560 N N . TYR A 1 330 ? -2.129 15.715 1.823 1.00 98.38 330 TYR A N 1
ATOM 2561 C CA . TYR A 1 330 ? -2.767 14.613 2.556 1.00 98.38 330 TYR A CA 1
ATOM 2562 C C . TYR A 1 330 ? -1.943 14.136 3.756 1.00 98.38 330 TYR A C 1
ATOM 2564 O O . TYR A 1 330 ? -2.478 13.488 4.652 1.00 98.38 330 TYR A O 1
ATOM 2572 N N . LEU A 1 331 ? -0.652 14.468 3.799 1.00 98.31 331 LEU A N 1
ATOM 2573 C CA . LEU A 1 331 ? 0.250 14.105 4.888 1.00 98.31 331 LEU A CA 1
ATOM 2574 C C . LEU A 1 331 ? 0.445 15.251 5.887 1.00 98.31 331 LEU A C 1
ATOM 2576 O O . LEU A 1 331 ? 0.786 14.989 7.036 1.00 98.31 331 LEU A O 1
ATOM 2580 N N . GLU A 1 332 ? 0.200 16.507 5.495 1.00 97.19 332 GLU A N 1
ATOM 2581 C CA . GLU A 1 332 ? 0.586 17.723 6.232 1.00 97.19 332 GLU A CA 1
ATOM 2582 C C . GLU A 1 332 ? -0.019 17.865 7.636 1.00 97.19 332 GLU A C 1
ATOM 2584 O O . GLU A 1 332 ? 0.512 18.617 8.462 1.00 97.19 332 GLU A O 1
ATOM 2589 N N . LYS A 1 333 ? -1.079 17.113 7.940 1.00 97.88 333 LYS A N 1
ATOM 2590 C CA . LYS A 1 333 ? -1.729 17.113 9.257 1.00 97.88 333 LYS A CA 1
ATOM 2591 C C . LYS A 1 333 ? -1.387 15.905 10.118 1.00 97.88 333 LYS A C 1
ATOM 2593 O O . LYS A 1 333 ? -1.698 15.915 11.303 1.00 97.88 333 LYS A O 1
ATOM 2598 N N . ILE A 1 334 ? -0.736 14.889 9.559 1.00 98.44 334 ILE A N 1
ATOM 2599 C CA . ILE A 1 334 ? -0.227 13.735 10.311 1.00 98.44 334 ILE A CA 1
ATOM 2600 C C . ILE A 1 334 ? 0.923 14.207 11.220 1.00 98.44 334 ILE A C 1
ATOM 2602 O O . ILE A 1 334 ? 1.692 15.059 10.781 1.00 98.44 334 ILE A O 1
ATOM 2606 N N . PRO A 1 335 ? 1.095 13.719 12.460 1.00 97.50 335 PRO A N 1
ATOM 2607 C CA . PRO A 1 335 ? 2.269 14.064 13.263 1.00 97.50 335 PRO A CA 1
ATOM 2608 C C . PRO A 1 335 ? 3.593 13.862 12.503 1.00 97.50 335 PRO A C 1
ATOM 2610 O O . PRO A 1 335 ? 3.741 12.928 11.717 1.00 97.50 335 PRO A O 1
ATOM 2613 N N . SER A 1 336 ? 4.554 14.770 12.691 1.00 96.94 336 SER A N 1
ATOM 2614 C CA . SER A 1 336 ? 5.789 14.820 11.888 1.00 96.94 336 SER A CA 1
ATOM 2615 C C . SER A 1 336 ? 6.647 13.556 11.973 1.00 96.94 336 SER A C 1
ATOM 2617 O O . SER A 1 336 ? 7.352 13.225 11.031 1.00 96.94 336 SER A O 1
ATOM 2619 N N . GLU A 1 337 ? 6.583 12.859 13.098 1.00 95.81 337 GLU A N 1
ATOM 2620 C CA . GLU A 1 337 ? 7.278 11.613 13.403 1.00 95.81 337 GLU A CA 1
ATOM 2621 C C . GLU A 1 337 ? 6.588 10.375 12.803 1.00 95.81 337 GLU A C 1
ATOM 2623 O O . GLU A 1 337 ? 7.183 9.299 12.734 1.00 95.81 337 GLU A O 1
ATOM 2628 N N . GLU A 1 338 ? 5.347 10.536 12.339 1.00 96.94 338 GLU A N 1
ATOM 2629 C CA . GLU A 1 338 ? 4.501 9.495 11.747 1.00 96.94 338 GLU A CA 1
ATOM 2630 C C . GLU A 1 338 ? 4.375 9.636 10.226 1.00 96.94 338 GLU A C 1
ATOM 2632 O O . GLU A 1 338 ? 3.575 8.947 9.594 1.00 96.94 338 GLU A O 1
ATOM 2637 N N . ARG A 1 339 ? 5.169 10.513 9.605 1.00 97.25 339 ARG A N 1
ATOM 2638 C CA . ARG A 1 339 ? 5.129 10.737 8.160 1.00 97.25 339 ARG A CA 1
ATOM 2639 C C . ARG A 1 339 ? 6.493 11.071 7.583 1.00 97.25 339 ARG A C 1
ATOM 2641 O O . ARG A 1 339 ? 7.334 11.657 8.250 1.00 97.25 339 ARG A O 1
ATOM 2648 N N . ASP A 1 340 ? 6.616 10.833 6.289 1.00 97.62 340 ASP A N 1
ATOM 2649 C CA . ASP A 1 340 ? 7.665 11.394 5.445 1.00 97.62 340 ASP A CA 1
ATOM 2650 C C . ASP A 1 340 ? 6.981 12.101 4.274 1.00 97.62 340 ASP A C 1
ATOM 2652 O O . ASP A 1 340 ? 6.085 11.523 3.662 1.00 97.62 340 ASP A O 1
ATOM 2656 N N . LEU A 1 341 ? 7.365 13.336 3.952 1.00 97.56 341 LEU A N 1
ATOM 2657 C CA . LEU A 1 341 ? 6.784 14.076 2.823 1.00 97.56 341 LEU A CA 1
ATOM 2658 C C . LEU A 1 341 ? 7.403 13.629 1.491 1.00 97.56 341 LEU A C 1
ATOM 2660 O O . LEU A 1 341 ? 8.577 13.267 1.433 1.00 97.56 341 LEU A O 1
ATOM 2664 N N . PHE A 1 342 ? 6.636 13.699 0.405 1.00 96.56 342 PHE A N 1
ATOM 2665 C CA . PHE A 1 342 ? 7.122 13.465 -0.956 1.00 96.56 342 PHE A CA 1
ATOM 2666 C C . PHE A 1 342 ? 8.073 14.569 -1.418 1.00 96.56 342 PHE A C 1
ATOM 2668 O O . PHE A 1 342 ? 9.029 14.273 -2.126 1.00 96.56 342 PHE A O 1
ATOM 2675 N N . SER A 1 343 ? 7.893 15.816 -0.971 1.00 95.62 343 SER A N 1
ATOM 2676 C CA . SER A 1 343 ? 8.869 16.890 -1.228 1.00 95.62 343 SER A CA 1
ATOM 2677 C C . SER A 1 343 ? 10.231 16.672 -0.559 1.00 95.62 343 SER A C 1
ATOM 2679 O O . SER A 1 343 ? 11.217 17.272 -0.980 1.00 95.62 343 SER A O 1
ATOM 2681 N N . GLY A 1 344 ? 10.298 15.821 0.471 1.00 92.38 344 GLY A N 1
ATOM 2682 C CA . GLY A 1 344 ? 11.547 15.415 1.123 1.00 92.38 344 GLY A CA 1
ATOM 2683 C C . GLY A 1 344 ? 12.206 14.181 0.500 1.00 92.38 344 GLY A C 1
ATOM 2684 O O . GLY A 1 344 ? 13.291 13.801 0.934 1.00 92.38 344 GLY A O 1
ATOM 2685 N N . ALA A 1 345 ? 11.552 13.557 -0.482 1.00 91.38 345 ALA A N 1
ATOM 2686 C CA . ALA A 1 345 ? 12.000 12.337 -1.137 1.00 91.38 345 ALA A CA 1
ATOM 2687 C C . ALA A 1 345 ? 13.131 12.598 -2.144 1.00 91.38 345 ALA A C 1
ATOM 2689 O O . ALA A 1 345 ? 13.307 13.698 -2.668 1.00 91.38 345 ALA A O 1
ATOM 2690 N N . THR A 1 346 ? 13.829 11.532 -2.518 1.00 91.44 346 THR A N 1
ATOM 2691 C CA . THR A 1 346 ? 14.777 11.491 -3.640 1.00 91.44 346 THR A CA 1
ATOM 2692 C C . THR A 1 346 ? 14.128 11.682 -5.008 1.00 91.44 346 THR A C 1
ATOM 2694 O O . THR A 1 346 ? 14.863 11.803 -5.984 1.00 91.44 346 THR A O 1
ATOM 2697 N N . GLY A 1 347 ? 12.793 11.702 -5.097 1.00 94.62 347 GLY A N 1
ATOM 2698 C CA . GLY A 1 347 ? 12.043 11.895 -6.341 1.00 94.62 347 GLY A CA 1
ATOM 2699 C C . GLY A 1 347 ? 11.785 10.617 -7.138 1.00 94.62 347 GLY A C 1
ATOM 2700 O O . GLY A 1 347 ? 11.317 10.704 -8.269 1.00 94.62 347 GLY A O 1
ATOM 2701 N N . ALA A 1 348 ? 12.069 9.437 -6.580 1.00 96.06 348 ALA A N 1
ATOM 2702 C CA . ALA A 1 348 ? 11.753 8.162 -7.214 1.00 96.06 348 ALA A CA 1
ATOM 2703 C C . ALA A 1 348 ? 11.352 7.087 -6.192 1.00 96.06 348 ALA A C 1
ATOM 2705 O O . ALA A 1 348 ? 11.875 7.060 -5.079 1.00 96.06 348 ALA A O 1
ATOM 2706 N N . LEU A 1 349 ? 10.425 6.209 -6.583 1.00 98.00 349 LEU A N 1
ATOM 2707 C CA . LEU A 1 349 ? 9.976 5.051 -5.814 1.00 98.00 349 LEU A CA 1
ATOM 2708 C C . LEU A 1 349 ? 10.172 3.763 -6.609 1.00 98.00 349 LEU A C 1
ATOM 2710 O O . LEU A 1 349 ? 9.770 3.654 -7.774 1.00 98.00 349 LEU A O 1
ATOM 2714 N N . TRP A 1 350 ? 10.689 2.744 -5.932 1.00 98.31 350 TRP A N 1
ATOM 2715 C CA . TRP A 1 350 ? 10.609 1.372 -6.400 1.00 98.31 350 TRP A CA 1
ATOM 2716 C C . TRP A 1 350 ? 9.167 0.880 -6.453 1.00 98.31 350 TRP A C 1
ATOM 2718 O O . TRP A 1 350 ? 8.400 1.064 -5.508 1.00 98.31 350 TRP A O 1
ATOM 2728 N N . SER A 1 351 ? 8.844 0.166 -7.531 1.00 98.50 351 SER A N 1
ATOM 2729 C CA . SER A 1 351 ? 7.696 -0.735 -7.578 1.00 98.50 351 SER A CA 1
ATOM 2730 C C . SER A 1 351 ? 8.146 -2.195 -7.459 1.00 98.50 351 SER A C 1
ATOM 2732 O O . SER A 1 351 ? 9.327 -2.516 -7.599 1.00 98.50 351 SER A O 1
ATOM 2734 N N . SER A 1 352 ? 7.207 -3.107 -7.228 1.00 98.50 352 SER A N 1
ATOM 2735 C CA . SER A 1 352 ? 7.434 -4.554 -7.289 1.00 98.50 352 SER A CA 1
ATOM 2736 C C . SER A 1 352 ? 7.396 -5.114 -8.711 1.00 98.50 352 SER A C 1
ATOM 2738 O O . SER A 1 352 ? 7.599 -6.313 -8.894 1.00 98.50 352 SER A O 1
ATOM 2740 N N . SER A 1 353 ? 7.139 -4.274 -9.713 1.00 98.19 353 SER A N 1
ATOM 2741 C CA . SER A 1 353 ? 6.959 -4.705 -11.093 1.00 98.19 353 SER A CA 1
ATOM 2742 C C . SER A 1 353 ? 8.286 -4.890 -11.819 1.00 98.19 353 SER A C 1
ATOM 2744 O O . SER A 1 353 ? 9.223 -4.099 -11.670 1.00 98.19 353 SER A O 1
ATOM 2746 N N . HIS A 1 354 ? 8.354 -5.932 -12.645 1.00 96.19 354 HIS A N 1
ATOM 2747 C CA . HIS A 1 354 ? 9.572 -6.334 -13.336 1.00 96.19 354 HIS A CA 1
ATOM 2748 C C . HIS A 1 354 ? 9.569 -5.896 -14.802 1.00 96.19 354 HIS A C 1
ATOM 2750 O O . HIS A 1 354 ? 8.534 -5.773 -15.456 1.00 96.19 354 HIS A O 1
ATOM 2756 N N . SER A 1 355 ? 10.755 -5.634 -15.331 1.00 94.56 355 SER A N 1
ATOM 2757 C CA . SER A 1 355 ? 10.953 -5.192 -16.704 1.00 94.56 355 SER A CA 1
ATOM 2758 C C . SER A 1 355 ? 12.335 -5.580 -17.208 1.00 94.56 355 SER A C 1
ATOM 2760 O O . SER A 1 355 ? 13.101 -6.272 -16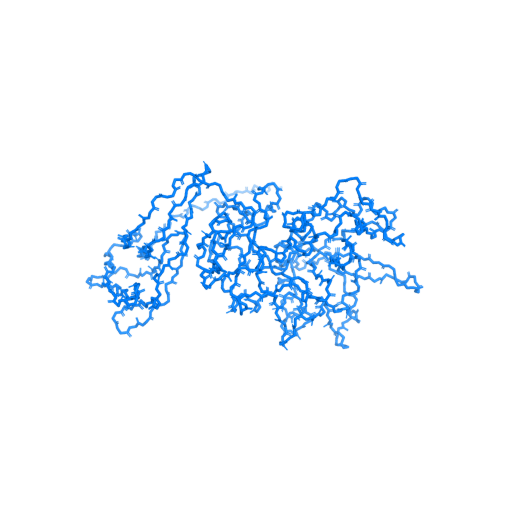.537 1.00 94.56 355 SER A O 1
ATOM 2762 N N . TRP A 1 356 ? 12.659 -5.119 -18.406 1.00 91.62 356 TRP A N 1
ATOM 2763 C CA . TRP A 1 356 ? 13.978 -5.259 -18.987 1.00 91.62 356 TRP A CA 1
ATOM 2764 C C . TRP A 1 356 ? 14.278 -4.039 -19.859 1.00 91.62 356 TRP A C 1
ATOM 2766 O O . TRP A 1 356 ? 13.372 -3.318 -20.275 1.00 91.62 356 TRP A O 1
ATOM 2776 N N . THR A 1 357 ? 15.556 -3.796 -20.114 1.00 87.12 357 THR A N 1
ATOM 2777 C CA . THR A 1 357 ? 16.051 -2.738 -20.997 1.00 87.12 357 THR A CA 1
ATOM 2778 C C . THR A 1 357 ? 17.363 -3.174 -21.651 1.00 87.12 357 THR A C 1
ATOM 2780 O O . THR A 1 357 ? 17.869 -4.266 -21.380 1.00 87.12 357 THR A O 1
ATOM 2783 N N . TYR A 1 358 ? 17.924 -2.334 -22.515 1.00 83.88 358 TYR A N 1
ATOM 2784 C CA . TYR A 1 358 ? 19.239 -2.546 -23.112 1.00 83.88 358 TYR A CA 1
ATOM 2785 C C . TYR A 1 358 ? 20.300 -1.703 -22.399 1.00 83.88 358 TYR A C 1
ATOM 2787 O O . TYR A 1 358 ? 20.121 -0.505 -22.180 1.00 83.88 358 TYR A O 1
ATOM 2795 N N . PHE A 1 359 ? 21.443 -2.309 -22.088 1.00 74.31 359 PHE A N 1
ATOM 2796 C CA . PHE A 1 359 ? 22.663 -1.569 -21.790 1.00 74.31 359 PHE A CA 1
ATOM 2797 C C . PHE A 1 359 ? 23.138 -0.802 -23.030 1.00 74.31 359 PHE A C 1
ATOM 2799 O O . PHE A 1 359 ? 22.815 -1.148 -24.167 1.00 74.31 359 PHE A O 1
ATOM 2806 N N . SER A 1 360 ? 23.996 0.202 -22.828 1.00 71.69 360 SER A N 1
ATOM 2807 C CA . SER A 1 360 ? 24.641 0.930 -23.932 1.00 71.69 360 SER A CA 1
ATOM 2808 C C . SER A 1 360 ? 25.508 0.033 -24.827 1.00 71.69 360 SER A C 1
ATOM 2810 O O . SER A 1 360 ? 25.780 0.390 -25.972 1.00 71.69 360 SER A O 1
ATOM 2812 N N . THR A 1 361 ? 25.920 -1.136 -24.327 1.00 77.06 361 THR A N 1
ATOM 2813 C CA . THR A 1 361 ? 26.643 -2.177 -25.073 1.00 77.06 361 THR A CA 1
ATOM 2814 C C . THR A 1 361 ? 25.736 -3.019 -25.976 1.00 77.06 361 THR A C 1
ATOM 2816 O O . THR A 1 361 ? 26.246 -3.760 -26.812 1.00 77.06 361 THR A O 1
ATOM 2819 N N . GLY A 1 362 ? 24.410 -2.893 -25.843 1.00 78.12 362 GLY A N 1
ATOM 2820 C CA . GLY A 1 362 ? 23.407 -3.690 -26.554 1.00 78.12 362 GLY A CA 1
ATOM 2821 C C . GLY A 1 362 ? 22.964 -4.959 -25.817 1.00 78.12 362 GLY A C 1
ATOM 2822 O O . GLY A 1 362 ? 22.052 -5.638 -26.288 1.00 78.12 362 GLY A O 1
ATOM 2823 N N . ASP A 1 363 ? 23.567 -5.272 -24.668 1.00 82.31 363 ASP A N 1
ATOM 2824 C CA . ASP A 1 363 ? 23.187 -6.421 -23.841 1.00 82.31 363 ASP A CA 1
ATOM 2825 C C . ASP A 1 363 ? 21.891 -6.154 -23.064 1.00 82.31 363 ASP A C 1
ATOM 2827 O O . ASP A 1 363 ? 21.556 -5.009 -22.762 1.00 82.31 363 ASP A O 1
ATOM 2831 N N . ILE A 1 364 ? 21.157 -7.210 -22.709 1.00 83.31 364 ILE A N 1
ATOM 2832 C CA . ILE A 1 364 ? 19.926 -7.088 -21.918 1.00 83.31 364 ILE A CA 1
ATOM 2833 C C . ILE A 1 364 ? 20.267 -6.861 -20.439 1.00 83.31 364 ILE A C 1
ATOM 2835 O O . ILE A 1 364 ? 21.006 -7.637 -19.828 1.00 83.31 364 ILE A O 1
ATOM 2839 N N . SER A 1 365 ? 19.654 -5.837 -19.851 1.00 87.25 365 SER A N 1
ATOM 2840 C CA . SER A 1 365 ? 19.551 -5.652 -18.405 1.00 87.25 365 SER A CA 1
ATOM 2841 C C . SER A 1 365 ? 18.135 -5.986 -17.965 1.00 87.25 365 SER A C 1
ATOM 2843 O O . SER A 1 365 ? 17.180 -5.342 -18.401 1.00 87.25 365 SER A O 1
ATOM 2845 N N . TYR A 1 366 ? 17.988 -6.933 -17.051 1.00 91.56 366 TYR A N 1
ATOM 2846 C CA . TYR A 1 366 ? 16.758 -7.065 -16.285 1.00 91.56 366 TYR A CA 1
ATOM 2847 C C . TYR A 1 366 ? 16.667 -5.901 -15.300 1.00 91.56 366 TYR A C 1
ATOM 2849 O O . TYR A 1 366 ? 17.672 -5.389 -14.799 1.00 91.56 366 TYR A O 1
ATOM 2857 N N . ALA A 1 367 ? 15.453 -5.407 -15.114 1.00 92.94 367 ALA A N 1
ATOM 2858 C CA . ALA A 1 367 ? 15.192 -4.129 -14.480 1.00 92.94 367 ALA A CA 1
ATOM 2859 C C . ALA A 1 367 ? 13.919 -4.206 -13.638 1.00 92.94 367 ALA A C 1
ATOM 2861 O O . ALA A 1 367 ? 13.060 -5.066 -13.836 1.00 92.94 367 ALA A O 1
ATOM 2862 N N . ALA A 1 368 ? 13.758 -3.263 -12.723 1.00 95.00 368 ALA A N 1
ATOM 2863 C CA . ALA A 1 368 ? 12.472 -3.004 -12.091 1.00 95.00 368 ALA A CA 1
ATOM 2864 C C . ALA A 1 368 ? 11.829 -1.775 -12.736 1.00 95.00 368 ALA A C 1
ATOM 2866 O O . ALA A 1 368 ? 12.530 -0.908 -13.268 1.00 95.00 368 ALA A O 1
ATOM 2867 N N . ARG A 1 369 ? 10.497 -1.688 -12.695 1.00 96.75 369 ARG A N 1
ATOM 2868 C CA . ARG A 1 369 ? 9.820 -0.433 -13.035 1.00 96.75 369 ARG A CA 1
ATOM 2869 C C . ARG A 1 369 ? 9.968 0.527 -11.864 1.00 96.75 369 ARG A C 1
ATOM 2871 O O . ARG A 1 369 ? 9.592 0.213 -10.732 1.00 96.75 369 ARG A O 1
ATOM 2878 N N . LEU A 1 370 ? 10.537 1.686 -12.145 1.00 97.00 370 LEU A N 1
ATOM 2879 C CA . LEU A 1 370 ? 10.717 2.776 -11.203 1.00 97.00 370 LEU A CA 1
ATOM 2880 C C . LEU A 1 370 ? 9.726 3.883 -11.547 1.00 97.00 370 LEU A C 1
ATOM 2882 O O . LEU A 1 370 ? 9.611 4.255 -12.714 1.00 97.00 370 LEU A O 1
ATOM 2886 N N . VAL A 1 371 ? 9.042 4.418 -10.539 1.00 97.94 371 VAL A N 1
ATOM 2887 C CA . VAL A 1 371 ? 8.193 5.603 -10.691 1.00 97.94 371 VAL A CA 1
ATOM 2888 C C . VAL A 1 371 ? 8.979 6.820 -10.233 1.00 97.94 371 VAL A C 1
ATOM 2890 O O . VAL A 1 371 ? 9.378 6.895 -9.074 1.00 97.94 371 VAL A O 1
ATOM 2893 N N . SER A 1 372 ? 9.208 7.766 -11.134 1.00 96.69 372 SER A N 1
ATOM 2894 C CA . SER A 1 372 ? 9.927 9.013 -10.880 1.00 96.69 372 SER A CA 1
ATOM 2895 C C . SER A 1 372 ? 8.956 10.194 -10.917 1.00 96.69 372 SER A C 1
ATOM 2897 O O . SER A 1 372 ? 8.021 10.210 -11.714 1.00 96.69 372 SER A O 1
ATOM 2899 N N . PHE A 1 373 ? 9.152 11.158 -10.020 1.00 95.06 373 PHE A N 1
ATOM 2900 C CA . PHE A 1 373 ? 8.204 12.240 -9.741 1.00 95.06 373 PHE A CA 1
ATOM 2901 C C . PHE A 1 373 ? 8.892 13.581 -9.438 1.00 95.06 373 PHE A C 1
ATOM 2903 O O . PHE A 1 373 ? 8.416 14.347 -8.604 1.00 95.06 373 PHE A O 1
ATOM 2910 N N . TYR A 1 374 ? 10.030 13.867 -10.079 1.00 87.88 374 TYR A N 1
ATOM 2911 C CA . TYR A 1 374 ? 10.769 15.120 -9.880 1.00 87.88 374 TYR A CA 1
ATOM 2912 C C . TYR A 1 374 ? 9.942 16.354 -10.285 1.00 87.88 374 TYR A C 1
ATOM 2914 O O . TYR A 1 374 ? 9.309 16.992 -9.450 1.00 87.88 374 TYR A O 1
ATOM 2922 N N . ASN A 1 375 ? 9.972 16.709 -11.570 1.00 85.19 375 ASN A N 1
ATOM 2923 C CA . ASN A 1 375 ? 9.165 17.794 -12.138 1.00 85.19 375 ASN A CA 1
ATOM 2924 C C . ASN A 1 375 ? 8.066 17.235 -13.047 1.00 85.19 375 ASN A C 1
ATOM 2926 O O . ASN A 1 375 ? 6.991 17.814 -13.152 1.00 85.19 375 ASN A O 1
ATOM 2930 N N . ASP A 1 376 ? 8.362 16.124 -13.712 1.00 93.19 376 ASP A N 1
ATOM 2931 C CA . ASP A 1 376 ? 7.445 15.286 -14.464 1.00 93.19 376 ASP A CA 1
ATOM 2932 C C . ASP A 1 376 ? 7.030 14.075 -13.620 1.00 93.19 376 ASP A C 1
ATOM 2934 O O . ASP A 1 376 ? 7.565 13.824 -12.536 1.00 93.19 376 ASP A O 1
ATOM 2938 N N . PHE A 1 377 ? 6.065 13.320 -14.133 1.00 97.31 377 PHE A N 1
ATOM 2939 C CA . PHE A 1 377 ? 5.829 11.955 -13.684 1.00 97.31 377 PHE A CA 1
ATOM 2940 C C . PHE A 1 377 ? 6.349 11.012 -14.765 1.00 97.31 377 PHE A C 1
ATOM 2942 O O . PHE A 1 377 ? 6.032 11.197 -15.936 1.00 97.31 377 PHE A O 1
ATOM 2949 N N . SER A 1 378 ? 7.111 9.984 -14.410 1.00 97.44 378 SER A N 1
ATOM 2950 C CA . SER A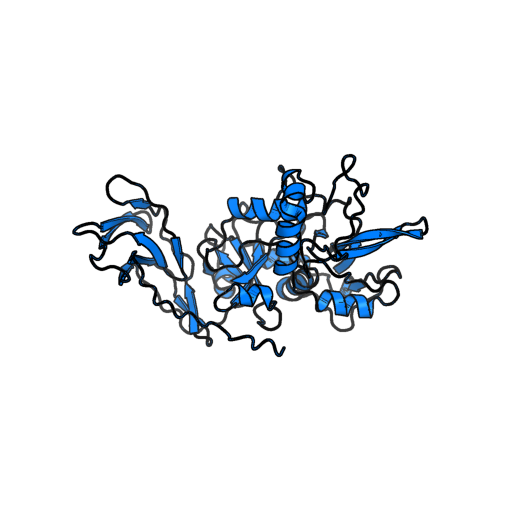 1 378 ? 7.587 8.986 -15.370 1.00 97.44 378 SER A CA 1
ATOM 2951 C C . SER A 1 378 ? 7.615 7.587 -14.781 1.00 97.44 378 SER A C 1
ATOM 2953 O O . SER A 1 378 ? 7.787 7.395 -13.576 1.00 97.44 378 SER A O 1
ATOM 2955 N N . VAL A 1 379 ? 7.461 6.594 -15.655 1.00 97.75 379 VAL A N 1
ATOM 2956 C CA . VAL A 1 379 ? 7.699 5.192 -15.316 1.00 97.75 379 VAL A CA 1
ATOM 2957 C C . VAL A 1 379 ? 8.779 4.668 -16.241 1.00 97.75 379 VAL A C 1
ATOM 2959 O O . VAL A 1 379 ? 8.610 4.640 -17.465 1.00 97.75 379 VAL A O 1
ATOM 2962 N N . ILE A 1 380 ? 9.890 4.255 -15.640 1.00 96.12 380 ILE A N 1
ATOM 2963 C CA . ILE A 1 380 ? 11.100 3.887 -16.368 1.00 96.12 380 ILE A CA 1
ATOM 2964 C C . ILE A 1 380 ? 11.591 2.496 -15.980 1.00 96.12 380 ILE A C 1
ATOM 2966 O O . ILE A 1 380 ? 11.414 2.043 -14.846 1.00 96.12 380 ILE A O 1
ATOM 2970 N N . SER A 1 381 ? 12.240 1.811 -16.913 1.00 94.50 381 SER A N 1
ATOM 2971 C CA . SER A 1 381 ? 12.977 0.585 -16.634 1.00 94.50 381 SER A CA 1
ATOM 2972 C C . SER A 1 381 ? 14.330 0.957 -16.048 1.00 94.50 381 SER A C 1
ATOM 2974 O O . SER A 1 381 ? 15.207 1.475 -16.738 1.00 94.50 381 SER A O 1
ATOM 2976 N N . TYR A 1 382 ? 14.498 0.696 -14.754 1.00 92.50 382 TYR A N 1
ATOM 2977 C CA . TYR A 1 382 ? 15.695 1.077 -14.020 1.00 92.50 382 TYR A CA 1
ATOM 2978 C C . TYR A 1 382 ? 16.452 -0.145 -13.516 1.00 92.50 382 TYR A C 1
ATOM 2980 O O . TYR A 1 382 ? 15.877 -1.136 -13.056 1.00 92.50 382 TYR A O 1
ATOM 2988 N N . SER A 1 383 ? 17.775 -0.060 -13.625 1.00 89.31 383 SER A N 1
ATOM 2989 C CA . SER A 1 383 ? 18.689 -1.111 -13.200 1.00 89.31 383 SER A CA 1
ATOM 2990 C C . SER A 1 383 ? 18.451 -1.471 -11.731 1.00 89.31 383 SER A C 1
ATOM 2992 O O . SER A 1 383 ? 18.420 -0.587 -10.875 1.00 89.31 383 SER A O 1
ATOM 2994 N N . THR A 1 384 ? 18.325 -2.762 -11.421 1.00 88.50 384 THR A N 1
ATOM 2995 C CA . THR A 1 384 ? 18.036 -3.251 -10.059 1.00 88.50 384 THR A CA 1
ATOM 2996 C C . THR A 1 384 ? 19.120 -2.899 -9.035 1.00 88.50 384 THR A C 1
ATOM 2998 O O . THR A 1 384 ? 18.827 -2.841 -7.839 1.00 88.50 384 THR A O 1
ATOM 3001 N N . PHE A 1 385 ? 20.334 -2.593 -9.509 1.00 82.75 385 PHE A N 1
ATOM 3002 C CA . PHE A 1 385 ? 21.471 -2.113 -8.716 1.00 82.75 385 PHE A CA 1
ATOM 3003 C C . PHE A 1 385 ? 21.399 -0.635 -8.342 1.00 82.75 385 PHE A C 1
ATOM 3005 O O . PHE A 1 385 ? 22.161 -0.186 -7.479 1.00 82.75 385 PHE A O 1
ATOM 3012 N N . GLY A 1 386 ? 20.551 0.134 -9.029 1.00 88.50 386 GLY A N 1
ATOM 3013 C CA . GLY A 1 386 ? 20.287 1.518 -8.680 1.00 88.50 386 GLY A CA 1
ATOM 3014 C C . GLY A 1 386 ? 19.727 1.618 -7.265 1.00 88.50 386 GLY A C 1
ATOM 3015 O O . GLY A 1 386 ? 19.303 0.627 -6.674 1.00 88.50 386 GLY A O 1
ATOM 3016 N N . VAL A 1 387 ? 19.725 2.821 -6.703 1.00 94.00 387 VAL A N 1
ATOM 3017 C CA . VAL A 1 387 ? 19.106 3.079 -5.400 1.00 94.00 387 VAL A CA 1
ATOM 3018 C C . VAL A 1 387 ? 17.893 3.970 -5.581 1.00 94.00 387 VAL A C 1
ATOM 3020 O O . VAL A 1 387 ? 17.913 4.894 -6.391 1.00 94.00 387 VAL A O 1
ATOM 3023 N N . SER A 1 388 ? 16.841 3.677 -4.830 1.00 96.62 388 SER A N 1
ATOM 3024 C CA . SER A 1 388 ? 15.630 4.486 -4.768 1.00 96.62 388 SER A CA 1
ATOM 3025 C C . SER A 1 388 ? 14.896 4.224 -3.456 1.00 96.62 388 SER A C 1
ATOM 3027 O O . SER A 1 388 ? 15.288 3.342 -2.685 1.00 96.62 388 SER A O 1
ATOM 3029 N N . GLU A 1 389 ? 13.870 5.014 -3.179 1.00 97.19 389 GLU A N 1
ATOM 3030 C CA . GLU A 1 389 ? 13.019 4.879 -2.002 1.00 97.19 389 GLU A CA 1
ATOM 3031 C C . GLU A 1 389 ? 11.841 3.941 -2.286 1.00 97.19 389 GLU A C 1
ATOM 3033 O O . GLU A 1 389 ? 11.699 3.378 -3.370 1.00 97.19 389 GLU A O 1
ATOM 3038 N N . THR A 1 390 ? 10.987 3.730 -1.291 1.00 96.44 390 THR A N 1
ATOM 3039 C CA . THR A 1 390 ? 9.750 2.965 -1.448 1.00 96.44 390 THR A CA 1
ATOM 3040 C C . THR A 1 390 ? 8.633 3.588 -0.617 1.00 96.44 390 THR A C 1
ATOM 3042 O O . THR A 1 390 ? 8.875 4.286 0.369 1.00 96.44 390 THR A O 1
ATOM 3045 N N . ARG A 1 391 ? 7.393 3.314 -1.016 1.00 97.31 391 ARG A N 1
ATOM 3046 C CA . ARG A 1 391 ? 6.204 3.434 -0.175 1.00 97.31 391 ARG A CA 1
ATOM 3047 C C . ARG A 1 391 ? 5.573 2.062 -0.079 1.00 97.31 391 ARG A C 1
ATOM 3049 O O . ARG A 1 391 ? 5.499 1.355 -1.078 1.00 97.31 391 ARG A O 1
ATOM 3056 N N . ALA A 1 392 ? 5.121 1.688 1.108 1.00 98.50 392 ALA A N 1
ATOM 3057 C CA . ALA A 1 392 ? 4.376 0.455 1.268 1.00 98.50 392 ALA A CA 1
ATOM 3058 C C . ALA A 1 392 ? 2.899 0.693 0.942 1.00 98.50 392 ALA A C 1
ATOM 3060 O O . ALA A 1 392 ? 2.370 1.782 1.175 1.00 98.50 392 ALA A O 1
ATOM 3061 N N . VAL A 1 393 ? 2.239 -0.340 0.430 1.00 98.75 393 VAL A N 1
ATOM 3062 C CA . VAL A 1 393 ? 0.786 -0.375 0.266 1.00 98.75 393 VAL A CA 1
ATOM 3063 C C . VAL A 1 393 ? 0.210 -1.542 1.055 1.00 98.75 393 VAL A C 1
ATOM 3065 O O . VAL A 1 393 ? 0.867 -2.569 1.221 1.00 98.75 393 VAL A O 1
ATOM 3068 N N . LEU A 1 394 ? -1.000 -1.365 1.573 1.00 98.25 394 LEU A N 1
ATOM 3069 C CA . LEU A 1 394 ? -1.847 -2.456 2.043 1.00 98.25 394 LEU A CA 1
ATOM 3070 C C . LEU A 1 394 ? -3.243 -2.328 1.431 1.00 98.25 394 LEU A C 1
ATOM 3072 O O . LEU A 1 394 ? -3.670 -1.227 1.076 1.00 98.25 394 LEU A O 1
ATOM 3076 N N . ALA A 1 395 ? -3.948 -3.452 1.343 1.00 98.00 395 ALA A N 1
ATOM 3077 C CA . ALA A 1 395 ? -5.385 -3.508 1.113 1.00 98.00 395 ALA A CA 1
ATOM 3078 C C . ALA A 1 395 ? -6.069 -4.003 2.392 1.00 98.00 395 ALA A C 1
ATOM 3080 O O . ALA A 1 395 ? -5.491 -4.826 3.108 1.00 98.00 395 ALA A O 1
ATOM 3081 N N . PHE A 1 396 ? -7.276 -3.526 2.677 1.00 93.94 396 PHE A N 1
ATOM 3082 C CA . PHE A 1 396 ? -8.066 -3.947 3.838 1.00 93.94 396 PHE A CA 1
ATOM 3083 C C . PHE A 1 396 ? -9.538 -4.110 3.497 1.00 93.94 396 PHE A C 1
ATOM 3085 O O . PHE A 1 396 ? -9.957 -3.586 2.435 1.00 93.94 396 PHE A O 1
#

Secondary structure (DSSP, 8-state):
----------------SSEEEEEEEE-SEEEE-TTS-EEEPPPS-EEEEEEETTEEE--EEETTEEEEEE---TT-EEEEEEEETTEEEEEEEEPPSSTT-EEEEEEE--EEEEE----TT-EEETTS-EE-HHHHHH-SSPPS-EEEEEEE--GGGS-HHHHHHSSS---EEEESSPP-BTTBS-EES---TTT-TTTT---TTS-BTTBTT----B---TT-HHHHHHHHHH---HHHHHHHHHHHTHHHHHTT--HHHHHHHHHHHHSPPPTTS---BPPPHHHHHHHHHHTT----TTTEEESSSSS-EEE-HHHHTTHHHHHHHTTTTS-GGG---GGGS-SEEEEEEEEEEE-TTS-EEEEEEEEE-SSSEEEEEEETTSEEB---EEE-

Radius of gyration: 23.82 Å; chains: 1; bounding box: 54×74×66 Å